Protein AF-0000000077126654 (afdb_homodimer)

Structure (mmCIF, N/CA/C/O backbone):
data_AF-0000000077126654-model_v1
#
loop_
_entity.id
_entity.type
_entity.pdbx_description
1 polymer 'GalE family epimerase/dehydratase'
#
loop_
_atom_site.group_PDB
_atom_site.id
_atom_site.type_symbol
_atom_site.label_atom_id
_atom_site.label_alt_id
_atom_site.label_comp_id
_atom_site.label_asym_id
_atom_site.label_entity_id
_atom_site.label_seq_id
_atom_site.pdbx_PDB_ins_code
_atom_site.Cartn_x
_atom_site.Cartn_y
_atom_site.Cartn_z
_atom_site.occupancy
_atom_site.B_iso_or_equiv
_atom_site.auth_seq_id
_atom_site.auth_comp_id
_atom_site.auth_asym_id
_atom_site.auth_atom_id
_atom_site.pdbx_PDB_model_num
ATOM 1 N N . MET A 1 1 ? 17.141 23.625 9.602 1 93.19 1 MET A N 1
ATOM 2 C CA . MET A 1 1 ? 17.703 23.406 8.266 1 93.19 1 MET A CA 1
ATOM 3 C C . MET A 1 1 ? 18.094 24.734 7.625 1 93.19 1 MET A C 1
ATOM 5 O O . MET A 1 1 ? 17.281 25.672 7.594 1 93.19 1 MET A O 1
ATOM 9 N N . HIS A 1 2 ? 19.344 24.734 7.129 1 96.19 2 HIS A N 1
ATOM 10 C CA . HIS A 1 2 ? 19.844 25.969 6.523 1 96.19 2 HIS A CA 1
ATOM 11 C C . HIS A 1 2 ? 20.547 25.688 5.203 1 96.19 2 HIS A C 1
ATOM 13 O O . HIS A 1 2 ? 21.281 24.703 5.082 1 96.19 2 HIS A O 1
ATOM 19 N N . GLU A 1 3 ? 20.203 26.531 4.188 1 97.5 3 GLU A N 1
ATOM 20 C CA . GLU A 1 3 ? 20.906 26.562 2.902 1 97.5 3 GLU A CA 1
ATOM 21 C C . GLU A 1 3 ? 20.719 25.234 2.158 1 97.5 3 GLU A C 1
ATOM 23 O O . GLU A 1 3 ? 21.672 24.734 1.555 1 97.5 3 GLU A O 1
ATOM 28 N N . ASN A 1 4 ? 19.609 24.594 2.375 1 98.44 4 ASN A N 1
ATOM 29 C CA . ASN A 1 4 ? 19.234 23.422 1.598 1 98.44 4 ASN A CA 1
ATOM 30 C C . ASN A 1 4 ? 18.312 23.797 0.435 1 98.44 4 ASN A C 1
ATOM 32 O O . ASN A 1 4 ? 17.703 24.859 0.44 1 98.44 4 ASN A O 1
ATOM 36 N N . ARG A 1 5 ? 18.406 23.062 -0.578 1 98.5 5 ARG A N 1
ATOM 37 C CA . ARG A 1 5 ? 17.375 23.078 -1.608 1 98.5 5 ARG A CA 1
ATOM 38 C C . ARG A 1 5 ? 16.312 22.016 -1.342 1 98.5 5 ARG A C 1
ATOM 40 O O . ARG A 1 5 ? 16.625 20.812 -1.335 1 98.5 5 ARG A O 1
ATOM 47 N N . VAL A 1 6 ? 15.055 22.406 -1.091 1 98.81 6 VAL A N 1
ATOM 48 C CA . VAL A 1 6 ? 14.07 21.422 -0.645 1 98.81 6 VAL A CA 1
ATOM 49 C C . VAL A 1 6 ? 12.859 21.453 -1.57 1 98.81 6 VAL A C 1
ATOM 51 O O . VAL A 1 6 ? 12.539 22.484 -2.16 1 98.81 6 VAL A O 1
ATOM 54 N N . LEU A 1 7 ? 12.266 20.312 -1.788 1 98.94 7 LEU A N 1
ATOM 55 C CA . LEU A 1 7 ? 11.023 20.125 -2.533 1 98.94 7 LEU A CA 1
ATOM 56 C C . LEU A 1 7 ? 9.867 19.797 -1.592 1 98.94 7 LEU A C 1
ATOM 58 O O . LEU A 1 7 ? 9.961 18.891 -0.773 1 98.94 7 LEU A O 1
ATOM 62 N N . VAL A 1 8 ? 8.805 20.562 -1.63 1 98.94 8 VAL A N 1
ATOM 63 C CA . VAL A 1 8 ? 7.582 20.328 -0.867 1 98.94 8 VAL A CA 1
ATOM 64 C C . VAL A 1 8 ? 6.434 20 -1.819 1 98.94 8 VAL A C 1
ATOM 66 O O . VAL A 1 8 ? 5.953 20.875 -2.543 1 98.94 8 VAL A O 1
ATOM 69 N N . THR A 1 9 ? 6.004 18.75 -1.871 1 98.94 9 THR A N 1
ATOM 70 C CA . THR A 1 9 ? 4.793 18.438 -2.623 1 98.94 9 THR A CA 1
ATOM 71 C C . THR A 1 9 ? 3.551 18.703 -1.774 1 98.94 9 THR A C 1
ATOM 73 O O . THR A 1 9 ? 3.596 18.578 -0.548 1 98.94 9 THR A O 1
ATOM 76 N N . GLY A 1 10 ? 2.426 18.969 -2.484 1 98.5 10 GLY A N 1
ATOM 77 C CA . GLY A 1 10 ? 1.317 19.516 -1.72 1 98.5 10 GLY A CA 1
ATOM 78 C C . GLY A 1 10 ? 1.623 20.875 -1.117 1 98.5 10 GLY A C 1
ATOM 79 O O . GLY A 1 10 ? 1.081 21.234 -0.069 1 98.5 10 GLY A O 1
ATOM 80 N N . GLY A 1 11 ? 2.508 21.578 -1.788 1 98.56 11 GLY A N 1
ATOM 81 C CA . GLY A 1 11 ? 3.117 22.75 -1.197 1 98.56 11 GLY A CA 1
ATOM 82 C C . GLY A 1 11 ? 2.186 23.953 -1.155 1 98.56 11 GLY A C 1
ATOM 83 O O . GLY A 1 11 ? 2.443 24.922 -0.441 1 98.56 11 GLY A O 1
ATOM 84 N N . ALA A 1 12 ? 1.127 23.906 -1.904 1 97.62 12 ALA A N 1
ATOM 85 C CA . ALA A 1 12 ? 0.178 25.016 -1.909 1 97.62 12 ALA A CA 1
ATOM 86 C C . ALA A 1 12 ? -1.035 24.719 -1.037 1 97.62 12 ALA A C 1
ATOM 88 O O . ALA A 1 12 ? -1.994 25.484 -0.996 1 97.62 12 ALA A O 1
ATOM 89 N N . GLY A 1 13 ? -0.996 23.547 -0.396 1 96.12 13 GLY A N 1
ATOM 90 C CA . GLY A 1 13 ? -2.049 23.188 0.537 1 96.12 13 GLY A CA 1
ATOM 91 C C . GLY A 1 13 ? -1.86 23.781 1.918 1 96.12 13 GLY A C 1
ATOM 92 O O . GLY A 1 13 ? -1.068 24.703 2.096 1 96.12 13 GLY A O 1
ATOM 93 N N . PHE A 1 14 ? -2.568 23.266 2.945 1 95.69 14 PHE A N 1
ATOM 94 C CA . PHE A 1 14 ? -2.584 23.797 4.305 1 95.69 14 PHE A CA 1
ATOM 95 C C . PHE A 1 14 ? -1.237 23.578 4.984 1 95.69 14 PHE A C 1
ATOM 97 O O . PHE A 1 14 ? -0.415 24.484 5.059 1 95.69 14 PHE A O 1
ATOM 104 N N . ILE A 1 15 ? -0.892 22.281 5.25 1 97.62 15 ILE A N 1
ATOM 105 C CA . ILE A 1 15 ? 0.354 22.016 5.957 1 97.62 15 ILE A CA 1
ATOM 106 C C . ILE A 1 15 ? 1.542 22.312 5.047 1 97.62 15 ILE A C 1
ATOM 108 O O . ILE A 1 15 ? 2.545 22.875 5.492 1 97.62 15 ILE A O 1
ATOM 112 N N . GLY A 1 16 ? 1.407 22.031 3.766 1 98.38 16 GLY A N 1
ATOM 113 C CA . GLY A 1 16 ? 2.479 22.203 2.801 1 98.38 16 GLY A CA 1
ATOM 114 C C . GLY A 1 16 ? 2.912 23.656 2.656 1 98.38 16 GLY A C 1
ATOM 115 O O . GLY A 1 16 ? 4.109 23.953 2.631 1 98.38 16 GLY A O 1
ATOM 116 N N . SER A 1 17 ? 1.934 24.562 2.555 1 98.06 17 SER A N 1
ATOM 117 C CA . SER A 1 17 ? 2.293 25.969 2.363 1 98.06 17 SER A CA 1
ATOM 118 C C . SER A 1 17 ? 2.896 26.562 3.633 1 98.06 17 SER A C 1
ATOM 120 O O . SER A 1 17 ? 3.826 27.375 3.566 1 98.06 17 SER A O 1
ATOM 122 N N . ASN A 1 18 ? 2.336 26.172 4.836 1 98.12 18 ASN A N 1
ATOM 123 C CA . ASN A 1 18 ? 2.934 26.625 6.086 1 98.12 18 ASN A CA 1
ATOM 124 C C . ASN A 1 18 ? 4.383 26.156 6.219 1 98.12 18 ASN A C 1
ATOM 126 O O . ASN A 1 18 ? 5.246 26.906 6.648 1 98.12 18 ASN A O 1
ATOM 130 N N . LEU A 1 19 ? 4.656 24.938 5.809 1 98.81 19 LEU A N 1
ATOM 131 C CA . LEU A 1 19 ? 6.012 24.391 5.844 1 98.81 19 LEU A CA 1
ATOM 132 C C . LEU A 1 19 ? 6.914 25.109 4.852 1 98.81 19 LEU A C 1
ATOM 134 O O . LEU A 1 19 ? 8.023 25.531 5.203 1 98.81 19 LEU A O 1
ATOM 138 N N . ALA A 1 20 ? 6.43 25.219 3.594 1 98.81 20 ALA A N 1
ATOM 139 C CA . ALA A 1 20 ? 7.211 25.844 2.537 1 98.81 20 ALA A CA 1
ATOM 140 C C . ALA A 1 20 ? 7.629 27.266 2.938 1 98.81 20 ALA A C 1
ATOM 142 O O . ALA A 1 20 ? 8.797 27.641 2.809 1 98.81 20 ALA A O 1
ATOM 143 N N . ASN A 1 21 ? 6.68 28.078 3.404 1 98.69 21 ASN A N 1
ATOM 144 C CA . ASN A 1 21 ? 6.949 29.453 3.812 1 98.69 21 ASN A CA 1
ATOM 145 C C . ASN A 1 21 ? 7.957 29.5 4.961 1 98.69 21 ASN A C 1
ATOM 147 O O . ASN A 1 21 ? 8.859 30.344 4.957 1 98.69 21 ASN A O 1
ATOM 151 N N . HIS A 1 22 ? 7.77 28.641 5.953 1 98.56 22 HIS A N 1
ATOM 152 C CA . HIS A 1 22 ? 8.688 28.578 7.086 1 98.56 22 HIS A CA 1
ATOM 153 C C . HIS A 1 22 ? 10.102 28.25 6.629 1 98.56 22 HIS A C 1
ATOM 155 O O . HIS A 1 22 ? 11.062 28.922 7.023 1 98.56 22 HIS A O 1
ATOM 161 N N . LEU A 1 23 ? 10.289 27.25 5.777 1 98.81 23 LEU A N 1
ATOM 162 C CA . LEU A 1 23 ? 11.602 26.781 5.336 1 98.81 23 LEU A CA 1
ATOM 163 C C . LEU A 1 23 ? 12.258 27.797 4.414 1 98.81 23 LEU A C 1
ATOM 165 O O . LEU A 1 23 ? 13.484 27.859 4.324 1 98.81 23 LEU A O 1
ATOM 169 N N . ALA A 1 24 ? 11.461 28.594 3.732 1 98.69 24 ALA A N 1
ATOM 170 C CA . ALA A 1 24 ? 11.969 29.547 2.754 1 98.69 24 ALA A CA 1
ATOM 171 C C . ALA A 1 24 ? 12.805 30.625 3.432 1 98.69 24 ALA A C 1
ATOM 173 O O . ALA A 1 24 ? 13.586 31.328 2.773 1 98.69 24 ALA A O 1
ATOM 174 N N . GLU A 1 25 ? 12.648 30.766 4.711 1 98.25 25 GLU A N 1
ATOM 175 C CA . GLU A 1 25 ? 13.414 31.766 5.461 1 98.25 25 GLU A CA 1
ATOM 176 C C . GLU A 1 25 ? 14.906 31.469 5.402 1 98.25 25 GLU A C 1
ATOM 178 O O . GLU A 1 25 ? 15.727 32.375 5.457 1 98.25 25 GLU A O 1
ATOM 183 N N . THR A 1 26 ? 15.258 30.219 5.297 1 98.38 26 THR A N 1
ATOM 184 C CA . THR A 1 26 ? 16.672 29.875 5.418 1 98.38 26 THR A CA 1
ATOM 185 C C . THR A 1 26 ? 17.078 28.875 4.344 1 98.38 26 THR A C 1
ATOM 187 O O . THR A 1 26 ? 18.219 28.406 4.328 1 98.38 26 THR A O 1
ATOM 190 N N . ASN A 1 27 ? 16.156 28.453 3.473 1 98.81 27 ASN A N 1
ATOM 191 C CA . ASN A 1 27 ? 16.406 27.438 2.451 1 98.81 27 ASN A CA 1
ATOM 192 C C . ASN A 1 27 ? 15.836 27.859 1.099 1 98.81 27 ASN A C 1
ATOM 194 O O . ASN A 1 27 ? 15.062 28.812 1.016 1 98.81 27 ASN A O 1
ATOM 198 N N . GLU A 1 28 ? 16.297 27.297 0.005 1 98.81 28 GLU A N 1
ATOM 199 C CA . GLU A 1 28 ? 15.633 27.375 -1.292 1 98.81 28 GLU A CA 1
ATOM 200 C C . GLU A 1 28 ? 14.492 26.359 -1.384 1 98.81 28 GLU A C 1
ATOM 202 O O . GLU A 1 28 ? 14.711 25.156 -1.25 1 98.81 28 GLU A O 1
ATOM 207 N N . VAL A 1 29 ? 13.297 26.875 -1.56 1 98.88 29 VAL A N 1
ATOM 208 C CA . VAL A 1 29 ? 12.133 26 -1.474 1 98.88 29 VAL A CA 1
ATOM 209 C C . VAL A 1 29 ? 11.406 25.969 -2.816 1 98.88 29 VAL A C 1
ATOM 211 O O . VAL A 1 29 ? 11.086 27.016 -3.375 1 98.88 29 VAL A O 1
ATOM 214 N N . ILE A 1 30 ? 11.164 24.781 -3.369 1 98.94 30 ILE A N 1
ATOM 215 C CA . ILE A 1 30 ? 10.273 24.547 -4.5 1 98.94 30 ILE A CA 1
ATOM 216 C C . ILE A 1 30 ? 9 23.844 -4.016 1 98.94 30 ILE A C 1
ATOM 218 O O . ILE A 1 30 ? 9.062 22.766 -3.422 1 98.94 30 ILE A O 1
ATOM 222 N N . ALA A 1 31 ? 7.859 24.469 -4.211 1 98.88 31 ALA A N 1
ATOM 223 C CA . ALA A 1 31 ? 6.562 23.891 -3.889 1 98.88 31 ALA A CA 1
ATOM 224 C C . ALA A 1 31 ? 5.883 23.344 -5.137 1 98.88 31 ALA A C 1
ATOM 226 O O . ALA A 1 31 ? 5.719 24.047 -6.129 1 98.88 31 ALA A O 1
ATOM 227 N N . VAL A 1 32 ? 5.535 22.078 -5.109 1 98.88 32 VAL A N 1
ATOM 228 C CA . VAL A 1 32 ? 4.789 21.422 -6.18 1 98.88 32 VAL A CA 1
ATOM 229 C C . VAL A 1 32 ? 3.359 21.141 -5.723 1 98.88 32 VAL A C 1
ATOM 231 O O . VAL A 1 32 ? 3.143 20.609 -4.633 1 98.88 32 VAL A O 1
ATOM 234 N N . ASP A 1 33 ? 2.436 21.5 -6.48 1 98.62 33 ASP A N 1
ATOM 235 C CA . ASP A 1 33 ? 1.021 21.281 -6.195 1 98.62 33 ASP A CA 1
ATOM 236 C C . ASP A 1 33 ? 0.197 21.266 -7.48 1 98.62 33 ASP A C 1
ATOM 238 O O . ASP A 1 33 ? 0.477 22.016 -8.414 1 98.62 33 ASP A O 1
ATOM 242 N N . ASP A 1 34 ? -0.798 20.422 -7.508 1 97.88 34 ASP A N 1
ATOM 243 C CA . ASP A 1 34 ? -1.633 20.391 -8.703 1 97.88 34 ASP A CA 1
ATOM 244 C C . ASP A 1 34 ? -2.873 21.266 -8.539 1 97.88 34 ASP A C 1
ATOM 246 O O . ASP A 1 34 ? -3.756 21.281 -9.398 1 97.88 34 ASP A O 1
ATOM 250 N N . LEU A 1 35 ? -3.049 21.875 -7.414 1 96.06 35 LEU A N 1
ATOM 251 C CA . LEU A 1 35 ? -4.062 22.875 -7.09 1 96.06 35 LEU A CA 1
ATOM 252 C C . LEU A 1 35 ? -5.441 22.234 -6.969 1 96.06 35 LEU A C 1
ATOM 254 O O . LEU A 1 35 ? -6.457 22.875 -7.223 1 96.06 35 LEU A O 1
ATOM 258 N N . HIS A 1 36 ? -5.453 20.906 -6.715 1 92.06 36 HIS A N 1
ATOM 259 C CA . HIS A 1 36 ? -6.719 20.234 -6.445 1 92.06 36 HIS A CA 1
ATOM 260 C C . HIS A 1 36 ? -7.469 20.906 -5.301 1 92.06 36 HIS A C 1
ATOM 262 O O . HIS A 1 36 ? -8.664 21.188 -5.418 1 92.06 36 HIS A O 1
ATOM 268 N N . LEU A 1 37 ? -6.766 21.203 -4.195 1 89.62 37 LEU A N 1
ATOM 269 C CA . LEU A 1 37 ? -7.359 21.922 -3.08 1 89.62 37 LEU A CA 1
ATOM 270 C C . LEU A 1 37 ? -6.461 23.078 -2.65 1 89.62 37 LEU A C 1
ATOM 272 O O . LEU A 1 37 ? -6.828 23.875 -1.774 1 89.62 37 LEU A O 1
ATOM 276 N N . GLY A 1 38 ? -5.289 23.109 -3.184 1 92.06 38 GLY A N 1
ATOM 277 C CA . GLY A 1 38 ? -4.344 24.156 -2.826 1 92.06 38 GLY A CA 1
ATOM 278 C C . GLY A 1 38 ? -4.465 25.391 -3.691 1 92.06 38 GLY A C 1
ATOM 279 O O . GLY A 1 38 ? -5.188 25.391 -4.691 1 92.06 38 GLY A O 1
ATOM 280 N N . THR A 1 39 ? -3.803 26.438 -3.221 1 94.62 39 THR A N 1
ATOM 281 C CA . THR A 1 39 ? -3.719 27.672 -3.994 1 94.62 39 THR A CA 1
ATOM 282 C C . THR A 1 39 ? -2.354 28.344 -3.816 1 94.62 39 THR A C 1
ATOM 284 O O . THR A 1 39 ? -1.817 28.375 -2.707 1 94.62 39 THR A O 1
ATOM 287 N N . PRO A 1 40 ? -1.814 28.828 -4.922 1 95.56 40 PRO A N 1
ATOM 288 C CA . PRO A 1 40 ? -0.512 29.484 -4.824 1 95.56 40 PRO A CA 1
ATOM 289 C C . PRO A 1 40 ? -0.548 30.719 -3.934 1 95.56 40 PRO A C 1
ATOM 291 O O . PRO A 1 40 ? 0.496 31.172 -3.453 1 95.56 40 PRO A O 1
ATOM 294 N N . SER A 1 41 ? -1.712 31.297 -3.682 1 95.81 41 SER A N 1
ATOM 295 C CA . SER A 1 41 ? -1.849 32.469 -2.846 1 95.81 41 SER A CA 1
ATOM 296 C C . SER A 1 41 ? -1.421 32.188 -1.41 1 95.81 41 SER A C 1
ATOM 298 O O . SER A 1 41 ? -1.175 33.125 -0.637 1 95.81 41 SER A O 1
ATOM 300 N N . ASN A 1 42 ? -1.271 30.922 -1.066 1 96 42 ASN A N 1
ATOM 301 C CA . ASN A 1 42 ? -0.822 30.531 0.267 1 96 42 ASN A CA 1
ATOM 302 C C . ASN A 1 42 ? 0.688 30.688 0.416 1 96 42 ASN A C 1
ATOM 304 O O . ASN A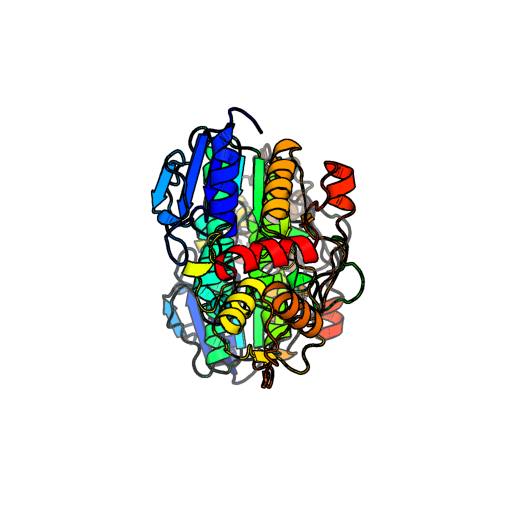 1 42 ? 1.213 30.656 1.53 1 96 42 ASN A O 1
ATOM 308 N N . LEU A 1 43 ? 1.357 30.891 -0.703 1 97.88 43 LEU A N 1
ATOM 309 C CA . LEU A 1 43 ? 2.814 30.812 -0.694 1 97.88 43 LEU A CA 1
ATOM 310 C C . LEU A 1 43 ? 3.438 32.188 -0.681 1 97.88 43 LEU A C 1
ATOM 312 O O . LEU A 1 43 ? 2.941 33.125 -1.345 1 97.88 43 LEU A O 1
ATOM 316 N N . ASP A 1 44 ? 4.496 32.281 0.091 1 97.56 44 ASP A N 1
ATOM 317 C CA . ASP A 1 44 ? 5.332 33.5 0.046 1 97.56 44 ASP A CA 1
ATOM 318 C C . ASP A 1 44 ? 5.961 33.656 -1.334 1 97.56 44 ASP A C 1
ATOM 320 O O . ASP A 1 44 ? 6.188 32.688 -2.051 1 97.56 44 ASP A O 1
ATOM 324 N N . GLU A 1 45 ? 6.32 34.906 -1.642 1 97.38 45 GLU A N 1
ATOM 325 C CA . GLU A 1 45 ? 6.879 35.25 -2.947 1 97.38 45 GLU A CA 1
ATOM 326 C C . GLU A 1 45 ? 8.234 34.594 -3.16 1 97.38 45 GLU A C 1
ATOM 328 O O . GLU A 1 45 ? 8.641 34.344 -4.297 1 97.38 45 GLU A O 1
ATOM 333 N N . THR A 1 46 ? 8.906 34.219 -2.1 1 98.06 46 THR A N 1
ATOM 334 C CA . THR A 1 46 ? 10.258 33.656 -2.203 1 98.06 46 THR A CA 1
ATOM 335 C C . THR A 1 46 ? 10.211 32.188 -2.504 1 98.06 46 THR A C 1
ATOM 337 O O . THR A 1 46 ? 11.227 31.578 -2.865 1 98.06 46 THR A O 1
ATOM 340 N N . VAL A 1 47 ? 9.047 31.547 -2.365 1 98.75 47 VAL A N 1
ATOM 341 C CA . VAL A 1 47 ? 8.891 30.125 -2.662 1 98.75 47 VAL A CA 1
ATOM 342 C C . VAL A 1 47 ? 8.648 29.922 -4.156 1 98.75 47 VAL A C 1
ATOM 344 O O . VAL A 1 47 ? 7.75 30.547 -4.734 1 98.75 47 VAL A O 1
ATOM 347 N N . GLU A 1 48 ? 9.484 29.156 -4.84 1 98.81 48 GLU A N 1
ATOM 348 C CA . GLU A 1 48 ? 9.227 28.797 -6.23 1 98.81 48 GLU A CA 1
ATOM 349 C C . GLU A 1 48 ? 8.047 27.828 -6.336 1 98.81 48 GLU A C 1
ATOM 351 O O . GLU A 1 48 ? 8.023 26.797 -5.672 1 98.81 48 GLU A O 1
ATOM 356 N N . PHE A 1 49 ? 7.074 28.203 -7.133 1 98.75 49 PHE A N 1
ATOM 357 C CA . PHE A 1 49 ? 5.887 27.375 -7.285 1 98.75 49 PHE A CA 1
ATOM 358 C C . PHE A 1 49 ? 5.895 26.656 -8.633 1 98.75 49 PHE A C 1
ATOM 360 O O . PHE A 1 49 ? 6.16 27.281 -9.664 1 98.75 49 PHE A O 1
ATOM 367 N N . VAL A 1 50 ? 5.641 25.375 -8.633 1 98.81 50 VAL A N 1
ATOM 368 C CA . VAL A 1 50 ? 5.492 24.562 -9.836 1 98.81 50 VAL A CA 1
ATOM 369 C C . VAL A 1 50 ? 4.121 23.891 -9.836 1 98.81 50 VAL A C 1
ATOM 371 O O . VAL A 1 50 ? 3.801 23.109 -8.938 1 98.81 50 VAL A O 1
ATOM 374 N N . ASN A 1 51 ? 3.287 24.266 -10.797 1 98.69 51 ASN A N 1
ATOM 375 C CA . ASN A 1 51 ? 1.987 23.625 -10.984 1 98.69 51 ASN A CA 1
ATOM 376 C C . ASN A 1 51 ? 2.123 22.266 -11.656 1 98.69 51 ASN A C 1
ATOM 378 O O . ASN A 1 51 ? 2.223 22.188 -12.883 1 98.69 51 ASN A O 1
ATOM 382 N N . ALA A 1 52 ? 2.115 21.203 -10.852 1 98.75 52 ALA A N 1
ATOM 383 C CA . ALA A 1 52 ? 2.283 19.844 -11.367 1 98.75 52 ALA A CA 1
ATOM 384 C C . ALA A 1 52 ? 1.705 18.812 -10.398 1 98.75 52 ALA A C 1
ATOM 386 O O . ALA A 1 52 ? 1.601 19.078 -9.195 1 98.75 52 ALA A O 1
ATOM 387 N N . SER A 1 53 ? 1.277 17.75 -10.969 1 98.75 53 SER A N 1
ATOM 388 C CA . SER A 1 53 ? 0.895 16.578 -10.18 1 98.75 53 SER A CA 1
ATOM 389 C C . SER A 1 53 ? 2.113 15.75 -9.789 1 98.75 53 SER A C 1
ATOM 391 O O . SER A 1 53 ? 3.092 15.688 -10.539 1 98.75 53 SER A O 1
ATOM 393 N N . VAL A 1 54 ? 2.023 15.094 -8.641 1 98.81 54 VAL A N 1
ATOM 394 C CA . VAL A 1 54 ? 3.09 14.203 -8.195 1 98.81 54 VAL A CA 1
ATOM 395 C C . VAL A 1 54 ? 3.162 12.984 -9.109 1 98.81 54 VAL A C 1
ATOM 397 O O . VAL A 1 54 ? 4.105 12.195 -9.031 1 98.81 54 VAL A O 1
ATOM 400 N N . LEU A 1 55 ? 2.236 12.805 -10.039 1 98.69 55 LEU A N 1
ATOM 401 C CA . LEU A 1 55 ? 2.189 11.68 -10.969 1 98.69 55 LEU A CA 1
ATOM 402 C C . LEU A 1 55 ? 3.033 11.961 -12.203 1 98.69 55 LEU A C 1
ATOM 404 O O . LEU A 1 55 ? 3.281 11.062 -13.008 1 98.69 55 LEU A O 1
ATOM 408 N N . GLU A 1 56 ? 3.486 13.219 -12.336 1 98.62 56 GLU A N 1
ATOM 409 C CA . GLU A 1 56 ? 4.227 13.609 -13.531 1 98.62 56 GLU A CA 1
ATOM 410 C C . GLU A 1 56 ? 5.637 13.023 -13.523 1 98.62 56 GLU A C 1
ATOM 412 O O . GLU A 1 56 ? 6.207 12.781 -12.453 1 98.62 56 GLU A O 1
ATOM 417 N N . ASP A 1 57 ? 6.242 12.82 -14.68 1 97.06 57 ASP A N 1
ATOM 418 C CA . ASP A 1 57 ? 7.527 12.156 -14.828 1 97.06 57 ASP A CA 1
ATOM 419 C C . ASP A 1 57 ? 8.68 13.148 -14.734 1 97.06 57 ASP A C 1
ATOM 421 O O . ASP A 1 57 ? 9.844 12.758 -14.633 1 97.06 57 ASP A O 1
ATOM 425 N N . ASP A 1 58 ? 8.406 14.398 -14.711 1 98.19 58 ASP A N 1
ATOM 426 C CA . ASP A 1 58 ? 9.461 15.414 -14.742 1 98.19 58 ASP A CA 1
ATOM 427 C C . ASP A 1 58 ? 9.344 16.359 -13.555 1 98.19 58 ASP A C 1
ATOM 429 O O . ASP A 1 58 ? 9.359 17.594 -13.734 1 98.19 58 ASP A O 1
ATOM 433 N N . LEU A 1 59 ? 9.156 15.812 -12.383 1 98.81 59 LEU A N 1
ATOM 434 C CA . LEU A 1 59 ? 9.141 16.641 -11.18 1 98.81 59 LEU A CA 1
ATOM 435 C C . LEU A 1 59 ? 10.469 17.359 -10.992 1 98.81 59 LEU A C 1
ATOM 437 O O . LEU A 1 59 ? 11.508 16.875 -11.445 1 98.81 59 LEU A O 1
ATOM 441 N N . PRO A 1 60 ? 10.453 18.547 -10.391 1 98.81 60 PRO A N 1
ATOM 442 C CA . PRO A 1 60 ? 11.68 19.312 -10.227 1 98.81 60 PRO A CA 1
ATOM 443 C C . PRO A 1 60 ? 12.555 18.812 -9.086 1 98.81 60 PRO A C 1
ATOM 445 O O . PRO A 1 60 ? 12.766 19.516 -8.094 1 98.81 60 PRO A O 1
ATOM 448 N N . THR A 1 61 ? 13.234 17.672 -9.266 1 98.81 61 THR A N 1
ATOM 449 C CA . THR A 1 61 ? 13.938 17 -8.188 1 98.81 61 THR A CA 1
ATOM 450 C C . THR A 1 61 ? 15.453 17.156 -8.344 1 98.81 61 THR A C 1
ATOM 452 O O . THR A 1 61 ? 16.219 16.594 -7.562 1 98.81 61 THR A O 1
ATOM 455 N N . ALA A 1 62 ? 15.922 17.922 -9.359 1 98.31 62 ALA A N 1
ATOM 456 C CA . ALA A 1 62 ? 17.359 18.125 -9.555 1 98.31 62 ALA A CA 1
ATOM 457 C C . ALA A 1 62 ? 17.969 18.844 -8.359 1 98.31 62 ALA A C 1
ATOM 459 O O . ALA A 1 62 ? 17.453 19.859 -7.898 1 98.31 62 ALA A O 1
ATOM 460 N N . ASP A 1 63 ? 19.031 18.266 -7.77 1 98.06 63 ASP A N 1
ATOM 461 C CA . ASP A 1 63 ? 19.844 18.859 -6.711 1 98.06 63 ASP A CA 1
ATOM 462 C C . ASP A 1 63 ? 19.016 19.078 -5.441 1 98.06 63 ASP A C 1
ATOM 464 O O . ASP A 1 63 ? 19.312 19.984 -4.66 1 98.06 63 ASP A O 1
ATOM 468 N N . ILE A 1 64 ? 17.969 18.375 -5.234 1 98.81 64 ILE A N 1
ATOM 469 C CA . ILE A 1 64 ? 17.141 18.469 -4.039 1 98.81 64 ILE A CA 1
ATOM 470 C C . ILE A 1 64 ? 17.812 17.734 -2.885 1 98.81 64 ILE A C 1
ATOM 472 O O . ILE A 1 64 ? 18.188 16.562 -3.023 1 98.81 64 ILE A O 1
ATOM 476 N N . ASP A 1 65 ? 17.922 18.438 -1.771 1 98.88 65 ASP A N 1
ATOM 477 C CA . ASP A 1 65 ? 18.516 17.844 -0.581 1 98.88 65 ASP A CA 1
ATOM 478 C C . ASP A 1 65 ? 17.484 17.062 0.222 1 98.88 65 ASP A C 1
ATOM 480 O O . ASP A 1 65 ? 17.797 16.016 0.8 1 98.88 65 ASP A O 1
ATOM 484 N N . VAL A 1 66 ? 16.281 17.578 0.323 1 98.94 66 VAL A N 1
ATOM 485 C CA . VAL A 1 66 ? 15.219 16.984 1.123 1 98.94 66 VAL A CA 1
ATOM 486 C C . VAL A 1 66 ? 13.891 17.109 0.379 1 98.94 66 VAL A C 1
ATOM 488 O O . VAL A 1 66 ? 13.586 18.141 -0.207 1 98.94 66 VAL A O 1
ATOM 491 N N . VAL A 1 67 ? 13.18 16.031 0.316 1 99 67 VAL A N 1
ATOM 492 C CA . VAL A 1 67 ? 11.805 16.047 -0.171 1 99 67 VAL A CA 1
ATOM 493 C C . VAL A 1 67 ? 10.836 15.977 1.009 1 99 67 VAL A C 1
ATOM 495 O O . VAL A 1 67 ? 10.938 15.086 1.853 1 99 67 VAL A O 1
ATOM 498 N N . PHE A 1 68 ? 9.977 16.906 1.133 1 99 68 PHE A N 1
ATOM 499 C CA . PHE A 1 68 ? 8.797 16.844 1.992 1 99 68 PHE A CA 1
ATOM 500 C C . PHE A 1 68 ? 7.559 16.484 1.185 1 99 68 PHE A C 1
ATOM 502 O O . PHE A 1 68 ? 7.023 17.328 0.455 1 99 68 PHE A O 1
ATOM 509 N N . HIS A 1 69 ? 7.141 15.266 1.303 1 99 69 HIS A N 1
ATOM 510 C CA . HIS A 1 69 ? 6.012 14.789 0.513 1 99 69 HIS A CA 1
ATOM 511 C C . HIS A 1 69 ? 4.711 14.867 1.303 1 99 69 HIS A C 1
ATOM 513 O O . HIS A 1 69 ? 4.359 13.93 2.023 1 99 69 HIS A O 1
ATOM 519 N N . LEU A 1 70 ? 3.949 15.898 1.023 1 98.88 70 LEU A N 1
ATOM 520 C CA . LEU A 1 70 ? 2.709 16.141 1.754 1 98.88 70 LEU A CA 1
ATOM 521 C C . LEU A 1 70 ? 1.506 16.062 0.82 1 98.88 70 LEU A C 1
ATOM 523 O O . LEU A 1 70 ? 0.36 16.109 1.273 1 98.88 70 LEU A O 1
ATOM 527 N N . ALA A 1 71 ? 1.724 15.891 -0.48 1 98.56 71 ALA A N 1
ATOM 528 C CA . ALA A 1 71 ? 0.64 15.773 -1.451 1 98.56 71 ALA A CA 1
ATOM 529 C C . ALA A 1 71 ? -0.179 14.508 -1.207 1 98.56 71 ALA A C 1
ATOM 531 O O . ALA A 1 71 ? 0.38 13.422 -1.044 1 98.56 71 ALA A O 1
ATOM 532 N N . ALA A 1 72 ? -1.471 14.695 -1.114 1 97.75 72 ALA A N 1
ATOM 533 C CA . ALA A 1 72 ? -2.373 13.562 -0.941 1 97.75 72 ALA A CA 1
ATOM 534 C C . ALA A 1 72 ? -3.83 13.992 -1.051 1 97.75 72 ALA A C 1
ATOM 536 O O . ALA A 1 72 ? -4.152 15.164 -0.84 1 97.75 72 ALA A O 1
ATOM 537 N N . TYR A 1 73 ? -4.711 12.992 -1.527 1 95.62 73 TYR A N 1
ATOM 538 C CA . TYR A 1 73 ? -6.078 13.055 -1.02 1 95.62 73 TYR A CA 1
ATOM 539 C C . TYR A 1 73 ? -6.109 12.82 0.486 1 95.62 73 TYR A C 1
ATOM 541 O O . TYR A 1 73 ? -5.797 11.727 0.955 1 95.62 73 TYR A O 1
ATOM 549 N N . SER A 1 74 ? -6.48 13.828 1.286 1 89.94 74 SER A N 1
ATOM 550 C CA . SER A 1 74 ? -6.129 13.812 2.701 1 89.94 74 SER A CA 1
ATOM 551 C C . SER A 1 74 ? -7.371 13.742 3.58 1 89.94 74 SER A C 1
ATOM 553 O O . SER A 1 74 ? -7.293 13.945 4.793 1 89.94 74 SER A O 1
ATOM 555 N N . SER A 1 75 ? -8.508 13.539 3.018 1 88.38 75 SER A N 1
ATOM 556 C CA . SER A 1 75 ? -9.742 13.43 3.799 1 88.38 75 SER A CA 1
ATOM 557 C C . SER A 1 75 ? -10.422 12.086 3.559 1 88.38 75 SER A C 1
ATOM 559 O O . SER A 1 75 ? -10.492 11.609 2.424 1 88.38 75 SER A O 1
ATOM 561 N N . TYR A 1 76 ? -10.938 11.539 4.668 1 89.62 76 TYR A N 1
ATOM 562 C CA . TYR A 1 76 ? -11.672 10.281 4.613 1 89.62 76 TYR A CA 1
ATOM 563 C C . TYR A 1 76 ? -12.75 10.32 3.535 1 89.62 76 TYR A C 1
ATOM 565 O O . TYR A 1 76 ? -12.797 9.461 2.656 1 89.62 76 TYR A O 1
ATOM 573 N N . THR A 1 77 ? -13.57 11.359 3.564 1 90.06 77 THR A N 1
ATOM 574 C CA . THR A 1 77 ? -14.711 11.453 2.662 1 90.06 77 THR A CA 1
ATOM 575 C C . THR A 1 77 ? -14.25 11.57 1.213 1 90.06 77 THR A C 1
ATOM 577 O O . THR A 1 77 ? -14.781 10.898 0.33 1 90.06 77 THR A O 1
ATOM 580 N N . MET A 1 78 ? -13.242 12.359 1.013 1 91.38 78 MET A N 1
ATOM 581 C CA . MET A 1 78 ? -12.727 12.562 -0.338 1 91.38 78 MET A CA 1
ATOM 582 C C . MET A 1 78 ? -12.156 11.258 -0.901 1 91.38 78 MET A C 1
ATOM 584 O O . MET A 1 78 ? -12.391 10.93 -2.064 1 91.38 78 MET A O 1
ATOM 588 N N . VAL A 1 79 ? -11.414 10.57 -0.109 1 95.69 79 VAL A N 1
ATOM 589 C CA . VAL A 1 79 ? -10.781 9.328 -0.546 1 95.69 79 VAL A CA 1
ATOM 590 C C . VAL A 1 79 ? -11.844 8.273 -0.818 1 95.69 79 VAL A C 1
ATOM 592 O O . VAL A 1 79 ? -11.789 7.574 -1.836 1 95.69 79 VAL A O 1
ATOM 595 N N . GLU A 1 80 ? -12.828 8.148 0.052 1 95.44 80 GLU A N 1
ATOM 596 C CA . GLU A 1 80 ? -13.867 7.137 -0.096 1 95.44 80 GLU A CA 1
ATOM 597 C C . GLU A 1 80 ? -14.695 7.383 -1.352 1 95.44 80 GLU A C 1
ATOM 599 O O . GLU A 1 80 ? -15.172 6.434 -1.984 1 95.44 80 GLU A O 1
ATOM 604 N N . GLU A 1 81 ? -14.828 8.648 -1.697 1 95 81 GLU A N 1
ATOM 605 C CA . GLU A 1 81 ? -15.633 8.992 -2.867 1 95 81 GLU A CA 1
ATOM 606 C C . GLU A 1 81 ? -14.82 8.867 -4.152 1 95 81 GLU A C 1
ATOM 608 O O . GLU A 1 81 ? -15.375 8.844 -5.25 1 95 81 GLU A O 1
ATOM 613 N N . ASN A 1 82 ? -13.539 8.789 -4.012 1 97.31 82 ASN A N 1
ATOM 614 C CA . ASN A 1 82 ? -12.625 8.727 -5.148 1 97.31 82 ASN A CA 1
ATOM 615 C C . ASN A 1 82 ? -11.523 7.688 -4.926 1 97.31 82 ASN A C 1
ATOM 617 O O . ASN A 1 82 ? -10.336 7.992 -5.07 1 97.31 82 ASN A O 1
ATOM 621 N N . LYS A 1 83 ? -11.922 6.441 -4.629 1 98.44 83 LYS A N 1
ATOM 622 C CA . LYS A 1 83 ? -10.984 5.43 -4.152 1 98.44 83 LYS A CA 1
ATOM 623 C C . LYS A 1 83 ? -9.859 5.203 -5.16 1 98.44 83 LYS A C 1
ATOM 625 O O . LYS A 1 83 ? -8.68 5.18 -4.793 1 98.44 83 LYS A O 1
ATOM 630 N N . GLN A 1 84 ? -10.219 5 -6.402 1 98.31 84 GLN A N 1
ATOM 631 C CA . GLN A 1 84 ? -9.211 4.715 -7.414 1 98.31 84 GLN A CA 1
ATOM 632 C C . GLN A 1 84 ? -8.227 5.871 -7.551 1 98.31 84 GLN A C 1
ATOM 634 O O . GLN A 1 84 ? -7.012 5.676 -7.43 1 98.31 84 GLN A O 1
ATOM 639 N N . THR A 1 85 ? -8.75 7.098 -7.785 1 98.06 85 THR A N 1
ATOM 640 C CA . THR A 1 85 ? -7.914 8.281 -7.992 1 98.06 85 THR A CA 1
ATOM 641 C C . THR A 1 85 ? -7.078 8.57 -6.746 1 98.06 85 THR A C 1
ATOM 643 O O . THR A 1 85 ? -5.902 8.93 -6.855 1 98.06 85 THR A O 1
ATOM 646 N N . ALA A 1 86 ? -7.691 8.484 -5.598 1 98.44 86 ALA A N 1
ATOM 647 C CA . ALA A 1 86 ? -6.98 8.75 -4.352 1 98.44 86 ALA A CA 1
ATOM 648 C C . ALA A 1 86 ? -5.832 7.758 -4.16 1 98.44 86 ALA A C 1
ATOM 650 O O . ALA A 1 86 ? -4.746 8.141 -3.717 1 98.44 86 ALA A O 1
ATOM 651 N N . THR A 1 87 ? -6.082 6.453 -4.492 1 98.81 87 THR A N 1
ATOM 652 C CA . THR A 1 87 ? -5.027 5.449 -4.414 1 98.81 87 THR A CA 1
ATOM 653 C C . THR A 1 87 ? -3.877 5.797 -5.355 1 98.81 87 THR A C 1
ATOM 655 O O . THR A 1 87 ? -2.707 5.703 -4.977 1 98.81 87 THR A O 1
ATOM 658 N N . ARG A 1 88 ? -4.242 6.164 -6.543 1 98.69 88 ARG A N 1
ATOM 659 C CA . ARG A 1 88 ? -3.238 6.555 -7.527 1 98.69 88 ARG A CA 1
ATOM 660 C C . ARG A 1 88 ? -2.367 7.691 -7.004 1 98.69 88 ARG A C 1
ATOM 662 O O . ARG A 1 88 ? -1.14 7.574 -6.973 1 98.69 88 ARG A O 1
ATOM 669 N N . VAL A 1 89 ? -2.965 8.758 -6.512 1 98.75 89 VAL A N 1
ATOM 670 C CA . VAL A 1 89 ? -2.232 9.945 -6.082 1 98.75 89 VAL A CA 1
ATOM 671 C C . VAL A 1 89 ? -1.453 9.641 -4.809 1 98.75 89 VAL A C 1
ATOM 673 O O . VAL A 1 89 ? -0.281 10.008 -4.684 1 98.75 89 VAL A O 1
ATOM 676 N N . ASN A 1 90 ? -2.061 9.008 -3.852 1 98.88 90 ASN A N 1
ATOM 677 C CA . ASN A 1 90 ? -1.455 8.812 -2.539 1 98.88 90 ASN A CA 1
ATOM 678 C C . ASN A 1 90 ? -0.33 7.785 -2.584 1 98.88 90 ASN A C 1
ATOM 680 O O . ASN A 1 90 ? 0.662 7.91 -1.862 1 98.88 90 ASN A O 1
ATOM 684 N N . VAL A 1 91 ? -0.492 6.711 -3.43 1 98.94 91 VAL A N 1
ATOM 685 C CA . VAL A 1 91 ? 0.479 5.625 -3.385 1 98.94 91 VAL A CA 1
ATOM 686 C C . VAL A 1 91 ? 1.437 5.738 -4.57 1 98.94 91 VAL A C 1
ATOM 688 O O . VAL A 1 91 ? 2.648 5.871 -4.387 1 98.94 91 VAL A O 1
ATOM 691 N N . GLU A 1 92 ? 0.872 5.73 -5.82 1 98.88 92 GLU A N 1
ATOM 692 C CA . GLU A 1 92 ? 1.73 5.887 -6.988 1 98.88 92 GLU A CA 1
ATOM 693 C C . GLU A 1 92 ? 2.484 7.215 -6.945 1 98.88 92 GLU A C 1
ATOM 695 O O . GLU A 1 92 ? 3.666 7.273 -7.289 1 98.88 92 GLU A O 1
ATOM 700 N N . GLY A 1 93 ? 1.772 8.273 -6.543 1 98.94 93 GLY A N 1
ATOM 701 C CA . GLY A 1 93 ? 2.404 9.586 -6.445 1 98.94 93 GLY A CA 1
ATOM 702 C C . GLY A 1 93 ? 3.59 9.602 -5.496 1 98.94 93 GLY A C 1
ATOM 703 O O . GLY A 1 93 ? 4.602 10.25 -5.773 1 98.94 93 GLY A O 1
ATOM 704 N N . PHE A 1 94 ? 3.506 8.914 -4.324 1 98.94 94 PHE A N 1
ATOM 705 C CA . PHE A 1 94 ? 4.613 8.797 -3.385 1 98.94 94 PHE A CA 1
ATOM 706 C C . PHE A 1 94 ? 5.805 8.102 -4.035 1 98.94 94 PHE A C 1
ATOM 708 O O . PHE A 1 94 ? 6.922 8.617 -4.004 1 98.94 94 PHE A O 1
ATOM 715 N N . VAL A 1 95 ? 5.555 6.934 -4.656 1 98.94 95 VAL A N 1
ATOM 716 C CA . VAL A 1 95 ? 6.613 6.137 -5.27 1 98.94 95 VAL A CA 1
ATOM 717 C C . VAL A 1 95 ? 7.285 6.941 -6.379 1 98.94 95 VAL A C 1
ATOM 719 O O . VAL A 1 95 ? 8.516 6.969 -6.48 1 98.94 95 VAL A O 1
ATOM 722 N N . ASN A 1 96 ? 6.461 7.566 -7.188 1 98.94 96 ASN A N 1
ATOM 723 C CA . ASN A 1 96 ? 6.957 8.359 -8.305 1 98.94 96 ASN A CA 1
ATOM 724 C C . ASN A 1 96 ? 7.863 9.5 -7.828 1 98.94 96 ASN A C 1
ATOM 726 O O . ASN A 1 96 ? 8.953 9.695 -8.367 1 98.94 96 ASN A O 1
ATOM 730 N N . THR A 1 97 ? 7.41 10.219 -6.805 1 98.94 97 THR A N 1
ATOM 731 C CA . THR A 1 97 ? 8.148 11.367 -6.273 1 98.94 97 THR A CA 1
ATOM 732 C C . THR A 1 97 ? 9.469 10.914 -5.66 1 98.94 97 THR A C 1
ATOM 734 O O . THR A 1 97 ? 10.523 11.484 -5.961 1 98.94 97 THR A O 1
ATOM 737 N N . VAL A 1 98 ? 9.422 9.938 -4.801 1 98.94 98 VAL A N 1
ATOM 738 C CA . VAL A 1 98 ? 10.609 9.477 -4.082 1 98.94 98 VAL A CA 1
ATOM 739 C C . VAL A 1 98 ? 11.617 8.898 -5.07 1 98.94 98 VAL A C 1
ATOM 741 O O . VAL A 1 98 ? 12.82 9.141 -4.957 1 98.94 98 VAL A O 1
ATOM 744 N N . GLU A 1 99 ? 11.141 8.125 -6.07 1 98.88 99 GLU A N 1
ATOM 745 C CA . GLU A 1 99 ? 12.039 7.516 -7.051 1 98.88 99 GLU A CA 1
ATOM 746 C C . GLU A 1 99 ? 12.766 8.578 -7.871 1 98.88 99 GLU A C 1
ATOM 748 O O . GLU A 1 99 ? 13.977 8.477 -8.094 1 98.88 99 GLU A O 1
ATOM 753 N N . GLN A 1 100 ? 12.008 9.57 -8.406 1 98.88 100 GLN A N 1
ATOM 754 C CA . GLN A 1 100 ? 12.641 10.633 -9.18 1 98.88 100 GLN A CA 1
ATOM 755 C C . GLN A 1 100 ? 13.688 11.367 -8.344 1 98.88 100 GLN A C 1
ATOM 757 O O . GLN A 1 100 ? 14.789 11.641 -8.82 1 98.88 100 GLN A O 1
ATOM 762 N N . ALA A 1 101 ? 13.328 11.719 -7.078 1 98.88 101 ALA A N 1
ATOM 763 C CA . ALA A 1 101 ? 14.258 12.406 -6.191 1 98.88 101 ALA A CA 1
ATOM 764 C C . ALA A 1 101 ? 15.508 11.555 -5.941 1 98.88 101 ALA A C 1
ATOM 766 O O . ALA A 1 101 ? 16.625 12.062 -5.98 1 98.88 101 ALA A O 1
ATOM 767 N N . ARG A 1 102 ? 15.305 10.273 -5.645 1 98.81 102 ARG A N 1
ATOM 768 C CA . ARG A 1 102 ? 16.406 9.352 -5.398 1 98.81 102 ARG A CA 1
ATOM 769 C C . ARG A 1 102 ? 17.359 9.289 -6.598 1 98.81 102 ARG A C 1
ATOM 771 O O . ARG A 1 102 ? 18.578 9.352 -6.441 1 98.81 102 ARG A O 1
ATOM 778 N N . GLU A 1 103 ? 16.766 9.156 -7.785 1 98.38 103 GLU A N 1
ATOM 779 C CA . GLU A 1 103 ? 17.547 9.07 -9.016 1 98.38 103 GLU A CA 1
ATOM 780 C C . GLU A 1 103 ? 18.391 10.32 -9.219 1 98.38 103 GLU A C 1
ATOM 782 O O . GLU A 1 103 ? 19.484 10.25 -9.797 1 98.38 103 GLU A O 1
ATOM 787 N N . ASP A 1 104 ? 17.906 11.43 -8.688 1 98.69 104 ASP A N 1
ATOM 788 C CA . ASP A 1 104 ? 18.609 12.695 -8.828 1 98.69 104 ASP A CA 1
ATOM 789 C C . ASP A 1 104 ? 19.547 12.938 -7.641 1 98.69 104 ASP A C 1
ATOM 791 O O . ASP A 1 104 ? 20.141 14.016 -7.52 1 98.69 104 ASP A O 1
ATOM 795 N N . GLY A 1 105 ? 19.609 11.984 -6.715 1 98.5 105 GLY A N 1
ATOM 796 C CA . GLY A 1 105 ? 20.641 12.031 -5.703 1 98.5 105 GLY A CA 1
ATOM 797 C C . GLY A 1 105 ? 20.125 12.367 -4.32 1 98.5 105 GLY A C 1
ATOM 798 O O . GLY A 1 105 ? 20.875 12.391 -3.348 1 98.5 105 GLY A O 1
ATOM 799 N N . CYS A 1 106 ? 18.844 12.602 -4.137 1 98.75 106 CYS A N 1
ATOM 800 C CA . CYS A 1 106 ? 18.266 12.906 -2.836 1 98.75 106 CYS A CA 1
ATOM 801 C C . CYS A 1 106 ? 18.234 11.664 -1.952 1 98.75 106 CYS A C 1
ATOM 803 O O . CYS A 1 106 ? 17.891 10.578 -2.416 1 98.75 106 CYS A O 1
ATOM 805 N N . GLN A 1 107 ? 18.531 11.844 -0.653 1 98.5 107 GLN A N 1
ATOM 806 C CA . GLN A 1 107 ? 18.594 10.703 0.245 1 98.5 107 GLN A CA 1
ATOM 807 C C . GLN A 1 107 ? 17.656 10.867 1.437 1 98.5 107 GLN A C 1
ATOM 809 O O . GLN A 1 107 ? 17.516 9.953 2.25 1 98.5 107 GLN A O 1
ATOM 814 N N . THR A 1 108 ? 17.016 12.047 1.607 1 98.88 108 THR A N 1
ATOM 815 C CA . THR A 1 108 ? 16.188 12.352 2.777 1 98.88 108 THR A CA 1
ATOM 816 C C . THR A 1 108 ? 14.773 12.719 2.363 1 98.88 108 THR A C 1
ATOM 818 O O . THR A 1 108 ? 14.57 13.656 1.59 1 98.88 108 THR A O 1
ATOM 821 N N . VAL A 1 109 ? 13.82 11.953 2.814 1 98.94 109 VAL A N 1
ATOM 822 C CA . VAL A 1 109 ? 12.414 12.195 2.541 1 98.94 109 VAL A CA 1
ATOM 823 C C . VAL A 1 109 ? 11.625 12.219 3.85 1 98.94 109 VAL A C 1
ATOM 825 O O . VAL A 1 109 ? 11.828 11.367 4.719 1 98.94 109 VAL A O 1
ATOM 828 N N . VAL A 1 110 ? 10.836 13.203 4.105 1 99 110 VAL A N 1
ATOM 829 C CA . VAL A 1 110 ? 9.828 13.266 5.16 1 99 110 VAL A CA 1
ATOM 830 C C . VAL A 1 110 ? 8.43 13.297 4.539 1 99 110 VAL A C 1
ATOM 832 O O . VAL A 1 110 ? 8.18 14.062 3.604 1 99 110 VAL A O 1
ATOM 835 N N . TYR A 1 111 ? 7.562 12.453 4.984 1 98.94 111 TYR A N 1
ATOM 836 C CA . TYR A 1 111 ? 6.262 12.367 4.328 1 98.94 111 TYR A CA 1
ATOM 837 C C . TYR A 1 111 ? 5.141 12.289 5.355 1 98.94 111 TYR A C 1
ATOM 839 O O . TYR A 1 111 ? 5.371 11.93 6.512 1 98.94 111 TYR A O 1
ATOM 847 N N . ALA A 1 112 ? 3.977 12.656 4.91 1 98.81 112 ALA A N 1
ATOM 848 C CA . ALA A 1 112 ? 2.801 12.664 5.777 1 98.81 112 ALA A CA 1
ATOM 849 C C . ALA A 1 112 ? 2.168 11.273 5.848 1 98.81 112 ALA A C 1
ATOM 851 O O . ALA A 1 112 ? 1.928 10.641 4.816 1 98.81 112 ALA A O 1
ATOM 852 N N . SER A 1 113 ? 1.986 10.789 6.973 1 98.5 113 SER A N 1
ATOM 853 C CA . SER A 1 113 ? 1.079 9.695 7.293 1 98.5 113 SER A CA 1
ATOM 854 C C . SER A 1 113 ? -0.102 10.18 8.125 1 98.5 113 SER A C 1
ATOM 856 O O . SER A 1 113 ? -0.576 11.305 7.945 1 98.5 113 SER A O 1
ATOM 858 N N . THR A 1 114 ? -0.692 9.305 8.945 1 97.94 114 THR A N 1
ATOM 859 C CA . THR A 1 114 ? -1.908 9.742 9.617 1 97.94 114 THR A CA 1
ATOM 860 C C . THR A 1 114 ? -2.086 9.008 10.945 1 97.94 114 THR A C 1
ATOM 862 O O . THR A 1 114 ? -1.743 7.824 11.055 1 97.94 114 THR A O 1
ATOM 865 N N . SER A 1 115 ? -2.674 9.695 11.914 1 97.62 115 SER A N 1
ATOM 866 C CA . SER A 1 115 ? -3.02 9.086 13.195 1 97.62 115 SER A CA 1
ATOM 867 C C . SER A 1 115 ? -4.328 8.312 13.102 1 97.62 115 SER A C 1
ATOM 869 O O . SER A 1 115 ? -4.66 7.535 14 1 97.62 115 SER A O 1
ATOM 871 N N . SER A 1 116 ? -5.098 8.469 12.023 1 96.5 116 SER A N 1
ATOM 872 C CA . SER A 1 116 ? -6.379 7.793 11.883 1 96.5 116 SER A CA 1
ATOM 873 C C . SER A 1 116 ? -6.211 6.277 11.914 1 96.5 116 SER A C 1
ATOM 875 O O . SER A 1 116 ? -7.152 5.551 12.242 1 96.5 116 SER A O 1
ATOM 877 N N . ILE A 1 117 ? -5.055 5.777 11.609 1 97.44 117 ILE A N 1
ATOM 878 C CA . ILE A 1 117 ? -4.812 4.344 11.484 1 97.44 117 ILE A CA 1
ATOM 879 C C . ILE A 1 117 ? -4.867 3.689 12.859 1 97.44 117 ILE A C 1
ATOM 881 O O . ILE A 1 117 ? -4.984 2.467 12.969 1 97.44 117 ILE A O 1
ATOM 885 N N . TYR A 1 118 ? -4.734 4.484 13.969 1 97.75 118 TYR A N 1
ATOM 886 C CA . TYR A 1 118 ? -4.781 3.947 15.32 1 97.75 118 TYR A CA 1
ATOM 887 C C . TYR A 1 118 ? -6.211 3.619 15.727 1 97.75 118 TYR A C 1
ATOM 889 O O . TYR A 1 118 ? -6.438 2.891 16.703 1 97.75 118 TYR A O 1
ATOM 897 N N . GLY A 1 119 ? -7.203 4.117 15.016 1 96.56 119 GLY A N 1
ATOM 898 C CA . GLY A 1 119 ? -8.578 4.02 15.469 1 96.56 119 GLY A CA 1
ATOM 899 C C . GLY A 1 119 ? -8.875 4.895 16.672 1 96.56 119 GLY A C 1
ATOM 900 O O . GLY A 1 119 ? -8.117 5.816 16.984 1 96.56 119 GLY A O 1
ATOM 901 N N . SER A 1 120 ? -10.039 4.68 17.203 1 97 120 SER A N 1
ATOM 902 C CA . SER A 1 120 ? -10.461 5.457 18.359 1 97 120 SER A CA 1
ATOM 903 C C . SER A 1 120 ? -9.742 4.996 19.625 1 97 120 SER A C 1
ATOM 905 O O . SER A 1 120 ? -9.859 3.836 20.016 1 97 120 SER A O 1
ATOM 907 N N . ARG A 1 121 ? -9.008 5.98 20.156 1 96.31 121 ARG A N 1
ATOM 908 C CA . ARG A 1 121 ? -8.234 5.672 21.359 1 96.31 121 ARG A CA 1
ATOM 909 C C . ARG A 1 121 ? -8.32 6.812 22.359 1 96.31 121 ARG A C 1
ATOM 911 O O . ARG A 1 121 ? -8.109 7.973 22.016 1 96.31 121 ARG A O 1
ATOM 918 N N . THR A 1 122 ? -8.562 6.434 23.609 1 97 122 THR A N 1
ATOM 919 C CA . THR A 1 122 ? -8.555 7.449 24.656 1 97 122 THR A CA 1
ATOM 920 C C . THR A 1 122 ? -7.207 7.477 25.375 1 97 122 THR A C 1
ATOM 922 O O . THR A 1 122 ? -6.863 8.469 26.016 1 97 122 THR A O 1
ATOM 925 N N . ASN A 1 123 ? -6.488 6.406 25.344 1 97.69 123 ASN A N 1
ATOM 926 C CA . ASN A 1 123 ? -5.121 6.371 25.844 1 97.69 123 ASN A CA 1
ATOM 927 C C . ASN A 1 123 ? -4.121 6.82 24.781 1 97.69 123 ASN A C 1
ATOM 929 O O . ASN A 1 123 ? -4.371 6.672 23.594 1 97.69 123 ASN A O 1
ATOM 933 N N . PRO A 1 124 ? -3.012 7.395 25.266 1 98.44 124 PRO A N 1
ATOM 934 C CA . PRO A 1 124 ? -1.997 7.797 24.281 1 98.44 124 PRO A CA 1
ATOM 935 C C . PRO A 1 124 ? -1.6 6.66 23.344 1 98.44 124 PRO A C 1
ATOM 937 O O . PRO A 1 124 ? -1.463 5.516 23.781 1 98.44 124 PRO A O 1
ATOM 940 N N . SER A 1 125 ? -1.473 6.953 22.078 1 98.5 125 SER A N 1
ATOM 941 C CA . SER A 1 125 ? -1.185 5.961 21.047 1 98.5 125 SER A CA 1
ATOM 942 C C . SER A 1 125 ? 0.277 6.016 20.625 1 98.5 125 SER A C 1
ATOM 944 O O . SER A 1 125 ? 0.659 6.867 19.812 1 98.5 125 SER A O 1
ATOM 946 N N . PRO A 1 126 ? 1.112 5.098 21.141 1 98.56 126 PRO A N 1
ATOM 947 C CA . PRO A 1 126 ? 2.484 5.031 20.625 1 98.56 126 PRO A CA 1
ATOM 948 C C . PRO A 1 126 ? 2.57 4.391 19.25 1 98.56 126 PRO A C 1
ATOM 950 O O . PRO A 1 126 ? 1.617 3.746 18.797 1 98.56 126 PRO A O 1
ATOM 953 N N . GLU A 1 127 ? 3.701 4.539 18.578 1 98.62 127 GLU A N 1
ATOM 954 C CA . GLU A 1 127 ? 3.838 4.141 17.188 1 98.62 127 GLU A CA 1
ATOM 955 C C . GLU A 1 127 ? 3.852 2.619 17.047 1 98.62 127 GLU A C 1
ATOM 957 O O . GLU A 1 127 ? 3.609 2.09 15.953 1 98.62 127 GLU A O 1
ATOM 962 N N . ASP A 1 128 ? 4.09 1.901 18.094 1 96.81 128 ASP A N 1
ATOM 963 C CA . ASP A 1 128 ? 4.227 0.452 17.984 1 96.81 128 ASP A CA 1
ATOM 964 C C . ASP A 1 128 ? 2.893 -0.246 18.234 1 96.81 128 ASP A C 1
ATOM 966 O O . ASP A 1 128 ? 2.826 -1.478 18.25 1 96.81 128 ASP A O 1
ATOM 970 N N . LEU A 1 129 ? 1.836 0.528 18.453 1 97.12 129 LEU A N 1
ATOM 971 C CA . LEU A 1 129 ? 0.513 -0.081 18.531 1 97.12 129 LEU A CA 1
ATOM 972 C C . LEU A 1 129 ? 0.166 -0.8 17.234 1 97.12 129 LEU A C 1
ATOM 974 O O . LEU A 1 129 ? 0.487 -0.314 16.141 1 97.12 129 LEU A O 1
ATOM 978 N N . PRO A 1 130 ? -0.473 -2.006 17.391 1 94.44 130 PRO A N 1
ATOM 979 C CA . PRO A 1 130 ? -0.974 -2.637 16.172 1 94.44 130 PRO A CA 1
ATOM 980 C C . PRO A 1 130 ? -1.951 -1.747 15.406 1 94.44 130 PRO A C 1
ATOM 982 O O . PRO A 1 130 ? -2.777 -1.064 16.016 1 94.44 130 PRO A O 1
ATOM 985 N N . VAL A 1 131 ? -1.788 -1.755 14.125 1 96.31 131 VAL A N 1
ATOM 986 C CA . VAL A 1 131 ? -2.635 -0.917 13.281 1 96.31 131 VAL A CA 1
ATOM 987 C C . VAL A 1 131 ? -3.357 -1.783 12.25 1 96.31 131 VAL A C 1
ATOM 989 O O . VAL A 1 131 ? -2.906 -2.885 11.93 1 96.31 131 VAL A O 1
ATOM 992 N N . GLU A 1 132 ? -4.48 -1.313 11.773 1 95.44 132 GLU A N 1
ATOM 993 C CA . GLU A 1 132 ? -5.254 -1.936 10.703 1 95.44 132 GLU A CA 1
ATOM 994 C C . GLU A 1 132 ? -5.902 -0.883 9.812 1 95.44 132 GLU A C 1
ATOM 996 O O . GLU A 1 132 ? -6.133 0.249 10.242 1 95.44 132 GLU A O 1
ATOM 1001 N N . ALA A 1 133 ? -6.113 -1.207 8.57 1 97.88 133 ALA A N 1
ATOM 1002 C CA . ALA A 1 133 ? -6.797 -0.308 7.645 1 97.88 133 ALA A CA 1
ATOM 1003 C C . ALA A 1 133 ? -8.312 -0.486 7.727 1 97.88 133 ALA A C 1
ATOM 1005 O O . ALA A 1 133 ? -8.828 -1.577 7.477 1 97.88 133 ALA A O 1
ATOM 1006 N N . ARG A 1 134 ? -9.039 0.543 8.062 1 97.62 134 ARG A N 1
ATOM 1007 C CA . ARG A 1 134 ? -10.5 0.505 8.133 1 97.62 134 ARG A CA 1
ATOM 1008 C C . ARG A 1 134 ? -11.125 1.358 7.035 1 97.62 134 ARG A C 1
ATOM 1010 O O . ARG A 1 134 ? -12.312 1.218 6.73 1 97.62 134 ARG A O 1
ATOM 1017 N N . THR A 1 135 ? -10.352 2.295 6.504 1 98 135 THR A N 1
ATOM 1018 C CA . THR A 1 135 ? -10.789 3.166 5.418 1 98 135 THR A CA 1
ATOM 1019 C C . THR A 1 135 ? -9.773 3.146 4.273 1 98 135 THR A C 1
ATOM 1021 O O . THR A 1 135 ? -8.625 2.76 4.465 1 98 135 THR A O 1
ATOM 1024 N N . CYS A 1 136 ? -10.297 3.574 3.088 1 98.5 136 CYS A N 1
ATOM 1025 C CA . CYS A 1 136 ? -9.391 3.676 1.949 1 98.5 136 CYS A CA 1
ATOM 1026 C C . CYS A 1 136 ? -8.273 4.672 2.227 1 98.5 136 CYS A C 1
ATOM 1028 O O . CYS A 1 136 ? -7.145 4.484 1.78 1 98.5 136 CYS A O 1
ATOM 1030 N N . TYR A 1 137 ? -8.594 5.746 2.969 1 97.88 137 TYR A N 1
ATOM 1031 C CA . TYR A 1 137 ? -7.617 6.75 3.373 1 97.88 137 TYR A CA 1
ATOM 1032 C C . TYR A 1 137 ? -6.5 6.125 4.203 1 97.88 137 TYR A C 1
ATOM 1034 O O . TYR A 1 137 ? -5.32 6.297 3.893 1 97.88 137 TYR A O 1
ATOM 1042 N N . GLU A 1 138 ? -6.848 5.391 5.23 1 98.31 138 GLU A N 1
ATOM 1043 C CA . GLU A 1 138 ? -5.875 4.734 6.102 1 98.31 138 GLU A CA 1
ATOM 1044 C C . GLU A 1 138 ? -5.02 3.74 5.324 1 98.31 138 GLU A C 1
ATOM 1046 O O . GLU A 1 138 ? -3.803 3.676 5.516 1 98.31 138 GLU A O 1
ATOM 1051 N N . ALA A 1 139 ? -5.668 2.971 4.43 1 98.81 139 ALA A N 1
ATOM 1052 C CA . ALA A 1 139 ? -4.941 2.002 3.613 1 98.81 139 ALA A CA 1
ATOM 1053 C C . ALA A 1 139 ? -3.887 2.691 2.756 1 98.81 139 ALA A C 1
ATOM 1055 O O . ALA A 1 139 ? -2.771 2.184 2.605 1 98.81 139 ALA A O 1
ATOM 1056 N N . SER A 1 140 ? -4.242 3.83 2.168 1 98.81 140 SER A N 1
ATOM 1057 C CA . SER A 1 140 ? -3.312 4.559 1.31 1 98.81 140 SER A CA 1
ATOM 1058 C C . SER A 1 140 ? -2.102 5.051 2.096 1 98.81 140 SER A C 1
ATOM 1060 O O . SER A 1 140 ? -0.974 5.008 1.6 1 98.81 140 SER A O 1
ATOM 1062 N N . LYS A 1 141 ? -2.311 5.516 3.293 1 98.81 141 LYS A N 1
ATOM 1063 C CA . LYS A 1 141 ? -1.212 6.02 4.109 1 98.81 141 LYS A CA 1
ATOM 1064 C C . LYS A 1 141 ? -0.34 4.883 4.629 1 98.81 141 LYS A C 1
ATOM 1066 O O . LYS A 1 141 ? 0.883 5.016 4.707 1 98.81 141 LYS A O 1
ATOM 1071 N N . LEU A 1 142 ? -0.986 3.781 4.973 1 98.75 142 LEU A N 1
ATOM 1072 C CA . LEU A 1 142 ? -0.214 2.611 5.375 1 98.75 142 LEU A CA 1
ATOM 1073 C C . LEU A 1 142 ? 0.613 2.08 4.207 1 98.75 142 LEU A C 1
ATOM 1075 O O . LEU A 1 142 ? 1.735 1.607 4.402 1 98.75 142 LEU A O 1
ATOM 1079 N N . ALA A 1 143 ? 0.052 2.07 3.051 1 98.81 143 ALA A N 1
ATOM 1080 C CA . ALA A 1 143 ? 0.807 1.674 1.865 1 98.81 143 ALA A CA 1
ATOM 1081 C C . ALA A 1 143 ? 2.031 2.562 1.672 1 98.81 143 ALA A C 1
ATOM 1083 O O . ALA A 1 143 ? 3.109 2.078 1.317 1 98.81 143 ALA A O 1
ATOM 1084 N N . ARG A 1 144 ? 1.893 3.869 1.921 1 98.62 144 ARG A N 1
ATOM 1085 C CA . ARG A 1 144 ? 3.027 4.785 1.859 1 98.62 144 ARG A CA 1
ATOM 1086 C C . ARG A 1 144 ? 4.113 4.379 2.848 1 98.62 144 ARG A C 1
ATOM 1088 O O . ARG A 1 144 ? 5.301 4.406 2.516 1 98.62 144 ARG A O 1
ATOM 1095 N N . GLU A 1 145 ? 3.695 4.082 4.043 1 98.81 145 GLU A N 1
ATOM 1096 C CA . GLU A 1 145 ? 4.66 3.645 5.043 1 98.81 145 GLU A CA 1
ATOM 1097 C C . GLU A 1 145 ? 5.414 2.4 4.582 1 98.81 145 GLU A C 1
ATOM 1099 O O . GLU A 1 145 ? 6.621 2.283 4.797 1 98.81 145 GLU A O 1
ATOM 1104 N N . THR A 1 146 ? 4.715 1.481 3.945 1 98.81 146 THR A N 1
ATOM 1105 C CA . THR A 1 146 ? 5.309 0.248 3.438 1 98.81 146 THR A CA 1
ATOM 1106 C C . THR A 1 146 ? 6.32 0.547 2.336 1 98.81 146 THR A C 1
ATOM 1108 O O . THR A 1 146 ? 7.422 -0.002 2.334 1 98.81 146 THR A O 1
ATOM 1111 N N . TYR A 1 147 ? 5.977 1.402 1.412 1 98.9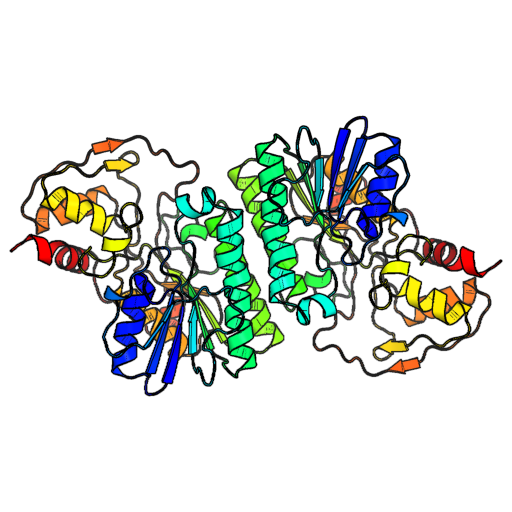4 147 TYR A N 1
ATOM 1112 C CA . TYR A 1 147 ? 6.887 1.76 0.332 1 98.94 147 TYR A CA 1
ATOM 1113 C C . TYR A 1 147 ? 8.102 2.514 0.868 1 98.94 147 TYR A C 1
ATOM 1115 O O . TYR A 1 147 ? 9.203 2.383 0.34 1 98.94 147 TYR A O 1
ATOM 1123 N N . ALA A 1 148 ? 7.848 3.34 1.91 1 98.94 148 ALA A N 1
ATOM 1124 C CA . ALA A 1 148 ? 8.984 4.008 2.541 1 98.94 148 ALA A CA 1
ATOM 1125 C C . ALA A 1 148 ? 9.969 2.992 3.107 1 98.94 148 ALA A C 1
ATOM 1127 O O . ALA A 1 148 ? 11.188 3.17 2.992 1 98.94 148 ALA A O 1
ATOM 1128 N N . GLU A 1 149 ? 9.469 1.979 3.777 1 98.69 149 GLU A N 1
ATOM 1129 C CA . GLU A 1 149 ? 10.305 0.893 4.277 1 98.69 149 GLU A CA 1
ATOM 1130 C C . GLU A 1 149 ? 11.125 0.268 3.15 1 98.69 149 GLU A C 1
ATOM 1132 O O . GLU A 1 149 ? 12.312 -0.006 3.322 1 98.69 149 GLU A O 1
ATOM 1137 N N . TYR A 1 150 ? 10.531 0.06 2.006 1 98.69 150 TYR A N 1
ATOM 1138 C CA . TYR A 1 150 ? 11.219 -0.472 0.835 1 98.69 150 TYR A CA 1
ATOM 1139 C C . TYR A 1 150 ? 12.375 0.429 0.428 1 98.69 150 TYR A C 1
ATOM 1141 O O . TYR A 1 150 ? 13.5 -0.043 0.238 1 98.69 150 TYR A O 1
ATOM 1149 N N . PHE A 1 151 ? 12.117 1.744 0.272 1 98.88 151 PHE A N 1
ATOM 1150 C CA . PHE A 1 151 ? 13.156 2.656 -0.181 1 98.88 151 PHE A CA 1
ATOM 1151 C C . PHE A 1 151 ? 14.312 2.697 0.814 1 98.88 151 PHE A C 1
ATOM 1153 O O . PHE A 1 151 ? 15.469 2.852 0.424 1 98.88 151 PHE A O 1
ATOM 1160 N N . ASN A 1 152 ? 13.961 2.604 2.086 1 98.88 152 ASN A N 1
ATOM 1161 C CA . ASN A 1 152 ? 15.016 2.537 3.094 1 98.88 152 ASN A CA 1
ATOM 1162 C C . ASN A 1 152 ? 15.82 1.244 2.979 1 98.88 152 ASN A C 1
ATOM 1164 O O . ASN A 1 152 ? 17.047 1.278 2.879 1 98.88 152 ASN A O 1
ATOM 1168 N N . ASN A 1 153 ? 15.125 0.096 2.969 1 97.88 153 ASN A N 1
ATOM 1169 C CA . ASN A 1 153 ? 15.766 -1.215 2.982 1 97.88 153 ASN A CA 1
ATOM 1170 C C . ASN A 1 153 ? 16.578 -1.454 1.711 1 97.88 153 ASN A C 1
ATOM 1172 O O . ASN A 1 153 ? 17.625 -2.109 1.75 1 97.88 153 ASN A O 1
ATOM 1176 N N . HIS A 1 154 ? 16.094 -0.938 0.591 1 97.75 154 HIS A N 1
ATOM 1177 C CA . HIS A 1 154 ? 16.688 -1.256 -0.706 1 97.75 154 HIS A CA 1
ATOM 1178 C C . HIS A 1 154 ? 17.766 -0.257 -1.078 1 97.75 154 HIS A C 1
ATOM 1180 O O . HIS A 1 154 ? 18.766 -0.621 -1.715 1 97.75 154 HIS A O 1
ATOM 1186 N N . TYR A 1 155 ? 17.594 1.035 -0.681 1 97.75 155 TYR A N 1
ATOM 1187 C CA . TYR A 1 155 ? 18.469 2.078 -1.199 1 97.75 155 TYR A CA 1
ATOM 1188 C C . TYR A 1 155 ? 19.156 2.834 -0.064 1 97.75 155 TYR A C 1
ATOM 1190 O O . TYR A 1 155 ? 19.875 3.799 -0.301 1 97.75 155 TYR A O 1
ATOM 1198 N N . ASP A 1 156 ? 18.875 2.502 1.204 1 97.75 156 ASP A N 1
ATOM 1199 C CA . ASP A 1 156 ? 19.469 3.09 2.396 1 97.75 156 ASP A CA 1
ATOM 1200 C C . ASP A 1 156 ? 19.094 4.562 2.533 1 97.75 156 ASP A C 1
ATOM 1202 O O . ASP A 1 156 ? 19.891 5.371 3.021 1 97.75 156 ASP A O 1
ATOM 1206 N N . MET A 1 157 ? 17.938 4.984 1.973 1 98.69 157 MET A N 1
ATOM 1207 C CA . MET A 1 157 ? 17.406 6.332 2.17 1 98.69 157 MET A CA 1
ATOM 1208 C C . MET A 1 157 ? 16.859 6.504 3.584 1 98.69 157 MET A C 1
ATOM 1210 O O . MET A 1 157 ? 16.547 5.516 4.254 1 98.69 157 MET A O 1
ATOM 1214 N N . THR A 1 158 ? 16.859 7.742 4.082 1 98.69 158 THR A N 1
ATOM 1215 C CA . THR A 1 158 ? 16.125 8.062 5.293 1 98.69 158 THR A CA 1
ATOM 1216 C C . THR A 1 158 ? 14.727 8.586 4.949 1 98.69 158 THR A C 1
ATOM 1218 O O . THR A 1 158 ? 14.586 9.57 4.227 1 98.69 158 THR A O 1
ATOM 1221 N N . LEU A 1 159 ? 13.742 7.922 5.391 1 98.94 159 LEU A N 1
ATOM 1222 C CA . LEU A 1 159 ? 12.352 8.281 5.16 1 98.94 159 LEU A CA 1
ATOM 1223 C C . LEU A 1 159 ? 11.57 8.297 6.473 1 98.94 159 LEU A C 1
ATOM 1225 O O . LEU A 1 159 ? 11.359 7.246 7.086 1 98.94 159 LEU A O 1
ATOM 1229 N N . ALA A 1 160 ? 11.133 9.469 6.914 1 98.94 160 ALA A N 1
ATOM 1230 C CA . ALA A 1 160 ? 10.344 9.602 8.133 1 98.94 160 ALA A CA 1
ATOM 1231 C C . ALA A 1 160 ? 8.875 9.844 7.816 1 98.94 160 ALA A C 1
ATOM 1233 O O . ALA A 1 160 ? 8.531 10.836 7.156 1 98.94 160 ALA A O 1
ATOM 1234 N N . GLY A 1 161 ? 8.07 8.875 8.148 1 98.94 161 GLY A N 1
ATOM 1235 C CA . GLY A 1 161 ? 6.629 9.078 8.102 1 98.94 161 GLY A CA 1
ATOM 1236 C C . GLY A 1 161 ? 6.066 9.695 9.367 1 98.94 161 GLY A C 1
ATOM 1237 O O . GLY A 1 161 ? 6.273 9.164 10.461 1 98.94 161 GLY A O 1
ATOM 1238 N N . LEU A 1 162 ? 5.375 10.766 9.203 1 98.94 162 LEU A N 1
ATOM 1239 C CA . LEU A 1 162 ? 4.848 11.484 10.359 1 98.94 162 LEU A CA 1
ATOM 1240 C C . LEU A 1 162 ? 3.338 11.305 10.461 1 98.94 162 LEU A C 1
ATOM 1242 O O . LEU A 1 162 ? 2.596 11.695 9.555 1 98.94 162 LEU A O 1
ATOM 1246 N N . ARG A 1 163 ? 2.889 10.703 11.492 1 98.88 163 ARG A N 1
ATOM 1247 C CA . ARG A 1 163 ? 1.465 10.57 11.781 1 98.88 163 ARG A CA 1
ATOM 1248 C C . ARG A 1 163 ? 0.944 11.797 12.531 1 98.88 163 ARG A C 1
ATOM 1250 O O . ARG A 1 163 ? 1.195 11.953 13.727 1 98.88 163 ARG A O 1
ATOM 1257 N N . PHE A 1 164 ? 0.239 12.609 11.789 1 98.69 164 PHE A N 1
ATOM 1258 C CA . PHE A 1 164 ? -0.266 13.875 12.305 1 98.69 164 PHE A CA 1
ATOM 1259 C C . PHE A 1 164 ? -1.532 13.656 13.125 1 98.69 164 PHE A C 1
ATOM 1261 O O . PHE A 1 164 ? -2.416 12.898 12.727 1 98.69 164 PHE A O 1
ATOM 1268 N N . PHE A 1 165 ? -1.594 14.336 14.273 1 98.31 165 PHE A N 1
ATOM 1269 C CA . PHE A 1 165 ? -2.801 14.328 15.094 1 98.31 165 PHE A CA 1
ATOM 1270 C C . PHE A 1 165 ? -3.553 15.648 14.961 1 98.31 165 PHE A C 1
ATOM 1272 O O . PHE A 1 165 ? -3.09 16.688 15.438 1 98.31 165 PHE A O 1
ATOM 1279 N N . SER A 1 166 ? -4.676 15.695 14.383 1 96.75 166 SER A N 1
ATOM 1280 C CA . SER A 1 166 ? -5.684 16.75 14.234 1 96.75 166 SER A CA 1
ATOM 1281 C C . SER A 1 166 ? -5.035 18.125 14.109 1 96.75 166 SER A C 1
ATOM 1283 O O . SER A 1 166 ? -5.234 18.984 14.961 1 96.75 166 SER A O 1
ATOM 1285 N N . VAL A 1 167 ? -4.375 18.344 13.008 1 97.75 167 VAL A N 1
ATOM 1286 C CA . VAL A 1 167 ? -3.678 19.594 12.742 1 97.75 167 VAL A CA 1
ATOM 1287 C C . VAL A 1 167 ? -4.691 20.703 12.508 1 97.75 167 VAL A C 1
ATOM 1289 O O . VAL A 1 167 ? -5.695 20.516 11.82 1 97.75 167 VAL A O 1
ATOM 1292 N N . TYR A 1 168 ? -4.438 21.844 13.141 1 96.19 168 TYR A N 1
ATOM 1293 C CA . TYR A 1 168 ? -5.402 22.922 12.953 1 96.19 168 TYR A CA 1
ATOM 1294 C C . TYR A 1 168 ? -4.699 24.281 12.844 1 96.19 168 TYR A C 1
ATOM 1296 O O . TYR A 1 168 ? -3.559 24.422 13.289 1 96.19 168 TYR A O 1
ATOM 1304 N N . GLN A 1 169 ? -5.348 25.078 12.164 1 92.88 169 GLN A N 1
ATOM 1305 C CA . GLN A 1 169 ? -5.094 26.5 12.086 1 92.88 169 GLN A CA 1
ATOM 1306 C C . GLN A 1 169 ? -6.367 27.266 11.75 1 92.88 169 GLN A C 1
ATOM 1308 O O . GLN A 1 169 ? -7.434 26.672 11.586 1 92.88 169 GLN A O 1
ATOM 1313 N N . GLY A 1 170 ? -6.32 28.578 11.766 1 85.38 170 GLY A N 1
ATOM 1314 C CA . GLY A 1 170 ? -7.465 29.375 11.367 1 85.38 170 GLY A CA 1
ATOM 1315 C C . GLY A 1 170 ? -7.559 29.594 9.867 1 85.38 170 GLY A C 1
ATOM 1316 O O . GLY A 1 170 ? -6.625 29.25 9.133 1 85.38 170 GLY A O 1
ATOM 1317 N N . TYR A 1 171 ? -8.695 30 9.352 1 78.38 171 TYR A N 1
ATOM 1318 C CA . TYR A 1 171 ? -8.898 30.266 7.934 1 78.38 171 TYR A CA 1
ATOM 1319 C C . TYR A 1 171 ? -7.855 31.25 7.406 1 78.38 171 TYR A C 1
ATOM 1321 O O . TYR A 1 171 ? -7.469 31.172 6.234 1 78.38 171 TYR A O 1
ATOM 1329 N N . GLY A 1 172 ? -7.379 32.031 8.242 1 74.62 172 GLY A N 1
ATOM 1330 C CA . GLY A 1 172 ? -6.328 32.938 7.848 1 74.62 172 GLY A CA 1
ATOM 1331 C C . GLY A 1 172 ? -4.973 32.281 7.699 1 74.62 172 GLY A C 1
ATOM 1332 O O . GLY A 1 172 ? -4.047 32.844 7.133 1 74.62 172 GLY A O 1
ATOM 1333 N N . GLY A 1 173 ? -4.906 31.078 7.984 1 76.88 173 GLY A N 1
ATOM 1334 C CA . GLY A 1 173 ? -3.656 30.328 7.949 1 76.88 173 GLY A CA 1
ATOM 1335 C C . GLY A 1 173 ? -3.652 29.219 6.914 1 76.88 173 GLY A C 1
ATOM 1336 O O . GLY A 1 173 ? -3.145 28.125 7.168 1 76.88 173 GLY A O 1
ATOM 1337 N N . ALA A 1 174 ? -4.367 29.438 5.762 1 80.06 174 ALA A N 1
ATOM 1338 C CA . ALA A 1 174 ? -4.312 28.609 4.562 1 80.06 174 ALA A CA 1
ATOM 1339 C C . ALA A 1 174 ? -5.355 27.5 4.621 1 80.06 174 ALA A C 1
ATOM 1341 O O . ALA A 1 174 ? -5.172 26.438 4.02 1 80.06 174 ALA A O 1
ATOM 1342 N N . GLU A 1 175 ? -6.355 27.656 5.379 1 81.38 175 GLU A N 1
ATOM 1343 C CA . GLU A 1 175 ? -7.375 26.625 5.469 1 81.38 175 GLU A CA 1
ATOM 1344 C C . GLU A 1 175 ? -8.633 27.016 4.699 1 81.38 175 GLU A C 1
ATOM 1346 O O . GLU A 1 175 ? -9.492 26.172 4.43 1 81.38 175 GLU A O 1
ATOM 1351 N N . GLU A 1 176 ? -8.742 28.219 4.363 1 79.5 176 GLU A N 1
ATOM 1352 C CA . GLU A 1 176 ? -9.969 28.734 3.766 1 79.5 176 GLU A CA 1
ATOM 1353 C C . GLU A 1 176 ? -10.281 28.016 2.453 1 79.5 176 GLU A C 1
ATOM 1355 O O . GLU A 1 176 ? -11.438 27.703 2.176 1 79.5 176 GLU A O 1
ATOM 1360 N N . HIS A 1 177 ? -9.336 27.688 1.704 1 76.94 177 HIS A N 1
ATOM 1361 C CA . HIS A 1 177 ? -9.484 27.141 0.364 1 76.94 177 HIS A CA 1
ATOM 1362 C C . HIS A 1 177 ? -10.047 25.719 0.416 1 76.94 177 HIS A C 1
ATOM 1364 O O . HIS A 1 177 ? -10.508 25.188 -0.598 1 76.94 177 HIS A O 1
ATOM 1370 N N . LYS A 1 178 ? -10.078 25.125 1.569 1 81.75 178 LYS A N 1
ATOM 1371 C CA . LYS A 1 178 ? -10.508 23.734 1.689 1 81.75 178 LYS A CA 1
ATOM 1372 C C . LYS A 1 178 ? -12.016 23.625 1.875 1 81.75 178 LYS A C 1
ATOM 1374 O O . LYS A 1 178 ? -12.594 22.547 1.731 1 81.75 178 LYS A O 1
ATOM 1379 N N . GLY A 1 179 ? -12.617 24.703 2.166 1 75.38 179 GLY A N 1
ATOM 1380 C CA . GLY A 1 179 ? -14.055 24.688 2.363 1 75.38 179 GLY A CA 1
ATOM 1381 C C . GLY A 1 179 ? -14.5 23.688 3.418 1 75.38 179 GLY A C 1
ATOM 1382 O O . GLY A 1 179 ? -14.039 23.75 4.562 1 75.38 179 GLY A O 1
ATOM 1383 N N . GLU A 1 180 ? -15.359 22.75 3.025 1 75.06 180 GLU A N 1
ATOM 1384 C CA . GLU A 1 180 ? -15.945 21.766 3.939 1 75.06 180 GLU A CA 1
ATOM 1385 C C . GLU A 1 180 ? -14.898 20.766 4.43 1 75.06 180 GLU A C 1
ATOM 1387 O O . GLU A 1 180 ? -15.141 20.047 5.398 1 75.06 180 GLU A O 1
ATOM 1392 N N . TYR A 1 181 ? -13.68 20.875 3.91 1 75.88 181 TYR A N 1
ATOM 1393 C CA . TYR A 1 181 ? -12.641 19.906 4.273 1 75.88 181 TYR A CA 1
ATOM 1394 C C . TYR A 1 181 ? -11.633 20.531 5.227 1 75.88 181 TYR A C 1
ATOM 1396 O O . TYR A 1 181 ? -10.672 19.875 5.645 1 75.88 181 TYR A O 1
ATOM 1404 N N . ALA A 1 182 ? -11.852 21.766 5.609 1 81.31 182 ALA A N 1
ATOM 1405 C CA . ALA A 1 182 ? -10.992 22.422 6.598 1 81.31 182 ALA A CA 1
ATOM 1406 C C . ALA A 1 182 ? -11.133 21.75 7.961 1 81.31 182 ALA A C 1
ATOM 1408 O O . ALA A 1 182 ? -12.078 21 8.195 1 81.31 182 ALA A O 1
ATOM 1409 N N . ASN A 1 183 ? -10.172 21.969 8.836 1 89.44 183 ASN A N 1
ATOM 1410 C CA . ASN A 1 183 ? -10.219 21.406 10.188 1 89.44 183 ASN A CA 1
ATOM 1411 C C . ASN A 1 183 ? -11.398 21.969 10.977 1 89.44 183 ASN A C 1
ATOM 1413 O O . ASN A 1 183 ? -11.859 23.078 10.719 1 89.44 183 ASN A O 1
ATOM 1417 N N . THR A 1 184 ? -11.805 21.312 11.945 1 91.38 184 THR A N 1
ATOM 1418 C CA . THR A 1 184 ? -13.023 21.609 12.688 1 91.38 184 THR A CA 1
ATOM 1419 C C . THR A 1 184 ? -12.867 22.891 13.5 1 91.38 184 THR A C 1
ATOM 1421 O O . THR A 1 184 ? -13.828 23.641 13.68 1 91.38 184 THR A O 1
ATOM 1424 N N . VAL A 1 185 ? -11.688 23.125 14.008 1 95.12 185 VAL A N 1
ATOM 1425 C CA . VAL A 1 185 ? -11.461 24.312 14.82 1 95.12 185 VAL A CA 1
ATOM 1426 C C . VAL A 1 185 ? -11.711 25.562 13.984 1 95.12 185 VAL A C 1
ATOM 1428 O O . VAL A 1 185 ? -12.375 26.5 14.438 1 95.12 185 VAL A O 1
ATOM 1431 N N . ALA A 1 186 ? -11.156 25.562 12.773 1 92.44 186 ALA A N 1
ATOM 1432 C CA . ALA A 1 186 ? -11.352 26.672 11.859 1 92.44 186 ALA A CA 1
ATOM 1433 C C . ALA A 1 186 ? -12.82 26.844 11.492 1 92.44 186 ALA A C 1
ATOM 1435 O O . ALA A 1 186 ? -13.352 27.953 11.484 1 92.44 186 ALA A O 1
ATOM 1436 N N . GLN A 1 187 ? -13.477 25.734 11.188 1 93.25 187 GLN A N 1
ATOM 1437 C CA . GLN A 1 187 ? -14.883 25.75 10.789 1 93.25 187 GLN A CA 1
ATOM 1438 C C . GLN A 1 187 ? -15.758 26.281 11.922 1 93.25 187 GLN A C 1
ATOM 1440 O O . GLN A 1 187 ? -16.625 27.125 11.688 1 93.25 187 GLN A O 1
ATOM 1445 N N . PHE A 1 188 ? -15.562 25.844 13.086 1 95.69 188 PHE A N 1
ATOM 1446 C CA . PHE A 1 188 ? -16.406 26.219 14.227 1 95.69 188 PHE A CA 1
ATOM 1447 C C . PHE A 1 188 ? -16.141 27.672 14.633 1 95.69 188 PHE A C 1
ATOM 1449 O O . PHE A 1 188 ? -17.078 28.391 14.969 1 95.69 188 PHE A O 1
ATOM 1456 N N . ALA A 1 189 ? -14.883 28.078 14.664 1 95.94 189 ALA A N 1
ATOM 1457 C CA . ALA A 1 189 ? -14.57 29.469 14.977 1 95.94 189 ALA A CA 1
ATOM 1458 C C . ALA A 1 189 ? -15.266 30.422 14.008 1 95.94 189 ALA A C 1
ATOM 1460 O O . ALA A 1 189 ? -15.828 31.438 14.43 1 95.94 189 ALA A O 1
ATOM 1461 N N . GLU A 1 190 ? -15.227 30.094 12.711 1 94.62 190 GLU A N 1
ATOM 1462 C CA . GLU A 1 190 ? -15.875 30.906 11.695 1 94.62 190 GLU A CA 1
ATOM 1463 C C . GLU A 1 190 ? -17.391 30.969 11.914 1 94.62 190 GLU A C 1
ATOM 1465 O O . GLU A 1 190 ? -18 32.031 11.82 1 94.62 190 GLU A O 1
ATOM 1470 N N . LYS A 1 191 ? -17.984 29.844 12.141 1 95.56 191 LYS A N 1
ATOM 1471 C CA . LYS A 1 191 ? -19.438 29.781 12.344 1 95.56 191 LYS A CA 1
ATOM 1472 C C . LYS A 1 191 ? -19.859 30.578 13.578 1 95.56 191 LYS A C 1
ATOM 1474 O O . LYS A 1 191 ? -20.75 31.406 13.508 1 95.56 191 LYS A O 1
ATOM 1479 N N . ILE A 1 192 ? -19.219 30.359 14.648 1 97.25 192 ILE A N 1
ATOM 1480 C CA . ILE A 1 192 ? -19.562 31 15.906 1 97.25 192 ILE A CA 1
ATOM 1481 C C . ILE A 1 192 ? -19.344 32.5 15.797 1 97.25 192 ILE A C 1
ATOM 1483 O O . ILE A 1 192 ? -20.172 33.312 16.25 1 97.25 192 ILE A O 1
ATOM 1487 N N . ALA A 1 193 ? -18.25 32.906 15.195 1 96.19 193 ALA A N 1
ATOM 1488 C CA . ALA A 1 193 ? -17.953 34.312 14.984 1 96.19 193 ALA A CA 1
ATOM 1489 C C . ALA A 1 193 ? -19.062 35 14.188 1 96.19 193 ALA A C 1
ATOM 1491 O O . ALA A 1 193 ? -19.328 36.188 14.367 1 96.19 193 ALA A O 1
ATOM 1492 N N . ASN A 1 194 ? -19.719 34.25 13.32 1 96.25 194 ASN A N 1
ATOM 1493 C CA . ASN A 1 194 ? -20.781 34.812 12.477 1 96.25 194 ASN A CA 1
ATOM 1494 C C . ASN A 1 194 ? -22.156 34.562 13.086 1 96.25 194 ASN A C 1
ATOM 1496 O O . ASN A 1 194 ? -23.172 34.75 12.414 1 96.25 194 ASN A O 1
ATOM 1500 N N . GLY A 1 195 ? -22.156 34.062 14.219 1 96.94 195 GLY A N 1
ATOM 1501 C CA . GLY A 1 195 ? -23.422 33.875 14.93 1 96.94 195 GLY A CA 1
ATOM 1502 C C . GLY A 1 195 ? -24.141 32.594 14.523 1 96.94 195 GLY A C 1
ATOM 1503 O O . GLY A 1 195 ? -25.344 32.438 14.766 1 96.94 195 GLY A O 1
ATOM 1504 N N . GLU A 1 196 ? -23.453 31.75 13.914 1 97.56 196 GLU A N 1
ATOM 1505 C CA . GLU A 1 196 ? -24.031 30.484 13.469 1 97.56 196 GLU A CA 1
ATOM 1506 C C . GLU A 1 196 ? -23.703 29.359 14.445 1 97.56 196 GLU A C 1
ATOM 1508 O O . GLU A 1 196 ? -22.641 29.375 15.078 1 97.56 196 GLU A O 1
ATOM 1513 N N . ARG A 1 197 ? -24.594 28.391 14.57 1 97.75 197 ARG A N 1
ATOM 1514 C CA . ARG A 1 197 ? -24.406 27.234 15.438 1 97.75 197 ARG A CA 1
ATOM 1515 C C . ARG A 1 197 ? -23.578 26.156 14.734 1 97.75 197 ARG A C 1
ATOM 1517 O O . ARG A 1 197 ? -23.984 25.641 13.688 1 97.75 197 ARG A O 1
ATOM 1524 N N . PRO A 1 198 ? -22.438 25.797 15.258 1 96.94 198 PRO A N 1
ATOM 1525 C CA . PRO A 1 198 ? -21.719 24.672 14.656 1 96.94 198 PRO A CA 1
ATOM 1526 C C . PRO A 1 198 ? -22.422 23.328 14.867 1 96.94 198 PRO A C 1
ATOM 1528 O O . PRO A 1 198 ? -23.094 23.141 15.883 1 96.94 198 PRO A O 1
ATOM 1531 N N . ALA A 1 199 ? -22.312 22.406 13.945 1 96.06 199 ALA A N 1
ATOM 1532 C CA . ALA A 1 199 ? -22.922 21.078 14.039 1 96.06 199 ALA A CA 1
ATOM 1533 C C . ALA A 1 199 ? -21.922 20.062 14.578 1 96.06 199 ALA A C 1
ATOM 1535 O O . ALA A 1 199 ? -20.844 19.891 14.023 1 96.06 199 ALA A O 1
ATOM 1536 N N . LEU A 1 200 ? -22.219 19.438 15.625 1 97.06 200 LEU A N 1
ATOM 1537 C CA . LEU A 1 200 ? -21.391 18.391 16.203 1 97.06 200 LEU A CA 1
ATOM 1538 C C . LEU A 1 200 ? -22 17.016 15.938 1 97.06 200 LEU A C 1
ATOM 1540 O O . LEU A 1 200 ? -23.219 16.828 16.078 1 97.06 200 LEU A O 1
ATOM 1544 N N . PHE A 1 201 ? -21.234 16.125 15.539 1 94.94 201 PHE A N 1
ATOM 1545 C CA . PHE A 1 201 ? -21.688 14.758 15.375 1 94.94 201 PHE A CA 1
ATOM 1546 C C . PHE A 1 201 ? -21.922 14.102 16.734 1 94.94 201 PHE A C 1
ATOM 1548 O O . PHE A 1 201 ? -21.031 14.094 17.594 1 94.94 201 PHE A O 1
ATOM 1555 N N . GLY A 1 202 ? -23.109 13.547 16.875 1 96.06 202 GLY A N 1
ATOM 1556 C CA . GLY A 1 202 ? -23.391 12.867 18.141 1 96.06 202 GLY A CA 1
ATOM 1557 C C . GLY A 1 202 ? -23.641 13.828 19.281 1 96.06 202 GLY A C 1
ATOM 1558 O O . GLY A 1 202 ? -24.469 14.734 19.172 1 96.06 202 GLY A O 1
ATOM 1559 N N . ASP A 1 203 ? -22.844 13.586 20.406 1 97.12 203 ASP A N 1
ATOM 1560 C CA . ASP A 1 203 ? -23.109 14.375 21.609 1 97.12 203 ASP A CA 1
ATOM 1561 C C . ASP A 1 203 ? -21.938 15.297 21.938 1 97.12 203 ASP A C 1
ATOM 1563 O O . ASP A 1 203 ? -21.891 15.898 23.016 1 97.12 203 ASP A O 1
ATOM 1567 N N . GLY A 1 204 ? -21 15.297 21.047 1 97.12 204 GLY A N 1
ATOM 1568 C CA . GLY A 1 204 ? -19.906 16.25 21.172 1 97.12 204 GLY A CA 1
ATOM 1569 C C . GLY A 1 204 ? -18.844 15.773 22.141 1 97.12 204 GLY A C 1
ATOM 1570 O O . GLY A 1 204 ? -17.891 16.5 22.422 1 97.12 204 GLY A O 1
ATOM 1571 N N . THR A 1 205 ? -18.906 14.508 22.562 1 97.81 205 THR A N 1
ATOM 1572 C CA . THR A 1 205 ? -17.969 14.016 23.562 1 97.81 205 THR A CA 1
ATOM 1573 C C . THR A 1 205 ? -16.719 13.438 22.906 1 97.81 205 THR A C 1
ATOM 1575 O O . THR A 1 205 ? -15.758 13.086 23.578 1 97.81 205 THR A O 1
ATOM 1578 N N . GLN A 1 206 ? -16.734 13.305 21.5 1 97.75 206 GLN A N 1
ATOM 1579 C CA . GLN A 1 206 ? -15.539 12.844 20.797 1 97.75 206 GLN A CA 1
ATOM 1580 C C . GLN A 1 206 ? -14.359 13.781 21.047 1 97.75 206 GLN A C 1
ATOM 1582 O O . GLN A 1 206 ? -14.539 15 21.172 1 97.75 206 GLN A O 1
ATOM 1587 N N . THR A 1 207 ? -13.195 13.195 21.203 1 98.31 207 THR A N 1
ATOM 1588 C CA . THR A 1 207 ? -12.023 13.984 21.547 1 98.31 207 THR A CA 1
ATOM 1589 C C . THR A 1 207 ? -11.008 13.977 20.406 1 98.31 207 THR A C 1
ATOM 1591 O O . THR A 1 207 ? -11.008 13.055 19.578 1 98.31 207 THR A O 1
ATOM 1594 N N . ARG A 1 208 ? -10.227 15 20.328 1 98.19 208 ARG A N 1
ATOM 1595 C CA . ARG A 1 208 ? -9.102 15.109 19.406 1 98.19 208 ARG A CA 1
ATOM 1596 C C . ARG A 1 208 ? -7.863 15.641 20.125 1 98.19 208 ARG A C 1
ATOM 1598 O O . ARG A 1 208 ? -7.969 16.516 21 1 98.19 208 ARG A O 1
ATOM 1605 N N . ASP A 1 209 ? -6.754 15.062 19.828 1 98.56 209 ASP A N 1
ATOM 1606 C CA . ASP A 1 209 ? -5.465 15.695 20.109 1 98.56 209 ASP A CA 1
ATOM 1607 C C . ASP A 1 209 ? -5.137 16.766 19.078 1 98.56 209 ASP A C 1
ATOM 1609 O O . ASP A 1 209 ? -4.48 16.484 18.078 1 98.56 209 ASP A O 1
ATOM 1613 N N . PHE A 1 210 ? -5.605 18.016 19.328 1 98.06 210 PHE A N 1
ATOM 1614 C CA . PHE A 1 210 ? -5.422 19.125 18.406 1 98.06 210 PHE A CA 1
ATOM 1615 C C . PHE A 1 210 ? -3.986 19.641 18.453 1 98.06 210 PHE A C 1
ATOM 1617 O O . PHE A 1 210 ? -3.512 20.078 19.5 1 98.06 210 PHE A O 1
ATOM 1624 N N . THR A 1 211 ? -3.33 19.641 17.328 1 98.5 211 THR A N 1
ATOM 1625 C CA . THR A 1 211 ? -1.954 20.109 17.219 1 98.5 211 THR A CA 1
ATOM 1626 C C . THR A 1 211 ? -1.859 21.297 16.281 1 98.5 211 THR A C 1
ATOM 1628 O O . THR A 1 211 ? -2.199 21.188 15.102 1 98.5 211 THR A O 1
ATOM 1631 N N . HIS A 1 212 ? -1.429 22.438 16.812 1 98.25 212 HIS A N 1
ATOM 1632 C CA . HIS A 1 212 ? -1.322 23.625 15.984 1 98.25 212 HIS A CA 1
ATOM 1633 C C . HIS A 1 212 ? -0.335 23.406 14.844 1 98.25 212 HIS A C 1
ATOM 1635 O O . HIS A 1 212 ? 0.705 22.781 15.023 1 98.25 212 HIS A O 1
ATOM 1641 N N . VAL A 1 213 ? -0.556 24.016 13.688 1 98.19 213 VAL A N 1
ATOM 1642 C CA . VAL A 1 213 ? 0.215 23.781 12.469 1 98.19 213 VAL A CA 1
ATOM 1643 C C . VAL A 1 213 ? 1.666 24.203 12.688 1 98.19 213 VAL A C 1
ATOM 1645 O O . VAL A 1 213 ? 2.586 23.594 12.148 1 98.19 213 VAL A O 1
ATOM 1648 N N . ASP A 1 214 ? 1.923 25.234 13.492 1 98.12 214 ASP A N 1
ATOM 1649 C CA . ASP A 1 214 ? 3.285 25.688 13.75 1 98.12 214 ASP A CA 1
ATOM 1650 C C . ASP A 1 214 ? 4.117 24.578 14.398 1 98.12 214 ASP A C 1
ATOM 1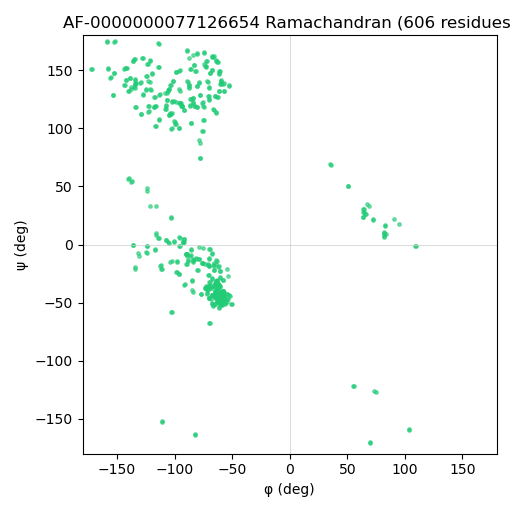652 O O . ASP A 1 214 ? 5.309 24.438 14.109 1 98.12 214 ASP A O 1
ATOM 1656 N N . ASP A 1 215 ? 3.488 23.875 15.32 1 98.75 215 ASP A N 1
ATOM 1657 C CA . ASP A 1 215 ? 4.184 22.766 15.961 1 98.75 215 ASP A CA 1
ATOM 1658 C C . ASP A 1 215 ? 4.418 21.625 14.977 1 98.75 215 ASP A C 1
ATOM 1660 O O . ASP A 1 215 ? 5.449 20.953 15.031 1 98.75 215 ASP A O 1
ATOM 1664 N N . ILE A 1 216 ? 3.461 21.375 14.086 1 98.81 216 ILE A N 1
ATOM 1665 C CA . ILE A 1 216 ? 3.592 20.375 13.047 1 98.81 216 ILE A CA 1
ATOM 1666 C C . ILE A 1 216 ? 4.77 20.719 12.133 1 98.81 216 ILE A C 1
ATOM 1668 O O . ILE A 1 216 ? 5.609 19.859 11.844 1 98.81 216 ILE A O 1
ATOM 1672 N N . VAL A 1 217 ? 4.84 21.953 11.695 1 98.75 217 VAL A N 1
ATOM 1673 C CA . VAL A 1 217 ? 5.879 22.438 10.797 1 98.75 217 VAL A CA 1
ATOM 1674 C C . VAL A 1 217 ? 7.25 22.234 11.43 1 98.75 217 VAL A C 1
ATOM 1676 O O . VAL A 1 217 ? 8.172 21.719 10.789 1 98.75 217 VAL A O 1
ATOM 1679 N N . ARG A 1 218 ? 7.398 22.562 12.695 1 98.75 218 ARG A N 1
ATOM 1680 C CA . ARG A 1 218 ? 8.672 22.375 13.383 1 98.75 218 ARG A CA 1
ATOM 1681 C C . ARG A 1 218 ? 9.047 20.891 13.461 1 98.75 218 ARG A C 1
ATOM 1683 O O . ARG A 1 218 ? 10.211 20.531 13.32 1 98.75 218 ARG A O 1
ATOM 1690 N N . GLY A 1 219 ? 8.031 20.078 13.727 1 98.88 219 GLY A N 1
ATOM 1691 C CA . GLY A 1 219 ? 8.273 18.641 13.781 1 98.88 219 GLY A CA 1
ATOM 1692 C C . GLY A 1 219 ? 8.727 18.062 12.453 1 98.88 219 GLY A C 1
ATOM 1693 O O . GLY A 1 219 ? 9.625 17.219 12.406 1 98.88 219 GLY A O 1
ATOM 1694 N N . ILE A 1 220 ? 8.109 18.516 11.359 1 98.94 220 ILE A N 1
ATOM 1695 C CA . ILE A 1 220 ? 8.484 18.078 10.016 1 98.94 220 ILE A CA 1
ATOM 1696 C C . ILE A 1 220 ? 9.93 18.469 9.734 1 98.94 220 ILE A C 1
ATOM 1698 O O . ILE A 1 220 ? 10.719 17.656 9.25 1 98.94 220 ILE A O 1
ATOM 1702 N N . GLU A 1 221 ? 10.258 19.719 10 1 98.88 221 GLU A N 1
ATOM 1703 C CA . GLU A 1 221 ? 11.617 20.219 9.773 1 98.88 221 GLU A CA 1
ATOM 1704 C C . GLU A 1 221 ? 12.633 19.406 10.578 1 98.88 221 GLU A C 1
ATOM 1706 O O . GLU A 1 221 ? 13.688 19.031 10.055 1 98.88 221 GLU A O 1
ATOM 1711 N N . ASP A 1 222 ? 12.305 19.141 11.891 1 98.81 222 ASP A N 1
ATOM 1712 C CA . ASP A 1 222 ? 13.203 18.375 12.75 1 98.81 222 ASP A CA 1
ATOM 1713 C C . ASP A 1 222 ? 13.453 16.984 12.18 1 98.81 222 ASP A C 1
ATOM 1715 O O . ASP A 1 222 ? 14.578 16.484 12.242 1 98.81 222 ASP A O 1
ATOM 1719 N N . ALA A 1 223 ? 12.414 16.375 11.688 1 98.88 223 ALA A N 1
ATOM 1720 C CA . ALA A 1 223 ? 12.555 15.023 11.141 1 98.88 223 ALA A CA 1
ATOM 1721 C C . ALA A 1 223 ? 13.594 14.992 10.023 1 98.88 223 ALA A C 1
ATOM 1723 O O . ALA A 1 223 ? 14.367 14.039 9.914 1 98.88 223 ALA A O 1
ATOM 1724 N N . ALA A 1 224 ? 13.578 16 9.156 1 98.88 224 ALA A N 1
ATOM 1725 C CA . ALA A 1 224 ? 14.562 16.109 8.078 1 98.88 224 ALA A CA 1
ATOM 1726 C C . ALA A 1 224 ? 15.953 16.406 8.625 1 98.88 224 ALA A C 1
ATOM 1728 O O . ALA A 1 224 ? 16.938 15.789 8.227 1 98.88 224 ALA A O 1
ATOM 1729 N N . GLU A 1 225 ? 15.984 17.375 9.539 1 98.56 225 GLU A N 1
ATOM 1730 C CA . GLU A 1 225 ? 17.25 17.844 10.086 1 98.56 225 GLU A CA 1
ATOM 1731 C C . GLU A 1 225 ? 18.016 16.703 10.766 1 98.56 225 GLU A C 1
ATOM 1733 O O . GLU A 1 225 ? 19.234 16.594 10.633 1 98.56 225 GLU A O 1
ATOM 1738 N N . TYR A 1 226 ? 17.281 15.898 11.484 1 98.62 226 TYR A N 1
ATOM 1739 C CA . TYR A 1 226 ? 17.906 14.82 12.242 1 98.62 226 TYR A CA 1
ATOM 1740 C C . TYR A 1 226 ? 17.953 13.539 11.422 1 98.62 226 TYR A C 1
ATOM 1742 O O . TYR A 1 226 ? 18.328 12.477 11.938 1 98.62 226 TYR A O 1
ATOM 1750 N N . GLU A 1 227 ? 17.531 13.594 10.148 1 98.56 227 GLU A N 1
ATOM 1751 C CA . GLU A 1 227 ? 17.562 12.453 9.234 1 98.56 227 GLU A CA 1
ATOM 1752 C C . GLU A 1 227 ? 16.906 11.227 9.867 1 98.56 227 GLU A C 1
ATOM 1754 O O . GLU A 1 227 ? 17.484 10.148 9.906 1 98.56 227 GLU A O 1
ATOM 1759 N N . LEU A 1 228 ? 15.68 11.469 10.398 1 98.88 228 LEU A N 1
ATOM 1760 C CA . LEU A 1 228 ? 14.961 10.383 11.062 1 98.88 228 LEU A CA 1
ATOM 1761 C C . LEU A 1 228 ? 14.547 9.312 10.062 1 98.88 228 LEU A C 1
ATOM 1763 O O . LEU A 1 228 ? 14.352 9.594 8.883 1 98.88 228 LEU A O 1
ATOM 1767 N N . GLN A 1 229 ? 14.453 8.062 10.516 1 98.88 229 GLN A N 1
ATOM 1768 C CA . GLN A 1 229 ? 13.969 6.906 9.766 1 98.88 229 GLN A CA 1
ATOM 1769 C C . GLN A 1 229 ? 12.82 6.219 10.5 1 98.88 229 GLN A C 1
ATOM 1771 O O . GLN A 1 229 ? 12.906 5.977 11.711 1 98.88 229 GLN A O 1
ATOM 1776 N N . GLY A 1 230 ? 11.812 5.926 9.805 1 98.56 230 GLY A N 1
ATOM 1777 C CA . GLY A 1 230 ? 10.695 5.211 10.406 1 98.56 230 GLY A CA 1
ATOM 1778 C C . GLY A 1 230 ? 9.508 6.102 10.695 1 98.56 230 GLY A C 1
ATOM 1779 O O . GLY A 1 230 ? 9.305 7.113 10.023 1 98.56 230 GLY A O 1
ATOM 1780 N N . ILE A 1 231 ? 8.625 5.688 11.594 1 98.81 231 ILE A N 1
ATOM 1781 C CA . ILE A 1 231 ? 7.344 6.332 11.859 1 98.81 231 ILE A CA 1
ATOM 1782 C C . ILE A 1 231 ? 7.43 7.145 13.148 1 98.81 231 ILE A C 1
ATOM 1784 O O . ILE A 1 231 ? 7.98 6.676 14.148 1 98.81 231 ILE A O 1
ATOM 1788 N N . TYR A 1 232 ? 6.863 8.344 13.125 1 98.94 232 TYR A N 1
ATOM 1789 C CA . TYR A 1 232 ? 6.82 9.203 14.305 1 98.94 232 TYR A CA 1
ATOM 1790 C C . TYR A 1 232 ? 5.465 9.891 14.43 1 98.94 232 TYR A C 1
ATOM 1792 O O . TYR A 1 232 ? 4.867 10.289 13.43 1 98.94 232 TYR A O 1
ATOM 1800 N N . ASN A 1 233 ? 5.02 10.031 15.641 1 98.88 233 ASN A N 1
ATOM 1801 C CA . ASN A 1 233 ? 3.809 10.789 15.938 1 98.88 233 ASN A CA 1
ATOM 1802 C C . ASN A 1 233 ? 4.109 12.266 16.141 1 98.88 233 ASN A C 1
ATOM 1804 O O . ASN A 1 233 ? 5.113 12.617 16.766 1 98.88 233 ASN A O 1
ATOM 1808 N N . LEU A 1 234 ? 3.303 13.094 15.602 1 98.88 234 LEU A N 1
ATOM 1809 C CA . LEU A 1 234 ? 3.281 14.5 15.969 1 98.88 234 LEU A CA 1
ATOM 1810 C C . LEU A 1 234 ? 1.944 14.883 16.594 1 98.88 234 LEU A C 1
ATOM 1812 O O . LEU A 1 234 ? 0.963 15.117 15.883 1 98.88 234 LEU A O 1
ATOM 1816 N N . GLY A 1 235 ? 1.906 14.984 17.812 1 98.81 235 GLY A N 1
ATOM 1817 C CA . GLY A 1 235 ? 0.743 15.328 18.609 1 98.81 235 GLY A CA 1
ATOM 1818 C C . GLY A 1 235 ? 1.102 15.859 19.984 1 98.81 235 GLY A C 1
ATOM 1819 O O . GLY A 1 235 ? 2.271 15.844 20.375 1 98.81 235 GLY A O 1
ATOM 1820 N N . THR A 1 236 ? 0.147 16.312 20.766 1 98.56 236 THR A N 1
ATOM 1821 C CA . THR A 1 236 ? 0.408 17.016 22.016 1 98.56 236 THR A CA 1
ATOM 1822 C C . THR A 1 236 ? 0.338 16.062 23.188 1 98.56 236 THR A C 1
ATOM 1824 O O . THR A 1 236 ? 0.921 16.328 24.25 1 98.56 236 THR A O 1
ATOM 1827 N N . GLY A 1 237 ? -0.414 15.008 22.984 1 98.31 237 GLY A N 1
ATOM 1828 C CA . GLY A 1 237 ? -0.673 14.117 24.109 1 98.31 237 GLY A CA 1
ATOM 1829 C C . GLY A 1 237 ? -1.787 14.602 25.016 1 98.31 237 GLY A C 1
ATOM 1830 O O . GLY A 1 237 ? -2.01 14.047 26.094 1 98.31 237 GLY A O 1
ATOM 1831 N N . GLU A 1 238 ? -2.424 15.641 24.594 1 97.69 238 GLU A N 1
ATOM 1832 C CA . GLU A 1 238 ? -3.605 16.188 25.25 1 97.69 238 GLU A CA 1
ATOM 1833 C C . GLU A 1 238 ? -4.812 16.188 24.312 1 97.69 238 GLU A C 1
ATOM 1835 O O . GLU A 1 238 ? -4.699 16.578 23.156 1 97.69 238 GLU A O 1
ATOM 1840 N N . SER A 1 239 ? -5.938 15.719 24.844 1 97.88 239 SER A N 1
ATOM 1841 C CA . SER A 1 239 ? -7.133 15.656 24.016 1 97.88 239 SER A CA 1
ATOM 1842 C C . SER A 1 239 ? -8.258 16.5 24.594 1 97.88 239 SER A C 1
ATOM 1844 O O . SER A 1 239 ? -8.383 16.625 25.812 1 97.88 239 SER A O 1
ATOM 1846 N N . TYR A 1 240 ? -9.023 17.047 23.719 1 98.12 240 TYR A N 1
ATOM 1847 C CA . TYR A 1 240 ? -10.18 17.859 24.078 1 98.12 240 TYR A CA 1
ATOM 1848 C C . TYR A 1 240 ? -11.43 17.406 23.328 1 98.12 240 TYR A C 1
ATOM 1850 O O . TYR A 1 240 ? -11.359 17.047 22.141 1 98.12 240 TYR A O 1
ATOM 1858 N N . ASP A 1 241 ? -12.484 17.406 24.047 1 98.19 241 ASP A N 1
ATOM 1859 C CA . ASP A 1 241 ? -13.727 17.078 23.359 1 98.19 241 ASP A CA 1
ATOM 1860 C C . ASP A 1 241 ? -14.281 18.281 22.609 1 98.19 241 ASP A C 1
ATOM 1862 O O . ASP A 1 241 ? -13.836 19.406 22.828 1 98.19 241 ASP A O 1
ATOM 1866 N N . PHE A 1 242 ? -15.172 18.031 21.734 1 98.19 242 PHE A N 1
ATOM 1867 C CA . PHE A 1 242 ? -15.68 19.078 20.859 1 98.19 242 PHE A CA 1
ATOM 1868 C C . PHE A 1 242 ? -16.516 20.094 21.641 1 98.19 242 PHE A C 1
ATOM 1870 O O . PHE A 1 242 ? -16.531 21.281 21.312 1 98.19 242 PHE A O 1
ATOM 1877 N N . ASN A 1 243 ? -17.219 19.656 22.688 1 98.38 243 ASN A N 1
ATOM 1878 C CA . ASN A 1 243 ? -17.953 20.594 23.547 1 98.38 243 ASN A CA 1
ATOM 1879 C C . ASN A 1 243 ? -17.016 21.609 24.188 1 98.38 243 ASN A C 1
ATOM 1881 O O . ASN A 1 243 ? -17.312 22.797 24.219 1 98.38 243 ASN A O 1
ATOM 1885 N N . THR A 1 244 ? -15.93 21.078 24.703 1 98.38 244 THR A N 1
ATOM 1886 C CA . THR A 1 244 ? -14.93 21.938 25.312 1 98.38 244 THR A CA 1
ATOM 1887 C C . THR A 1 244 ? -14.367 22.922 24.281 1 98.38 244 THR A C 1
ATOM 1889 O O . THR A 1 244 ? -14.164 24.094 24.578 1 98.38 244 THR A O 1
ATOM 1892 N N . MET A 1 245 ? -14.086 22.453 23.094 1 98.12 245 MET A N 1
ATOM 1893 C CA . MET A 1 245 ? -13.609 23.297 22.016 1 98.12 245 MET A CA 1
ATOM 1894 C C . MET A 1 245 ? -14.594 24.438 21.734 1 98.12 245 MET A C 1
ATOM 1896 O O . MET A 1 245 ? -14.188 25.594 21.625 1 98.12 245 MET A O 1
ATOM 1900 N N . VAL A 1 246 ? -15.867 24.125 21.656 1 98.25 246 VAL A N 1
ATOM 1901 C CA . VAL A 1 246 ? -16.906 25.125 21.391 1 98.25 246 VAL A CA 1
ATOM 1902 C C . VAL A 1 246 ? -16.938 26.141 22.531 1 98.25 246 VAL A C 1
ATOM 1904 O O . VAL A 1 246 ? -17.031 27.359 22.281 1 98.25 246 VAL A O 1
ATOM 1907 N N . GLU A 1 247 ? -16.828 25.641 23.703 1 98.44 247 GLU A N 1
ATOM 1908 C CA . GLU A 1 247 ? -16.797 26.516 24.859 1 98.44 247 GLU A CA 1
ATOM 1909 C C . GLU A 1 247 ? -15.602 27.469 24.797 1 98.44 247 GLU A C 1
ATOM 1911 O O . GLU A 1 247 ? -15.742 28.672 25.062 1 98.44 247 GLU A O 1
ATOM 1916 N N . MET A 1 248 ? -14.469 27 24.5 1 98.31 248 MET A N 1
ATOM 1917 C CA . MET A 1 248 ? -13.258 27.797 24.406 1 98.31 248 MET A CA 1
ATOM 1918 C C . MET A 1 248 ? -13.398 28.875 23.344 1 98.31 248 MET A C 1
ATOM 1920 O O . MET A 1 248 ? -12.977 30.016 23.531 1 98.31 248 MET A O 1
ATOM 1924 N N . ILE A 1 249 ? -13.953 28.516 22.203 1 98.25 249 ILE A N 1
ATOM 1925 C CA . ILE A 1 249 ? -14.156 29.469 21.109 1 98.25 249 ILE A CA 1
ATOM 1926 C C . ILE A 1 249 ? -15.133 30.547 21.531 1 98.25 249 ILE A C 1
ATOM 1928 O O . ILE A 1 249 ? -14.883 31.734 21.312 1 98.25 249 ILE A O 1
ATOM 1932 N N . ASN A 1 250 ? -16.234 30.125 22.203 1 98.5 250 ASN A N 1
ATOM 1933 C CA . ASN A 1 250 ? -17.188 31.094 22.719 1 98.5 250 ASN A CA 1
ATOM 1934 C C . ASN A 1 250 ? -16.547 32.062 23.688 1 98.5 250 ASN A C 1
ATOM 1936 O O . ASN A 1 250 ? -16.766 33.281 23.609 1 98.5 250 ASN A O 1
ATOM 1940 N N . ASP A 1 251 ? -15.805 31.516 24.547 1 98.19 251 ASP A N 1
ATOM 1941 C CA . ASP A 1 251 ? -15.125 32.344 25.547 1 98.19 251 ASP A CA 1
ATOM 1942 C C . ASP A 1 251 ? -14.219 33.375 24.891 1 98.19 251 ASP A C 1
ATOM 1944 O O . ASP A 1 251 ? -14.195 34.531 25.281 1 98.19 251 ASP A O 1
ATOM 1948 N N . GLU A 1 252 ? -13.422 32.969 23.953 1 97.44 252 GLU A N 1
ATOM 1949 C CA . GLU A 1 252 ? -12.484 33.844 23.266 1 97.44 252 GLU A CA 1
ATOM 1950 C C . GLU A 1 252 ? -13.211 34.938 22.484 1 97.44 252 GLU A C 1
ATOM 1952 O O . GLU A 1 252 ? -12.711 36.062 22.375 1 97.44 252 GLU A O 1
ATOM 1957 N N . LEU A 1 253 ? -14.344 34.594 21.875 1 97.44 253 LEU A N 1
ATOM 1958 C CA . LEU A 1 253 ? -15.047 35.5 20.984 1 97.44 253 LEU A CA 1
ATOM 1959 C C . LEU A 1 253 ? -16.062 36.344 21.766 1 97.44 253 LEU A C 1
ATOM 1961 O O . LEU A 1 253 ? -16.641 37.281 21.219 1 97.44 253 LEU A O 1
ATOM 1965 N N . GLY A 1 254 ? -16.234 36 23.016 1 97.5 254 GLY A N 1
ATOM 1966 C CA . GLY A 1 254 ? -17.25 36.688 23.812 1 97.5 254 GLY A CA 1
ATOM 1967 C C . GLY A 1 254 ? -18.672 36.406 23.344 1 97.5 254 GLY A C 1
ATOM 1968 O O . GLY A 1 254 ? -19.516 37.281 23.344 1 97.5 254 GLY A O 1
ATOM 1969 N N . THR A 1 255 ? -18.844 35.188 22.891 1 97.62 255 THR A N 1
ATOM 1970 C CA . THR A 1 255 ? -20.156 34.75 22.406 1 97.62 255 THR A CA 1
ATOM 1971 C C . THR A 1 255 ? -20.719 33.656 23.297 1 97.62 255 THR A C 1
ATOM 1973 O O . THR A 1 255 ? -20.062 33.219 24.234 1 97.62 255 THR A O 1
ATOM 1976 N N . ASP A 1 256 ? -21.984 33.25 23.062 1 97.75 256 ASP A N 1
ATOM 1977 C CA . ASP A 1 256 ? -22.688 32.156 23.734 1 97.75 256 ASP A CA 1
ATOM 1978 C C . ASP A 1 256 ? -23.531 31.359 22.75 1 97.75 256 ASP A C 1
ATOM 1980 O O . ASP A 1 256 ? -24.75 31.281 22.891 1 97.75 256 ASP A O 1
ATOM 1984 N N . ILE A 1 257 ? -22.922 30.875 21.766 1 98 257 ILE A N 1
ATOM 1985 C CA . ILE A 1 257 ? -23.594 30.125 20.703 1 98 257 ILE A CA 1
ATOM 1986 C C . ILE A 1 257 ? -23.547 28.641 21.016 1 98 257 ILE A C 1
ATOM 1988 O O . ILE A 1 257 ? -22.469 28.047 21.156 1 98 257 ILE A O 1
ATOM 1992 N N . ASP A 1 258 ? -24.703 27.984 21.172 1 97.06 258 ASP A N 1
ATOM 1993 C CA . ASP A 1 258 ? -24.781 26.547 21.406 1 97.06 258 ASP A CA 1
ATOM 1994 C C . ASP A 1 258 ? -24.594 25.766 20.109 1 97.06 258 ASP A C 1
ATOM 1996 O O . ASP A 1 258 ? -25.125 26.156 19.062 1 97.06 258 ASP A O 1
ATOM 2000 N N . PRO A 1 259 ? -23.859 24.688 20.25 1 97.88 259 PRO A N 1
ATOM 2001 C CA . PRO A 1 259 ? -23.797 23.828 19.047 1 97.88 259 PRO A CA 1
ATOM 2002 C C . PRO A 1 259 ? -25.109 23.078 18.797 1 97.88 259 PRO A C 1
ATOM 2004 O O . PRO A 1 259 ? -25.969 23.031 19.672 1 97.88 259 PRO A O 1
ATOM 2007 N N . LYS A 1 260 ? -25.328 22.656 17.578 1 97.62 260 LYS A N 1
ATOM 2008 C CA . LYS A 1 260 ? -26.359 21.672 17.25 1 97.62 260 LYS A CA 1
ATOM 2009 C C . LYS A 1 260 ? -25.781 20.266 17.172 1 97.62 260 LYS A C 1
ATOM 2011 O O . LYS A 1 260 ? -24.703 20.062 16.625 1 97.62 260 LYS A O 1
ATOM 2016 N N . TYR A 1 261 ? -26.469 19.312 17.797 1 97.75 261 TYR A N 1
ATOM 2017 C CA . TYR A 1 261 ? -26.047 17.922 17.766 1 97.75 261 TYR A CA 1
ATOM 2018 C C . TYR A 1 261 ? -26.781 17.156 16.672 1 97.75 261 TYR A C 1
ATOM 2020 O O . TYR A 1 261 ? -28.016 17.141 16.656 1 97.75 261 TYR A O 1
ATOM 2028 N N . ILE A 1 262 ? -26 16.609 15.789 1 97.19 262 ILE A N 1
ATOM 2029 C CA . ILE A 1 262 ? -26.625 15.883 14.68 1 97.19 262 ILE A CA 1
ATOM 2030 C C . ILE A 1 262 ? -26.141 14.438 14.664 1 97.19 262 ILE A C 1
ATOM 2032 O O . ILE A 1 262 ? -25.109 14.117 15.258 1 97.19 262 ILE A O 1
ATOM 2036 N N . GLU A 1 263 ? -26.953 13.586 14.008 1 96.5 263 GLU A N 1
ATOM 2037 C CA . GLU A 1 263 ? -26.531 12.203 13.828 1 96.5 263 GLU A CA 1
ATOM 2038 C C . GLU A 1 263 ? -25.25 12.109 13.008 1 96.5 263 GLU A C 1
ATOM 2040 O O . GLU A 1 263 ? -25.094 12.828 12.016 1 96.5 263 GLU A O 1
ATOM 2045 N N . ASN A 1 264 ? -24.281 11.352 13.461 1 94.06 264 ASN A N 1
ATOM 2046 C CA . ASN A 1 264 ? -23.047 11.117 12.703 1 94.06 264 ASN A CA 1
ATOM 2047 C C . ASN A 1 264 ? -23.328 10.32 11.43 1 94.06 264 ASN A C 1
ATOM 2049 O O . ASN A 1 264 ? -23.734 9.156 11.484 1 94.06 264 ASN A O 1
ATOM 2053 N N . PRO A 1 265 ? -23.094 10.906 10.305 1 91.06 265 PRO A N 1
ATOM 2054 C CA . PRO A 1 265 ? -23.406 10.219 9.047 1 91.06 265 PRO A CA 1
ATOM 2055 C C . PRO A 1 265 ? -22.281 9.305 8.57 1 91.06 265 PRO A C 1
ATOM 2057 O O . PRO A 1 265 ? -22.438 8.617 7.559 1 91.06 265 PRO A O 1
ATOM 2060 N N . LEU A 1 266 ? -21.172 9.273 9.211 1 89.56 266 LEU A N 1
ATOM 2061 C CA . LEU A 1 266 ? -20 8.555 8.734 1 89.56 266 LEU A CA 1
ATOM 2062 C C . LEU A 1 266 ? -20.031 7.098 9.195 1 89.56 266 LEU A C 1
ATOM 2064 O O . LEU A 1 266 ? -20.312 6.816 10.359 1 89.56 266 LEU A O 1
ATOM 2068 N N . GLU A 1 267 ? -19.703 6.195 8.219 1 84.56 267 GLU A N 1
ATOM 2069 C CA . GLU A 1 267 ? -19.672 4.766 8.516 1 84.56 267 GLU A CA 1
ATOM 2070 C C . GLU A 1 267 ? -18.531 4.43 9.469 1 84.56 267 GLU A C 1
ATOM 2072 O O . GLU A 1 267 ? -18.672 3.592 10.359 1 84.56 267 GLU A O 1
ATOM 2077 N N . VAL A 1 268 ? -17.422 4.996 9.227 1 89.44 268 VAL A N 1
ATOM 2078 C CA . VAL A 1 268 ? -16.234 4.852 10.078 1 89.44 268 VAL A CA 1
ATOM 2079 C C . VAL A 1 268 ? -15.852 6.211 10.656 1 89.44 268 VAL A C 1
ATOM 2081 O O . VAL A 1 268 ? -15.648 7.176 9.914 1 89.44 268 VAL A O 1
ATOM 2084 N N . TYR A 1 269 ? -15.883 6.27 11.953 1 91.25 269 TYR A N 1
ATOM 2085 C CA . TYR A 1 269 ? -15.617 7.52 12.648 1 91.25 269 TYR A CA 1
ATOM 2086 C C . TYR A 1 269 ? -14.641 7.305 13.797 1 91.25 269 TYR A C 1
ATOM 2088 O O . TYR A 1 269 ? -14.891 6.484 14.688 1 91.25 269 TYR A O 1
ATOM 2096 N N . VAL A 1 270 ? -13.492 7.973 13.703 1 94.25 270 VAL A N 1
ATOM 2097 C CA . VAL A 1 270 ? -12.562 7.965 14.82 1 94.25 270 VAL A CA 1
ATOM 2098 C C . VAL A 1 270 ? -13.078 8.883 15.93 1 94.25 270 VAL A C 1
ATOM 2100 O O . VAL A 1 270 ? -13.008 10.109 15.812 1 94.25 270 VAL A O 1
ATOM 2103 N N . HIS A 1 271 ? -13.531 8.234 16.969 1 96.75 271 HIS A N 1
ATOM 2104 C CA . HIS A 1 271 ? -14.195 8.992 18.016 1 96.75 271 HIS A CA 1
ATOM 2105 C C . HIS A 1 271 ? -13.188 9.734 18.891 1 96.75 271 HIS A C 1
ATOM 2107 O O . HIS A 1 271 ? -13.406 10.898 19.25 1 96.75 271 HIS A O 1
ATOM 2113 N N . ASP A 1 272 ? -12.086 9.125 19.281 1 98.25 272 ASP A N 1
ATOM 2114 C 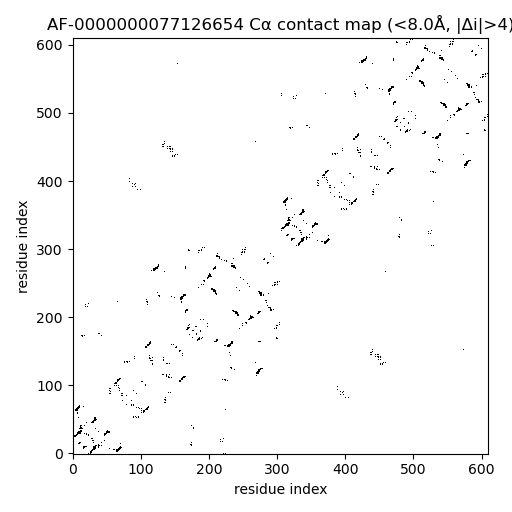CA . ASP A 1 272 ? -11.109 9.719 20.188 1 98.25 272 ASP A CA 1
ATOM 2115 C C . ASP A 1 272 ? -9.688 9.531 19.672 1 98.25 272 ASP A C 1
ATOM 2117 O O . ASP A 1 272 ? -9.344 8.469 19.141 1 98.25 272 ASP A O 1
ATOM 2121 N N . THR A 1 273 ? -8.859 10.562 19.797 1 98.12 273 THR A N 1
ATOM 2122 C CA . THR A 1 273 ? -7.445 10.469 19.453 1 98.12 273 THR A CA 1
ATOM 2123 C C . THR A 1 273 ? -6.578 11.094 20.531 1 98.12 273 THR A C 1
ATOM 2125 O O . THR A 1 273 ? -6.961 12.102 21.141 1 98.12 273 THR A O 1
ATOM 2128 N N . MET A 1 274 ? -5.457 10.492 20.797 1 98.75 274 MET A N 1
ATOM 2129 C CA . MET A 1 274 ? -4.449 11.023 21.703 1 98.75 274 MET A CA 1
ATOM 2130 C C . MET A 1 274 ? -3.061 10.5 21.344 1 98.75 274 MET A C 1
ATOM 2132 O O . MET A 1 274 ? -2.855 9.289 21.25 1 98.75 274 MET A O 1
ATOM 2136 N N . ALA A 1 275 ? -2.139 11.406 21.203 1 98.75 275 ALA A N 1
ATOM 2137 C CA . ALA A 1 275 ? -0.814 11.047 20.703 1 98.75 275 ALA A CA 1
ATOM 2138 C C . ALA A 1 275 ? 0.113 10.648 21.859 1 98.75 275 ALA A C 1
ATOM 2140 O O . ALA A 1 275 ? 0.016 11.195 22.953 1 98.75 275 ALA A O 1
ATOM 2141 N N . ASP A 1 276 ? 0.896 9.664 21.656 1 98.81 276 ASP A N 1
ATOM 2142 C CA . ASP A 1 276 ? 2.166 9.5 22.359 1 98.81 276 ASP A CA 1
ATOM 2143 C C . ASP A 1 276 ? 3.336 9.945 21.484 1 98.81 276 ASP A C 1
ATOM 2145 O O . ASP A 1 276 ? 3.697 9.258 20.531 1 98.81 276 ASP A O 1
ATOM 2149 N N . SER A 1 277 ? 3.926 11.117 21.797 1 98.69 277 SER A N 1
ATOM 2150 C CA . SER A 1 277 ? 4.988 11.68 20.969 1 98.69 277 SER A CA 1
ATOM 2151 C C . SER A 1 277 ? 6.355 11.469 21.609 1 98.69 277 SER A C 1
ATOM 2153 O O . SER A 1 277 ? 7.289 12.242 21.359 1 98.69 277 SER A O 1
ATOM 2155 N N . THR A 1 278 ? 6.477 10.5 22.469 1 98.75 278 THR A N 1
ATOM 2156 C CA . THR A 1 278 ? 7.727 10.211 23.156 1 98.75 278 THR A CA 1
ATOM 2157 C C . THR A 1 278 ? 8.844 9.93 22.156 1 98.75 278 THR A C 1
ATOM 2159 O O . THR A 1 278 ? 9.977 10.398 22.328 1 98.75 278 THR A O 1
ATOM 2162 N N . LYS A 1 279 ? 8.602 9.18 21.156 1 98.75 279 LYS A N 1
ATOM 2163 C CA . LYS A 1 279 ? 9.609 8.727 20.188 1 98.75 279 LYS A CA 1
ATOM 2164 C C . LYS A 1 279 ? 10.305 9.914 19.531 1 98.75 279 LYS A C 1
ATOM 2166 O O . LYS A 1 279 ? 11.539 9.945 19.453 1 98.75 279 LYS A O 1
ATOM 2171 N N . ILE A 1 280 ? 9.547 10.922 19.031 1 98.88 280 ILE A N 1
ATOM 2172 C CA . ILE A 1 280 ? 10.172 12.047 18.344 1 98.88 280 ILE A CA 1
ATOM 2173 C C . ILE A 1 280 ? 10.859 12.953 19.359 1 98.88 280 ILE A C 1
ATOM 2175 O O . ILE A 1 280 ? 11.906 13.539 19.062 1 98.88 280 ILE A O 1
ATOM 2179 N N . ARG A 1 281 ? 10.242 13.094 20.5 1 98.69 281 ARG A N 1
ATOM 2180 C CA . ARG A 1 281 ? 10.867 13.898 21.547 1 98.69 281 ARG A CA 1
ATOM 2181 C C . ARG A 1 281 ? 12.258 13.359 21.891 1 98.69 281 ARG A C 1
ATOM 2183 O O . ARG A 1 281 ? 13.203 14.133 22.031 1 98.69 281 ARG A O 1
ATOM 2190 N N . GLU A 1 282 ? 12.359 12.086 22.031 1 98.69 282 GLU A N 1
ATOM 2191 C CA . GLU A 1 282 ? 13.633 11.461 22.375 1 98.69 282 GLU A CA 1
ATOM 2192 C C . GLU A 1 282 ? 14.641 11.594 21.234 1 98.69 282 GLU A C 1
ATOM 2194 O O . GLU A 1 282 ? 15.836 11.734 21.469 1 98.69 282 GLU A O 1
ATOM 2199 N N . ALA A 1 283 ? 14.148 11.648 19.984 1 98.69 283 ALA A N 1
ATOM 2200 C CA . ALA A 1 283 ? 15.023 11.656 18.828 1 98.69 283 ALA A CA 1
ATOM 2201 C C . ALA A 1 283 ? 15.5 13.07 18.5 1 98.69 283 ALA A C 1
ATOM 2203 O O . ALA A 1 283 ? 16.594 13.258 17.969 1 98.69 283 ALA A O 1
ATOM 2204 N N . THR A 1 284 ? 14.742 14.195 18.75 1 98.56 284 THR A N 1
ATOM 2205 C CA . THR A 1 284 ? 15.047 15.523 18.234 1 98.56 284 THR A CA 1
ATOM 2206 C C . THR A 1 284 ? 14.906 16.578 19.328 1 98.56 284 THR A C 1
ATOM 2208 O O . THR A 1 284 ? 15.289 17.734 19.141 1 98.56 284 THR A O 1
ATOM 2211 N N . GLU A 1 285 ? 14.141 16.281 20.422 1 97.94 285 GLU A N 1
ATOM 2212 C CA . GLU A 1 285 ? 13.734 17.188 21.484 1 97.94 285 GLU A CA 1
ATOM 2213 C C . GLU A 1 285 ? 12.492 17.984 21.094 1 97.94 285 GLU A C 1
ATOM 2215 O O . GLU A 1 285 ? 12.156 18.984 21.734 1 97.94 285 GLU A O 1
ATOM 2220 N N . TRP A 1 286 ? 11.867 17.656 20.016 1 98.56 286 TRP A N 1
ATOM 2221 C CA . TRP A 1 286 ? 10.617 18.281 19.609 1 98.56 286 TRP A CA 1
ATOM 2222 C C . TRP A 1 286 ? 9.555 18.141 20.703 1 98.56 286 TRP A C 1
ATOM 2224 O O . TRP A 1 286 ? 9.359 17.062 21.25 1 98.56 286 TRP A O 1
ATOM 2234 N N . THR A 1 287 ? 8.906 19.188 21.031 1 98.25 287 THR A N 1
ATOM 2235 C CA . THR A 1 287 ? 7.719 19.234 21.891 1 98.25 287 THR A CA 1
ATOM 2236 C C . THR A 1 287 ? 6.734 20.281 21.375 1 98.25 287 THR A C 1
ATOM 2238 O O . THR A 1 287 ? 7.145 21.312 20.828 1 98.25 287 THR A O 1
ATOM 2241 N N . PRO A 1 288 ? 5.473 19.938 21.469 1 98.25 288 PRO A N 1
ATOM 2242 C CA . PRO A 1 288 ? 4.531 21 21.109 1 98.25 288 PRO A CA 1
ATOM 2243 C C . PRO A 1 288 ? 4.668 22.219 22 1 98.25 288 PRO A C 1
ATOM 2245 O O . PRO A 1 288 ? 4.836 22.094 23.219 1 98.25 288 PRO A O 1
ATOM 2248 N N . LYS A 1 289 ? 4.609 23.391 21.391 1 98.25 289 LYS A N 1
ATOM 2249 C CA . LYS A 1 289 ? 4.84 24.625 22.141 1 98.25 289 LYS A CA 1
ATOM 2250 C C . LYS A 1 289 ? 3.561 25.453 22.25 1 98.25 289 LYS A C 1
ATOM 2252 O O . LYS A 1 289 ? 3.461 26.328 23.094 1 98.25 289 LYS A O 1
ATOM 2257 N N . ILE A 1 290 ? 2.604 25.203 21.438 1 98.12 290 ILE A N 1
ATOM 2258 C CA . ILE A 1 290 ? 1.363 25.969 21.422 1 98.12 290 ILE A CA 1
ATOM 2259 C C . ILE A 1 290 ? 0.259 25.172 22.109 1 98.12 290 ILE A C 1
ATOM 2261 O O . ILE A 1 290 ? -0.165 24.125 21.625 1 98.12 290 ILE A O 1
ATOM 2265 N N . THR A 1 291 ? -0.193 25.672 23.281 1 97.88 291 THR A N 1
ATOM 2266 C CA . THR A 1 291 ? -1.308 25.016 23.953 1 97.88 291 THR A CA 1
ATOM 2267 C C . THR A 1 291 ? -2.594 25.172 23.141 1 97.88 291 THR A C 1
ATOM 2269 O O . THR A 1 291 ? -2.688 26.031 22.281 1 97.88 291 THR A O 1
ATOM 2272 N N . PHE A 1 292 ? -3.562 24.297 23.469 1 98 292 PHE A N 1
ATOM 2273 C CA . PHE A 1 292 ? -4.82 24.406 22.734 1 98 292 PHE A CA 1
ATOM 2274 C C . PHE A 1 292 ? -5.492 25.75 23 1 98 292 PHE A C 1
ATOM 2276 O O . PHE A 1 292 ? -6.07 26.359 22.094 1 98 292 PHE A O 1
ATOM 2283 N N . GLU A 1 293 ? -5.395 26.188 24.188 1 97.38 293 GLU A N 1
ATOM 2284 C CA . GLU A 1 293 ? -5.957 27.484 24.547 1 97.38 293 GLU A CA 1
ATOM 2285 C C . GLU A 1 293 ? -5.34 28.609 23.734 1 97.38 293 GLU A C 1
ATOM 2287 O O . GLU A 1 293 ? -6.059 29.438 23.156 1 97.38 293 GLU A O 1
ATOM 2292 N N . GLU A 1 294 ? -4.023 28.641 23.688 1 97.56 294 GLU A N 1
ATOM 2293 C CA . GLU A 1 294 ? -3.332 29.641 22.891 1 97.56 294 GLU A CA 1
ATOM 2294 C C . GLU A 1 294 ? -3.703 29.516 21.406 1 97.56 294 GLU A C 1
ATOM 2296 O O . GLU A 1 294 ? -3.889 30.531 20.719 1 97.56 294 GLU A O 1
ATOM 2301 N N . GLY A 1 295 ? -3.773 28.281 20.922 1 97.38 295 GLY A N 1
ATOM 2302 C CA . GLY A 1 295 ? -4.137 28.047 19.531 1 97.38 295 GLY A CA 1
ATOM 2303 C C . GLY A 1 295 ? -5.523 28.547 19.188 1 97.38 295 GLY A C 1
ATOM 2304 O O . GLY A 1 295 ? -5.719 29.172 18.141 1 97.38 295 GLY A O 1
ATOM 2305 N N . VAL A 1 296 ? -6.473 28.297 20.078 1 97.31 296 VAL A N 1
ATOM 2306 C CA . VAL A 1 296 ? -7.836 28.766 19.859 1 97.31 296 VAL A CA 1
ATOM 2307 C C . VAL A 1 296 ? -7.855 30.297 19.828 1 97.31 296 VAL A C 1
ATOM 2309 O O . VAL A 1 296 ? -8.539 30.891 18.984 1 97.31 296 VAL A O 1
ATOM 2312 N N . SER A 1 297 ? -7.082 30.875 20.719 1 97.06 297 SER A N 1
ATOM 2313 C CA . SER A 1 297 ? -6.98 32.312 20.734 1 97.06 297 SER A CA 1
ATOM 2314 C C . SER A 1 297 ? -6.465 32.844 19.406 1 97.06 297 SER A C 1
ATOM 2316 O O . SER A 1 297 ? -7.012 33.812 18.844 1 97.06 297 SER A O 1
ATOM 2318 N N . ARG A 1 298 ? -5.465 32.25 18.875 1 95.75 298 ARG A N 1
ATOM 2319 C CA . ARG A 1 298 ? -4.879 32.656 17.609 1 95.75 298 ARG A CA 1
ATOM 2320 C C . ARG A 1 298 ? -5.875 32.469 16.469 1 95.75 298 ARG A C 1
ATOM 2322 O O . ARG A 1 298 ? -5.953 33.344 15.578 1 95.75 298 ARG A O 1
ATOM 2329 N N . VAL A 1 299 ? -6.613 31.406 16.469 1 95.81 299 VAL A N 1
ATOM 2330 C CA . VAL A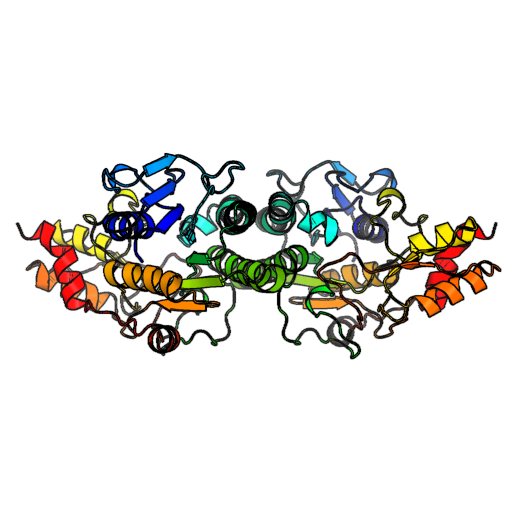 1 299 ? -7.594 31.109 15.43 1 95.81 299 VAL A CA 1
ATOM 2331 C C . VAL A 1 299 ? -8.695 32.156 15.445 1 95.81 299 VAL A C 1
ATOM 2333 O O . VAL A 1 299 ? -9.203 32.562 14.391 1 95.81 299 VAL A O 1
ATOM 2336 N N . CYS A 1 300 ? -9.055 32.719 16.625 1 96.31 300 CYS A N 1
ATOM 2337 C CA . CYS A 1 300 ? -10.195 33.594 16.812 1 96.31 300 CYS A CA 1
ATOM 2338 C C . CYS A 1 300 ? -9.781 35.062 16.594 1 96.31 300 CYS A C 1
ATOM 2340 O O . CYS A 1 300 ? -10.641 35.906 16.391 1 96.31 300 CYS A O 1
ATOM 2342 N N . GLU A 1 301 ? -8.5 35.344 16.625 1 95.12 301 GLU A N 1
ATOM 2343 C CA . GLU A 1 301 ? -7.965 36.688 16.609 1 95.12 301 GLU A CA 1
ATOM 2344 C C . GLU A 1 301 ? -8.531 37.5 15.43 1 95.12 301 GLU A C 1
ATOM 2346 O O . GLU A 1 301 ? -8.961 38.625 15.602 1 95.12 301 GLU A O 1
ATOM 2351 N N . PRO A 1 302 ? -8.625 36.938 14.242 1 92.62 302 PRO A N 1
ATOM 2352 C CA . PRO A 1 302 ? -9.117 37.719 13.094 1 92.62 302 PRO A CA 1
ATOM 2353 C C . PRO A 1 302 ? -10.586 38.125 13.242 1 92.62 302 PRO A C 1
ATOM 2355 O O . PRO A 1 302 ? -11.055 39 12.539 1 92.62 302 PRO A O 1
ATOM 2358 N N . TYR A 1 303 ? -11.266 37.5 14.141 1 93 303 TYR A N 1
ATOM 2359 C CA . TYR A 1 303 ? -12.695 37.75 14.281 1 93 303 TYR A CA 1
ATOM 2360 C C . TYR A 1 303 ? -12.977 38.75 15.406 1 93 303 TYR A C 1
ATOM 2362 O O . TYR A 1 303 ? -14.117 39.188 15.602 1 93 303 TYR A O 1
ATOM 2370 N N . MET A 1 304 ? -12.062 39.062 16.281 1 90.38 304 MET A N 1
ATOM 2371 C CA . MET A 1 304 ? -12.227 39.938 17.438 1 90.38 304 MET A CA 1
ATOM 2372 C C . MET A 1 304 ? -12.148 41.406 17.016 1 90.38 304 MET A C 1
ATOM 2374 O O . MET A 1 304 ? -12.602 42.281 17.75 1 90.38 304 MET A O 1
ATOM 2378 N N . ASN A 1 305 ? -11.555 41.875 15.875 1 71.88 305 ASN A N 1
ATOM 2379 C CA . ASN A 1 305 ? -11.539 43.281 15.469 1 71.88 305 ASN A CA 1
ATOM 2380 C C . ASN A 1 305 ? -12.625 43.562 14.43 1 71.88 305 ASN A C 1
ATOM 2382 O O . ASN A 1 305 ? -12.898 42.75 13.562 1 71.88 305 ASN A O 1
ATOM 2386 N N . MET B 1 1 ? -16.172 -25.188 -6.855 1 93.56 1 MET B N 1
ATOM 2387 C CA . MET B 1 1 ? -17.094 -24.141 -7.27 1 93.56 1 MET B CA 1
ATOM 2388 C C . MET B 1 1 ? -17.875 -24.562 -8.508 1 93.56 1 MET B C 1
ATOM 2390 O O . MET B 1 1 ? -17.297 -25.016 -9.492 1 93.56 1 MET B O 1
ATOM 2394 N N . HIS B 1 2 ? -19.203 -24.375 -8.375 1 96.44 2 HIS B N 1
ATOM 2395 C CA . HIS B 1 2 ? -20.062 -24.781 -9.477 1 96.44 2 HIS B CA 1
ATOM 2396 C C . HIS B 1 2 ? -21.109 -23.719 -9.781 1 96.44 2 HIS B C 1
ATOM 2398 O O . HIS B 1 2 ? -21.672 -23.109 -8.867 1 96.44 2 HIS B O 1
ATOM 2404 N N . GLU B 1 3 ? -21.266 -23.453 -11.117 1 97.56 3 GLU B N 1
ATOM 2405 C CA . GLU B 1 3 ? -22.328 -22.609 -11.633 1 97.56 3 GLU B CA 1
ATOM 2406 C C . GLU B 1 3 ? -22.203 -21.172 -11.125 1 97.56 3 GLU B C 1
ATOM 2408 O O . GLU B 1 3 ? -23.203 -20.547 -10.766 1 97.56 3 GLU B O 1
ATOM 2413 N N . ASN B 1 4 ? -21 -20.75 -10.891 1 98.5 4 ASN B N 1
ATOM 2414 C CA . ASN B 1 4 ? -20.719 -19.359 -10.57 1 98.5 4 ASN B CA 1
ATOM 2415 C C . ASN B 1 4 ? -20.297 -18.578 -11.812 1 98.5 4 ASN B C 1
ATOM 2417 O O . ASN B 1 4 ? -19.875 -19.172 -12.812 1 98.5 4 ASN B O 1
ATOM 2421 N N . ARG B 1 5 ? -20.594 -17.359 -11.828 1 98.56 5 ARG B N 1
ATOM 2422 C CA . ARG B 1 5 ? -19.969 -16.422 -12.766 1 98.56 5 ARG B CA 1
ATOM 2423 C C . ARG B 1 5 ? -18.734 -15.773 -12.156 1 98.56 5 ARG B C 1
ATOM 2425 O O . ARG B 1 5 ? -18.828 -15.062 -11.156 1 98.56 5 ARG B O 1
ATOM 2432 N N . VAL B 1 6 ? -17.531 -16.031 -12.727 1 98.81 6 VAL B N 1
ATOM 2433 C CA . VAL B 1 6 ? -16.312 -15.586 -12.055 1 98.81 6 VAL B CA 1
ATOM 2434 C C . VAL B 1 6 ? -15.492 -14.711 -12.992 1 98.81 6 VAL B C 1
ATOM 2436 O O . VAL B 1 6 ? -15.555 -14.875 -14.219 1 98.81 6 VAL B O 1
ATOM 2439 N N . LEU B 1 7 ? -14.828 -13.727 -12.461 1 98.94 7 LEU B N 1
ATOM 2440 C CA . LEU B 1 7 ? -13.891 -12.852 -13.156 1 98.94 7 LEU B CA 1
ATOM 2441 C C . LEU B 1 7 ? -12.453 -13.172 -12.758 1 98.94 7 LEU B C 1
ATOM 2443 O O . LEU B 1 7 ? -12.133 -13.211 -11.562 1 98.94 7 LEU B O 1
ATOM 2447 N N . VAL B 1 8 ? -11.594 -13.469 -13.703 1 98.94 8 VAL B N 1
ATOM 2448 C CA . VAL B 1 8 ? -10.172 -13.695 -13.477 1 98.94 8 VAL B CA 1
ATOM 2449 C C . VAL B 1 8 ? -9.359 -12.594 -14.156 1 98.94 8 VAL B C 1
ATOM 2451 O O . VAL B 1 8 ? -9.289 -12.539 -15.391 1 98.94 8 VAL B O 1
ATOM 2454 N N . THR B 1 9 ? -8.781 -11.688 -13.383 1 98.94 9 THR B N 1
ATOM 2455 C CA . THR B 1 9 ? -7.848 -10.734 -13.977 1 98.94 9 THR B CA 1
ATOM 2456 C C . THR B 1 9 ? -6.453 -11.344 -14.094 1 98.94 9 THR B C 1
ATOM 2458 O O . THR B 1 9 ? -6.074 -12.195 -13.289 1 98.94 9 THR B O 1
ATOM 2461 N N . GLY B 1 10 ? -5.684 -10.82 -15.07 1 98.5 10 GLY B N 1
ATOM 2462 C CA . GLY B 1 10 ? -4.488 -11.578 -15.414 1 98.5 10 GLY B CA 1
ATOM 2463 C C . GLY B 1 10 ? -4.793 -12.945 -15.992 1 98.5 10 GLY B C 1
ATOM 2464 O O . GLY B 1 10 ? -4.004 -13.875 -15.836 1 98.5 10 GLY B O 1
ATOM 2465 N N . GLY B 1 11 ? -5.949 -13.023 -16.609 1 98.5 11 GLY B N 1
ATOM 2466 C CA . GLY B 1 11 ? -6.512 -14.312 -16.969 1 98.5 11 GLY B CA 1
ATOM 2467 C C . GLY B 1 11 ? -5.82 -14.969 -18.141 1 98.5 11 GLY B C 1
ATOM 2468 O O . GLY B 1 11 ? -5.98 -16.156 -18.391 1 98.5 11 GLY B O 1
ATOM 2469 N N . ALA B 1 12 ? -5.066 -14.219 -18.891 1 97.62 12 ALA B N 1
ATOM 2470 C CA . ALA B 1 12 ? -4.359 -14.781 -20.047 1 97.62 12 ALA B CA 1
ATOM 2471 C C . ALA B 1 12 ? -2.896 -15.047 -19.719 1 97.62 12 ALA B C 1
ATOM 2473 O O . ALA B 1 12 ? -2.111 -15.422 -20.594 1 97.62 12 ALA B O 1
ATOM 2474 N N . GLY B 1 13 ? -2.539 -14.781 -18.453 1 96.12 13 GLY B N 1
ATOM 2475 C CA . GLY B 1 13 ? -1.194 -15.086 -18 1 96.12 13 GLY B CA 1
ATOM 2476 C C . GLY B 1 13 ? -1.009 -16.531 -17.594 1 96.12 13 GLY B C 1
ATOM 2477 O O . GLY B 1 13 ? -1.826 -17.391 -17.938 1 96.12 13 GLY B O 1
ATOM 2478 N N . PHE B 1 14 ? 0.062 -16.859 -16.844 1 95.69 14 PHE B N 1
ATOM 2479 C CA . PHE B 1 14 ? 0.442 -18.219 -16.469 1 95.69 14 PHE B CA 1
ATOM 2480 C C . PHE B 1 14 ? -0.555 -18.797 -15.469 1 95.69 14 PHE B C 1
ATOM 2482 O O . PHE B 1 14 ? -1.44 -19.578 -15.852 1 95.69 14 PHE B O 1
ATOM 2489 N N . ILE B 1 15 ? -0.578 -18.234 -14.234 1 97.62 15 ILE B N 1
ATOM 2490 C CA . ILE B 1 15 ? -1.463 -18.781 -13.219 1 97.62 15 ILE B CA 1
ATOM 2491 C C . ILE B 1 15 ? -2.916 -18.484 -13.57 1 97.62 15 ILE B C 1
ATOM 2493 O O . ILE B 1 15 ? -3.793 -19.344 -13.414 1 97.62 15 ILE B O 1
ATOM 2497 N N . GLY B 1 16 ? -3.17 -17.312 -14.133 1 98.31 16 GLY B N 1
ATOM 2498 C CA . GLY B 1 16 ? -4.516 -16.875 -14.469 1 98.31 16 GLY B CA 1
ATOM 2499 C C . GLY B 1 16 ? -5.191 -17.75 -15.5 1 98.31 16 GLY B C 1
ATOM 2500 O O . GLY B 1 16 ? -6.363 -18.109 -15.344 1 98.31 16 GLY B O 1
ATOM 2501 N N . SER B 1 17 ? -4.453 -18.109 -16.562 1 98.06 17 SER B N 1
ATOM 2502 C CA . SER B 1 17 ? -5.07 -18.922 -17.609 1 98.06 17 SER B CA 1
ATOM 2503 C C . SER B 1 17 ? -5.312 -20.344 -17.141 1 98.06 17 SER B C 1
ATOM 2505 O O . SER B 1 17 ? -6.328 -20.953 -17.484 1 98.06 17 SER B O 1
ATOM 2507 N N . ASN B 1 18 ? -4.332 -20.922 -16.344 1 98.12 18 ASN B N 1
ATOM 2508 C CA . ASN B 1 18 ? -4.551 -22.234 -15.766 1 98.12 18 ASN B CA 1
ATOM 2509 C C . ASN B 1 18 ? -5.789 -22.266 -14.867 1 98.12 18 ASN B C 1
ATOM 2511 O O . ASN B 1 18 ? -6.574 -23.203 -14.914 1 98.12 18 ASN B O 1
ATOM 2515 N N . LEU B 1 19 ? -5.988 -21.219 -14.086 1 98.81 19 LEU B N 1
ATOM 2516 C CA . LEU B 1 19 ? -7.152 -21.109 -13.211 1 98.81 19 LEU B CA 1
ATOM 2517 C C . LEU B 1 19 ? -8.43 -20.969 -14.031 1 98.81 19 LEU B C 1
ATOM 2519 O O . LEU B 1 19 ? -9.414 -21.672 -13.781 1 98.81 19 LEU B O 1
ATOM 2523 N N . ALA B 1 20 ? -8.414 -20 -14.984 1 98.81 20 ALA B N 1
ATOM 2524 C CA . ALA B 1 20 ? -9.586 -19.734 -15.812 1 98.81 20 ALA B CA 1
ATOM 2525 C C . ALA B 1 20 ? -10.062 -21.016 -16.516 1 98.81 20 ALA B C 1
ATOM 2527 O O . ALA B 1 20 ? -11.25 -21.328 -16.469 1 98.81 20 ALA B O 1
ATOM 2528 N N . ASN B 1 21 ? -9.148 -21.734 -17.156 1 98.69 21 ASN B N 1
ATOM 2529 C CA . ASN B 1 21 ? -9.484 -22.969 -17.875 1 98.69 21 ASN B CA 1
ATOM 2530 C C . ASN B 1 21 ? -10.055 -24.031 -16.922 1 98.69 21 ASN B C 1
ATOM 2532 O O . ASN B 1 21 ? -11.031 -24.703 -17.266 1 98.69 21 ASN B O 1
ATOM 2536 N N . HIS B 1 22 ? -9.422 -24.188 -15.781 1 98.56 22 HIS B N 1
ATOM 2537 C CA . HIS B 1 22 ? -9.891 -25.125 -14.773 1 98.56 22 HIS B CA 1
ATOM 2538 C C . HIS B 1 22 ? -11.312 -24.797 -14.328 1 98.56 22 HIS B C 1
ATOM 2540 O O . HIS B 1 22 ? -12.18 -25.672 -14.289 1 98.56 22 HIS B O 1
ATOM 2546 N N . LEU B 1 23 ? -11.609 -23.547 -14 1 98.81 23 LEU B N 1
ATOM 2547 C CA . LEU B 1 23 ? -12.898 -23.109 -13.469 1 98.81 23 LEU B CA 1
ATOM 2548 C C . LEU B 1 23 ? -13.977 -23.172 -14.555 1 98.81 23 LEU B C 1
ATOM 2550 O O . LEU B 1 23 ? -15.164 -23.344 -14.242 1 98.81 23 LEU B O 1
ATOM 2554 N N . ALA B 1 24 ? -13.578 -23.062 -15.789 1 98.69 24 ALA B N 1
ATOM 2555 C CA . ALA B 1 24 ? -14.523 -23.016 -16.906 1 98.69 24 ALA B CA 1
ATOM 2556 C C . ALA B 1 24 ? -15.25 -24.344 -17.062 1 98.69 24 ALA B C 1
ATOM 2558 O O . ALA B 1 24 ? -16.297 -24.406 -17.703 1 98.69 24 ALA B O 1
ATOM 2559 N N . GLU B 1 25 ? -14.711 -25.359 -16.484 1 98.25 25 GLU B N 1
ATOM 2560 C CA . GLU B 1 25 ? -15.336 -26.688 -16.547 1 98.25 25 GLU B CA 1
ATOM 2561 C C . GLU B 1 25 ? -16.703 -26.672 -15.867 1 98.25 25 GLU B C 1
ATOM 2563 O O . GLU B 1 25 ? -17.594 -27.438 -16.266 1 98.25 25 GLU B O 1
ATOM 2568 N N . THR B 1 26 ? -16.875 -25.859 -14.875 1 98.38 26 THR B N 1
ATOM 2569 C CA . THR B 1 26 ? -18.094 -25.953 -14.086 1 98.38 26 THR B CA 1
ATOM 2570 C C . THR B 1 26 ? -18.672 -24.562 -13.812 1 98.38 26 THR B C 1
ATOM 2572 O O . THR B 1 26 ? -19.672 -24.422 -13.102 1 98.38 26 THR B O 1
ATOM 2575 N N . ASN B 1 27 ? -18.031 -23.5 -14.289 1 98.81 27 ASN B N 1
ATOM 2576 C CA . ASN B 1 27 ? -18.438 -22.125 -14.031 1 98.81 27 ASN B CA 1
ATOM 2577 C C . ASN B 1 27 ? -18.406 -21.281 -15.312 1 98.81 27 ASN B C 1
ATOM 2579 O O . ASN B 1 27 ? -17.859 -21.719 -16.328 1 98.81 27 ASN B O 1
ATOM 2583 N N . GLU B 1 28 ? -19.109 -20.172 -15.359 1 98.81 28 GLU B N 1
ATOM 2584 C CA . GLU B 1 28 ? -18.922 -19.141 -16.375 1 98.81 28 GLU B CA 1
ATOM 2585 C C . GLU B 1 28 ? -17.734 -18.234 -16.047 1 98.81 28 GLU B C 1
ATOM 2587 O O . GLU B 1 28 ? -17.703 -17.609 -14.992 1 98.81 28 GLU B O 1
ATOM 2592 N N . VAL B 1 29 ? -16.766 -18.25 -16.922 1 98.88 29 VAL B N 1
ATOM 2593 C CA . VAL B 1 29 ? -15.516 -17.578 -16.594 1 98.88 29 VAL B CA 1
ATOM 2594 C C . VAL B 1 29 ? -15.266 -16.438 -17.578 1 98.88 29 VAL B C 1
ATOM 2596 O O . VAL B 1 29 ? -15.32 -16.641 -18.797 1 98.88 29 VAL B O 1
ATOM 2599 N N . ILE B 1 30 ? -15.031 -15.219 -17.078 1 98.94 30 ILE B N 1
ATOM 2600 C CA . ILE B 1 30 ? -14.531 -14.078 -17.844 1 98.94 30 ILE B CA 1
ATOM 2601 C C . ILE B 1 30 ? -13.078 -13.805 -17.469 1 98.94 30 ILE B C 1
ATOM 2603 O O . ILE B 1 30 ? -12.766 -13.57 -16.297 1 98.94 30 ILE B O 1
ATOM 2607 N N . ALA B 1 31 ? -12.172 -13.891 -18.422 1 98.88 31 ALA B N 1
ATOM 2608 C CA . ALA B 1 31 ? -10.766 -13.555 -18.234 1 98.88 31 ALA B CA 1
ATOM 2609 C C . ALA B 1 31 ? -10.453 -12.156 -18.75 1 98.88 31 ALA B C 1
ATOM 2611 O O . ALA B 1 31 ? -10.734 -11.844 -19.906 1 98.88 31 ALA B O 1
ATOM 2612 N N . VAL B 1 32 ? -9.93 -11.305 -17.891 1 98.88 32 VAL B N 1
ATOM 2613 C CA . VAL B 1 32 ? -9.477 -9.969 -18.25 1 98.88 32 VAL B CA 1
ATOM 2614 C C . VAL B 1 32 ? -7.953 -9.914 -18.25 1 98.88 32 VAL B C 1
ATOM 2616 O O . VAL B 1 32 ? -7.312 -10.359 -17.297 1 98.88 32 VAL B O 1
ATOM 2619 N N . ASP B 1 33 ? -7.391 -9.43 -19.25 1 98.62 33 ASP B N 1
ATOM 2620 C CA . ASP B 1 33 ? -5.945 -9.281 -19.391 1 98.62 33 ASP B CA 1
ATOM 2621 C C . ASP B 1 33 ? -5.598 -8.172 -20.375 1 98.62 33 ASP B C 1
ATOM 2623 O O . ASP B 1 33 ? -6.289 -7.996 -21.391 1 98.62 33 ASP B O 1
ATOM 2627 N N . ASP B 1 34 ? -4.539 -7.465 -20.094 1 97.88 34 ASP B N 1
ATOM 2628 C CA . ASP B 1 34 ? -4.148 -6.41 -21.016 1 97.88 34 ASP B CA 1
ATOM 2629 C C . ASP B 1 34 ? -3.074 -6.902 -21.984 1 97.88 34 ASP B C 1
ATOM 2631 O O . ASP B 1 34 ? -2.533 -6.121 -22.766 1 97.88 34 ASP B O 1
ATOM 2635 N N . LEU B 1 35 ? -2.643 -8.109 -21.859 1 96.12 35 LEU B N 1
ATOM 2636 C CA . LEU B 1 35 ? -1.748 -8.828 -22.75 1 96.12 35 LEU B CA 1
ATOM 2637 C C . LEU B 1 35 ? -0.324 -8.297 -22.641 1 96.12 35 LEU B C 1
ATOM 2639 O O . LEU B 1 35 ? 0.437 -8.352 -23.609 1 96.12 35 LEU B O 1
ATOM 2643 N N . HIS B 1 36 ? -0.021 -7.629 -21.516 1 92.19 36 HIS B N 1
ATOM 2644 C CA . HIS B 1 36 ? 1.354 -7.211 -21.266 1 92.19 36 HIS B CA 1
ATOM 2645 C C . HIS B 1 36 ? 2.316 -8.391 -21.359 1 92.19 36 HIS B C 1
ATOM 2647 O O . HIS B 1 36 ? 3.346 -8.305 -22.031 1 92.19 36 HIS B O 1
ATOM 2653 N N . LEU B 1 37 ? 1.965 -9.523 -20.719 1 89.69 37 LEU B N 1
ATOM 2654 C CA . LEU B 1 37 ? 2.764 -10.734 -20.828 1 89.69 37 LEU B CA 1
ATOM 2655 C C . LEU B 1 37 ? 1.881 -11.938 -21.141 1 89.69 37 LEU B C 1
ATOM 2657 O O . LEU B 1 37 ? 2.381 -13.055 -21.312 1 89.69 37 LEU B O 1
ATOM 2661 N N . GLY B 1 38 ? 0.623 -11.727 -21.109 1 92.06 38 GLY B N 1
ATOM 2662 C CA . GLY B 1 38 ? -0.312 -12.805 -21.375 1 92.06 38 GLY B CA 1
ATOM 2663 C C . GLY B 1 38 ? -0.669 -12.938 -22.844 1 92.06 38 GLY B C 1
ATOM 2664 O O . GLY B 1 38 ? -0.329 -12.062 -23.656 1 92.06 38 GLY B O 1
ATOM 2665 N N . THR B 1 39 ? -1.287 -14.07 -23.156 1 94.56 39 THR B N 1
ATOM 2666 C CA . THR B 1 39 ? -1.808 -14.297 -24.5 1 94.56 39 THR B CA 1
ATOM 2667 C C . THR B 1 39 ? -3.125 -15.062 -24.453 1 94.56 39 THR B C 1
ATOM 2669 O O . THR B 1 39 ? -3.27 -16 -23.672 1 94.56 39 THR B O 1
ATOM 2672 N N . PRO B 1 40 ? -4.07 -14.625 -25.266 1 95.44 40 PRO B N 1
ATOM 2673 C CA . PRO B 1 40 ? -5.355 -15.328 -25.281 1 95.44 40 PRO B CA 1
ATOM 2674 C C . PRO B 1 40 ? -5.227 -16.781 -25.719 1 95.44 40 PRO B C 1
ATOM 2676 O O . PRO B 1 40 ? -6.117 -17.594 -25.438 1 95.44 40 PRO B O 1
ATOM 2679 N N . SER B 1 41 ? -4.148 -17.156 -26.375 1 95.75 41 SER B N 1
ATOM 2680 C CA . SER B 1 41 ? -3.936 -18.516 -26.844 1 95.75 41 SER B CA 1
ATOM 2681 C C . SER B 1 41 ? -3.826 -19.484 -25.672 1 95.75 41 SER B C 1
ATOM 2683 O O . SER B 1 41 ? -3.949 -20.703 -25.844 1 95.75 41 SER B O 1
ATOM 2685 N N . ASN B 1 42 ? -3.658 -18.953 -24.469 1 95.88 42 ASN B N 1
ATOM 2686 C CA . ASN B 1 42 ? -3.584 -19.781 -23.266 1 95.88 42 ASN B CA 1
ATOM 2687 C C . ASN B 1 42 ? -4.969 -20.219 -22.812 1 95.88 42 ASN B C 1
ATOM 2689 O O . ASN B 1 42 ? -5.09 -21.125 -21.969 1 95.88 42 ASN B O 1
ATOM 2693 N N . LEU B 1 43 ? -5.984 -19.609 -23.375 1 97.81 43 LEU B N 1
ATOM 2694 C CA . LEU B 1 43 ? -7.324 -19.797 -22.828 1 97.81 43 LEU B CA 1
ATOM 2695 C C . LEU B 1 43 ? -8.125 -20.797 -23.656 1 97.81 43 LEU B C 1
ATOM 2697 O O . LEU B 1 43 ? -8.023 -20.797 -24.891 1 97.81 43 LEU B O 1
ATOM 2701 N N . ASP B 1 44 ? -8.867 -21.594 -22.938 1 97.5 44 ASP B N 1
ATOM 2702 C CA . ASP B 1 44 ? -9.852 -22.453 -23.594 1 97.5 44 ASP B CA 1
ATOM 2703 C C . ASP B 1 44 ? -10.914 -21.641 -24.312 1 97.5 44 ASP B C 1
ATOM 2705 O O . ASP B 1 44 ? -11.203 -20.5 -23.906 1 97.5 44 ASP B O 1
ATOM 2709 N N . GLU B 1 45 ? -11.555 -22.266 -25.312 1 97.31 45 GLU B N 1
ATOM 2710 C CA . GLU B 1 45 ? -12.555 -21.578 -26.125 1 97.31 45 GLU B CA 1
ATOM 2711 C C . GLU B 1 45 ? -13.773 -21.203 -25.297 1 97.31 45 GLU B C 1
ATOM 2713 O O . GLU B 1 45 ? -14.492 -20.25 -25.641 1 97.31 45 GLU B O 1
ATOM 2718 N N . THR B 1 46 ? -14 -21.875 -24.188 1 98 46 THR B N 1
ATOM 2719 C CA . THR B 1 46 ? -15.203 -21.641 -23.406 1 98 46 THR B CA 1
ATOM 2720 C C . THR B 1 46 ? -15.023 -20.453 -22.469 1 98 46 THR B C 1
ATOM 2722 O O . THR B 1 46 ? -15.992 -19.969 -21.891 1 98 46 THR B O 1
ATOM 2725 N N . VAL B 1 47 ? -13.797 -19.969 -22.297 1 98.75 47 VAL B N 1
ATOM 2726 C CA . VAL B 1 47 ? -13.523 -18.812 -21.438 1 98.75 47 VAL B CA 1
ATOM 2727 C C . VAL B 1 47 ? -13.758 -17.531 -22.234 1 98.75 47 VAL B C 1
ATOM 2729 O O . VAL B 1 47 ? -13.203 -17.344 -23.312 1 98.75 47 VAL B O 1
ATOM 2732 N N . GLU B 1 48 ? -14.641 -16.656 -21.75 1 98.81 48 GLU B N 1
ATOM 2733 C CA . GLU B 1 48 ? -14.797 -15.328 -22.359 1 98.81 48 GLU B CA 1
ATOM 2734 C C . GLU B 1 48 ? -13.578 -14.453 -22.078 1 98.81 48 GLU B C 1
ATOM 2736 O O . GLU B 1 48 ? -13.172 -14.289 -20.938 1 98.81 48 GLU B O 1
ATOM 2741 N N . PHE B 1 49 ? -12.984 -13.945 -23.156 1 98.75 49 PHE B N 1
ATOM 2742 C CA . PHE B 1 49 ? -11.797 -13.109 -23 1 98.75 49 PHE B CA 1
ATOM 2743 C C . PHE B 1 49 ? -12.133 -11.641 -23.234 1 98.75 49 PHE B C 1
ATOM 2745 O O . PHE B 1 49 ? -12.812 -11.305 -24.203 1 98.75 49 PHE B O 1
ATOM 2752 N N . VAL B 1 50 ? -11.688 -10.773 -22.359 1 98.81 50 VAL B N 1
ATOM 2753 C CA . VAL B 1 50 ? -11.812 -9.328 -22.484 1 98.81 50 VAL B CA 1
ATOM 2754 C C . VAL B 1 50 ? -10.43 -8.68 -22.422 1 98.81 50 VAL B C 1
ATOM 2756 O O . VAL B 1 50 ? -9.719 -8.812 -21.422 1 98.81 50 VAL B O 1
ATOM 2759 N N . ASN B 1 51 ? -10.023 -8.086 -23.531 1 98.69 51 ASN B N 1
ATOM 2760 C CA . ASN B 1 51 ? -8.781 -7.332 -23.578 1 98.69 51 ASN B CA 1
ATOM 2761 C C . ASN B 1 51 ? -8.914 -5.973 -22.891 1 98.69 51 ASN B C 1
ATOM 2763 O O . ASN B 1 51 ? -9.398 -5.016 -23.5 1 98.69 51 ASN B O 1
ATOM 2767 N N . ALA B 1 52 ? -8.469 -5.898 -21.625 1 98.75 52 ALA B N 1
ATOM 2768 C CA . ALA B 1 52 ? -8.586 -4.668 -20.859 1 98.75 52 ALA B CA 1
ATOM 2769 C C . ALA B 1 52 ? -7.57 -4.645 -19.719 1 98.75 52 ALA B C 1
ATOM 2771 O O . ALA B 1 52 ? -7.121 -5.695 -19.25 1 98.75 52 ALA B O 1
ATOM 2772 N N . SER B 1 53 ? -7.195 -3.457 -19.375 1 98.69 53 SER B N 1
ATOM 2773 C CA . SER B 1 53 ? -6.402 -3.244 -18.172 1 98.69 53 SER B CA 1
ATOM 2774 C C . SER B 1 53 ? -7.285 -3.199 -16.938 1 98.69 53 SER B C 1
ATOM 2776 O O . SER B 1 53 ? -8.43 -2.748 -17 1 98.69 53 SER B O 1
ATOM 2778 N N . VAL B 1 54 ? -6.719 -3.635 -15.805 1 98.81 54 VAL B N 1
ATOM 2779 C CA . VAL B 1 54 ? -7.43 -3.568 -14.531 1 98.81 54 VAL B CA 1
ATOM 2780 C C . VAL B 1 54 ? -7.609 -2.109 -14.117 1 98.81 54 VAL B C 1
ATOM 2782 O O . VAL B 1 54 ? -8.344 -1.812 -13.172 1 98.81 54 VAL B O 1
ATOM 2785 N N . LEU B 1 55 ? -7.012 -1.15 -14.805 1 98.69 55 LEU B N 1
ATOM 2786 C CA . LEU B 1 55 ? -7.098 0.274 -14.508 1 98.69 55 LEU B CA 1
ATOM 2787 C C . LEU B 1 55 ? -8.328 0.896 -15.156 1 98.69 55 LEU B C 1
ATOM 2789 O O . LEU B 1 55 ? -8.672 2.045 -14.867 1 98.69 55 LEU B O 1
ATOM 2793 N N . GLU B 1 56 ? -9 0.122 -16.016 1 98.62 56 GLU B N 1
ATOM 2794 C CA . GLU B 1 56 ? -10.141 0.662 -16.75 1 98.62 56 GLU B CA 1
ATOM 2795 C C . GLU B 1 56 ? -11.352 0.813 -15.844 1 98.62 56 GLU B C 1
ATOM 2797 O O . GLU B 1 56 ? -11.5 0.083 -14.859 1 98.62 56 GLU B O 1
ATOM 2802 N N . ASP B 1 57 ? -12.266 1.714 -16.172 1 97.06 57 ASP B N 1
ATOM 2803 C CA . ASP B 1 57 ? -13.406 2.055 -15.336 1 97.06 57 ASP B CA 1
ATOM 2804 C C . ASP B 1 57 ? -14.602 1.155 -15.648 1 97.06 57 ASP B C 1
ATOM 2806 O O . ASP B 1 57 ? -15.586 1.142 -14.906 1 97.06 57 ASP B O 1
ATOM 2810 N N . ASP B 1 58 ? -14.539 0.386 -16.672 1 98.19 58 ASP B N 1
ATOM 2811 C CA . ASP B 1 58 ? -15.688 -0.405 -17.094 1 98.19 58 ASP B CA 1
ATOM 2812 C C . ASP B 1 58 ? -15.328 -1.889 -17.172 1 98.19 58 ASP B C 1
ATOM 2814 O O . ASP B 1 58 ? -15.594 -2.543 -18.188 1 98.19 58 ASP B O 1
ATOM 2818 N N . LEU B 1 59 ? -14.703 -2.389 -16.141 1 98.81 59 LEU B N 1
ATOM 2819 C CA . LEU B 1 59 ? -14.422 -3.818 -16.078 1 98.81 59 LEU B CA 1
ATOM 2820 C C . LEU B 1 59 ? -15.719 -4.629 -16.078 1 98.81 59 LEU B C 1
ATOM 2822 O O . LEU B 1 59 ? -16.766 -4.141 -15.633 1 98.81 59 LEU B O 1
ATOM 2826 N N . PRO B 1 60 ? -15.672 -5.84 -16.641 1 98.81 60 PRO B N 1
ATOM 2827 C CA . PRO B 1 60 ? -16.891 -6.652 -16.734 1 98.81 60 PRO B CA 1
ATOM 2828 C C . PRO B 1 60 ? -17.25 -7.324 -15.406 1 98.81 60 PRO B C 1
ATOM 2830 O O . PRO B 1 60 ? -17.234 -8.555 -15.312 1 98.81 60 PRO B O 1
ATOM 2833 N N . THR B 1 61 ? -17.766 -6.555 -14.43 1 98.81 61 THR B N 1
ATOM 2834 C CA . THR B 1 61 ? -17.969 -7.051 -13.078 1 98.81 61 THR B CA 1
ATOM 2835 C C . THR B 1 61 ? -19.453 -7.27 -12.797 1 98.81 61 THR B C 1
ATOM 2837 O O . THR B 1 61 ? -19.844 -7.605 -11.672 1 98.81 61 THR B O 1
ATOM 2840 N N . ALA B 1 62 ? -20.344 -7.07 -13.812 1 98.31 62 ALA B N 1
ATOM 2841 C CA . ALA B 1 62 ? -21.781 -7.277 -13.602 1 98.31 62 ALA B CA 1
ATOM 2842 C C . ALA B 1 62 ? -22.062 -8.734 -13.25 1 98.31 62 ALA B C 1
ATOM 2844 O O . ALA B 1 62 ? -21.594 -9.648 -13.922 1 98.31 62 ALA B O 1
ATOM 2845 N N . ASP B 1 63 ? -22.766 -8.977 -12.141 1 98.12 63 ASP B N 1
ATOM 2846 C CA . ASP B 1 63 ? -23.281 -10.273 -11.711 1 98.12 63 ASP B CA 1
ATOM 2847 C C . ASP B 1 63 ? -22.141 -11.242 -11.422 1 98.12 63 ASP B C 1
ATOM 2849 O O . ASP B 1 63 ? -22.297 -12.461 -11.555 1 98.12 63 ASP B O 1
ATOM 2853 N N . ILE B 1 64 ? -20.969 -10.781 -11.117 1 98.81 64 ILE B N 1
ATOM 2854 C CA . ILE B 1 64 ? -19.812 -11.617 -10.781 1 98.81 64 ILE B CA 1
ATOM 2855 C C . ILE B 1 64 ? -19.953 -12.109 -9.344 1 98.81 64 ILE B C 1
ATOM 2857 O O . ILE B 1 64 ? -20.156 -11.32 -8.422 1 98.81 64 ILE B O 1
ATOM 2861 N N . ASP B 1 65 ? -19.812 -13.422 -9.195 1 98.88 65 ASP B N 1
ATOM 2862 C CA . ASP B 1 65 ? -19.875 -14.031 -7.871 1 98.88 65 ASP B CA 1
ATOM 2863 C C . ASP B 1 65 ? -18.531 -13.969 -7.16 1 98.88 65 ASP B C 1
ATOM 2865 O O . ASP B 1 65 ? -18.469 -13.781 -5.945 1 98.88 65 ASP B O 1
ATOM 2869 N N . VAL B 1 66 ? -17.469 -14.203 -7.883 1 98.94 66 VAL B N 1
ATOM 2870 C CA . VAL B 1 66 ? -16.125 -14.258 -7.328 1 98.94 66 VAL B CA 1
ATOM 2871 C C . VAL B 1 66 ? -15.141 -13.562 -8.273 1 98.94 66 VAL B C 1
ATOM 2873 O O . VAL B 1 66 ? -15.219 -13.734 -9.492 1 98.94 66 VAL B O 1
ATOM 2876 N N . VAL B 1 67 ? -14.32 -12.711 -7.73 1 99 67 VAL B N 1
ATOM 2877 C CA . VAL B 1 67 ? -13.203 -12.148 -8.477 1 99 67 VAL B CA 1
ATOM 2878 C C . VAL B 1 67 ? -11.906 -12.836 -8.07 1 99 67 VAL B C 1
ATOM 2880 O O . VAL B 1 67 ? -11.586 -12.914 -6.879 1 99 67 VAL B O 1
ATOM 2883 N N . PHE B 1 68 ? -11.211 -13.391 -8.984 1 99 68 PHE B N 1
ATOM 2884 C CA . PHE B 1 68 ? -9.828 -13.82 -8.828 1 99 68 PHE B CA 1
ATOM 2885 C C . PHE B 1 68 ? -8.875 -12.789 -9.43 1 99 68 PHE B C 1
ATOM 2887 O O . PHE B 1 68 ? -8.75 -12.688 -10.648 1 99 68 PHE B O 1
ATOM 2894 N N . HIS B 1 69 ? -8.25 -12.031 -8.578 1 99 69 HIS B N 1
ATOM 2895 C CA . HIS B 1 69 ? -7.387 -10.953 -9.039 1 99 69 HIS B CA 1
ATOM 2896 C C . HIS B 1 69 ? -5.926 -11.391 -9.078 1 99 69 HIS B C 1
ATOM 2898 O O . HIS B 1 69 ? -5.211 -11.273 -8.078 1 99 69 HIS B O 1
ATOM 2904 N N . LEU B 1 70 ? -5.469 -11.727 -10.258 1 98.88 70 LEU B N 1
ATOM 2905 C CA . LEU B 1 70 ? -4.109 -12.234 -10.43 1 98.88 70 LEU B CA 1
ATOM 2906 C C . LEU B 1 70 ? -3.285 -11.297 -11.305 1 98.88 70 LEU B C 1
ATOM 2908 O O . LEU B 1 70 ? -2.074 -11.484 -11.453 1 98.88 70 LEU B O 1
ATOM 2912 N N . ALA B 1 71 ? -3.887 -10.242 -11.844 1 98.56 71 ALA B N 1
ATOM 2913 C CA . ALA B 1 71 ? -3.176 -9.266 -12.664 1 98.56 71 ALA B CA 1
ATOM 2914 C C . ALA B 1 71 ? -2.135 -8.508 -11.844 1 98.56 71 ALA B C 1
ATOM 2916 O O . ALA B 1 71 ? -2.434 -8.016 -10.758 1 98.56 71 ALA B O 1
ATOM 2917 N N . ALA B 1 72 ? -0.932 -8.5 -12.359 1 97.69 72 ALA B N 1
ATOM 2918 C CA . ALA B 1 72 ? 0.141 -7.762 -11.695 1 97.69 72 ALA B CA 1
ATOM 2919 C C . ALA B 1 72 ? 1.399 -7.73 -12.562 1 97.69 72 ALA B C 1
ATOM 2921 O O . ALA B 1 72 ? 1.584 -8.586 -13.43 1 97.69 72 ALA B O 1
ATOM 2922 N N . TYR B 1 73 ? 2.23 -6.59 -12.367 1 95.62 73 TYR B N 1
ATOM 2923 C CA . TYR B 1 73 ? 3.66 -6.797 -12.562 1 95.62 73 TYR B CA 1
ATOM 2924 C C . TYR B 1 73 ? 4.219 -7.777 -11.539 1 95.62 73 TYR B C 1
ATOM 2926 O O . TYR B 1 73 ? 4.242 -7.484 -10.344 1 95.62 73 TYR B O 1
ATOM 2934 N N . SER B 1 74 ? 4.668 -8.969 -11.961 1 90 74 SER B N 1
ATOM 2935 C CA . SER B 1 74 ? 4.805 -10.078 -11.023 1 90 74 SER B CA 1
ATOM 2936 C C . SER B 1 74 ? 6.266 -10.5 -10.883 1 90 74 SER B C 1
ATOM 2938 O O . SER B 1 74 ? 6.555 -11.57 -10.336 1 90 74 SER B O 1
ATOM 2940 N N . SER B 1 75 ? 7.176 -9.758 -11.398 1 88.5 75 SER B N 1
ATOM 2941 C CA . SER B 1 75 ? 8.594 -10.078 -11.273 1 88.5 75 SER B CA 1
ATOM 2942 C C . SER B 1 75 ? 9.359 -8.93 -10.625 1 88.5 75 SER B C 1
ATOM 2944 O O . SER B 1 75 ? 9.141 -7.766 -10.945 1 88.5 75 SER B O 1
ATOM 2946 N N . TYR B 1 76 ? 10.297 -9.336 -9.758 1 89.75 76 TYR B N 1
ATOM 2947 C CA . TYR B 1 76 ? 11.156 -8.367 -9.078 1 89.75 76 TYR B CA 1
ATOM 2948 C C . TYR B 1 76 ? 11.797 -7.414 -10.086 1 89.75 76 TYR B C 1
ATOM 2950 O O . TYR B 1 76 ? 11.688 -6.195 -9.953 1 89.75 76 TYR B O 1
ATOM 2958 N N . THR B 1 77 ? 12.414 -7.965 -11.117 1 90.12 77 THR B N 1
ATOM 2959 C CA . THR B 1 77 ? 13.164 -7.16 -12.07 1 90.12 77 THR B CA 1
ATOM 2960 C C . THR B 1 77 ? 12.234 -6.223 -12.836 1 90.12 77 THR B C 1
ATOM 2962 O O . THR B 1 77 ? 12.547 -5.043 -13.016 1 90.12 77 THR B O 1
ATOM 2965 N N . MET B 1 78 ? 11.102 -6.75 -13.211 1 91.5 78 MET B N 1
ATOM 2966 C CA . MET B 1 78 ? 10.141 -5.945 -13.961 1 91.5 78 MET B CA 1
ATOM 2967 C C . MET B 1 78 ? 9.625 -4.781 -13.125 1 91.5 78 MET B C 1
ATOM 2969 O O . MET B 1 78 ? 9.523 -3.656 -13.617 1 91.5 78 MET B O 1
ATOM 2973 N N . VAL B 1 79 ? 9.312 -5.047 -11.906 1 95.75 79 VAL B N 1
ATOM 2974 C CA . VAL B 1 79 ? 8.766 -4.027 -11.023 1 95.75 79 VAL B CA 1
ATOM 2975 C C . VAL B 1 79 ? 9.836 -2.975 -10.727 1 95.75 79 VAL B C 1
ATOM 2977 O O . VAL B 1 79 ? 9.555 -1.774 -10.766 1 95.75 79 VAL B O 1
ATOM 2980 N N . GLU B 1 80 ? 11.055 -3.406 -10.461 1 95.5 80 GLU B N 1
ATOM 2981 C CA . GLU B 1 80 ? 12.133 -2.48 -10.125 1 95.5 80 GLU B CA 1
ATOM 2982 C C . GLU B 1 80 ? 12.461 -1.559 -11.297 1 95.5 80 GLU B C 1
ATOM 2984 O O . GLU B 1 80 ? 12.836 -0.402 -11.102 1 95.5 80 GLU B O 1
ATOM 2989 N N . GLU B 1 81 ? 12.273 -2.078 -12.492 1 95 81 GLU B N 1
ATOM 2990 C CA . GLU B 1 81 ? 12.586 -1.293 -13.688 1 95 81 GLU B CA 1
ATOM 2991 C C . GLU B 1 81 ? 11.422 -0.378 -14.062 1 95 81 GLU B C 1
ATOM 2993 O O . GLU B 1 81 ? 11.586 0.553 -14.852 1 95 81 GLU B O 1
ATOM 2998 N N . ASN B 1 82 ? 10.289 -0.626 -13.492 1 97.38 82 ASN B N 1
ATOM 2999 C CA . ASN B 1 82 ? 9.07 0.122 -13.797 1 97.38 82 ASN B CA 1
ATOM 3000 C C . ASN B 1 82 ? 8.281 0.445 -12.531 1 97.38 82 ASN B C 1
ATOM 3002 O O . ASN B 1 82 ? 7.082 0.175 -12.453 1 97.38 82 ASN B O 1
ATOM 3006 N N . LYS B 1 83 ? 8.938 1.068 -11.539 1 98.44 83 LYS B N 1
ATOM 3007 C CA . LYS B 1 83 ? 8.375 1.205 -10.203 1 98.44 83 LYS B CA 1
ATOM 3008 C C . LYS B 1 83 ? 7.039 1.935 -10.234 1 98.44 83 LYS B C 1
ATOM 3010 O O . LYS B 1 83 ? 6.066 1.489 -9.625 1 98.44 83 LYS B O 1
ATOM 3015 N N . GLN B 1 84 ? 7.004 3.057 -10.914 1 98.31 84 GLN B N 1
ATOM 3016 C CA . GLN B 1 84 ? 5.777 3.846 -10.945 1 98.31 84 GLN B CA 1
ATOM 3017 C C . GLN B 1 84 ? 4.633 3.055 -11.57 1 98.31 84 GLN B C 1
ATOM 3019 O O . GLN B 1 84 ? 3.578 2.887 -10.961 1 98.31 84 GLN B O 1
ATOM 3024 N N . THR B 1 85 ? 4.848 2.535 -12.812 1 98.06 85 THR B N 1
ATOM 3025 C CA . THR B 1 85 ? 3.816 1.806 -13.547 1 98.06 85 THR B CA 1
ATOM 3026 C C . THR B 1 85 ? 3.404 0.545 -12.789 1 98.06 85 THR B C 1
ATOM 3028 O O . THR B 1 85 ? 2.221 0.207 -12.734 1 98.06 85 THR B O 1
ATOM 3031 N N . ALA B 1 86 ? 4.371 -0.164 -12.273 1 98.44 86 ALA B N 1
ATOM 3032 C CA . ALA B 1 86 ? 4.078 -1.384 -11.523 1 98.44 86 ALA B CA 1
ATOM 3033 C C . ALA B 1 86 ? 3.227 -1.083 -10.297 1 98.44 86 ALA B C 1
ATOM 3035 O O . ALA B 1 86 ? 2.301 -1.832 -9.977 1 98.44 86 ALA B O 1
ATOM 3036 N N . THR B 1 87 ? 3.549 0.038 -9.578 1 98.81 87 THR B N 1
ATOM 3037 C CA . THR B 1 87 ? 2.748 0.45 -8.43 1 98.81 87 THR B CA 1
ATOM 3038 C C . THR B 1 87 ? 1.315 0.758 -8.859 1 98.81 87 THR B C 1
ATOM 3040 O O . THR B 1 87 ? 0.363 0.349 -8.188 1 98.81 87 THR B O 1
ATOM 3043 N N . ARG B 1 88 ? 1.206 1.479 -9.93 1 98.69 88 ARG B N 1
ATOM 3044 C CA . ARG B 1 88 ? -0.113 1.813 -10.453 1 98.69 88 ARG B CA 1
ATOM 3045 C C . ARG B 1 88 ? -0.929 0.554 -10.727 1 98.69 88 ARG B C 1
ATOM 3047 O O . ARG B 1 88 ? -2.047 0.413 -10.227 1 98.69 88 ARG B O 1
ATOM 3054 N N . VAL B 1 89 ? -0.378 -0.407 -11.445 1 98.75 89 VAL B N 1
ATOM 3055 C CA . VAL B 1 89 ? -1.104 -1.605 -11.852 1 98.75 89 VAL B CA 1
ATOM 3056 C C . VAL B 1 89 ? -1.364 -2.49 -10.633 1 98.75 89 VAL B C 1
ATOM 3058 O O . VAL B 1 89 ? -2.475 -2.996 -10.453 1 98.75 89 VAL B O 1
ATOM 3061 N N . ASN B 1 90 ? -0.383 -2.707 -9.812 1 98.88 90 ASN B N 1
ATOM 3062 C CA . ASN B 1 90 ? -0.484 -3.668 -8.719 1 98.88 90 ASN B CA 1
ATOM 3063 C C . ASN B 1 90 ? -1.386 -3.154 -7.602 1 98.88 90 ASN B C 1
ATOM 3065 O O . ASN B 1 90 ? -2.082 -3.936 -6.953 1 98.88 90 ASN B O 1
ATOM 3069 N N . VAL B 1 91 ? -1.349 -1.807 -7.34 1 98.94 91 VAL B N 1
ATOM 3070 C CA . VAL B 1 91 ? -2.068 -1.295 -6.176 1 98.94 91 VAL B CA 1
ATOM 3071 C C . VAL B 1 91 ? -3.365 -0.625 -6.629 1 98.94 91 VAL B C 1
ATOM 3073 O O . VAL B 1 91 ? -4.457 -1.039 -6.23 1 98.94 91 VAL B O 1
ATOM 3076 N N . GLU B 1 92 ? -3.248 0.413 -7.516 1 98.88 92 GLU B N 1
ATOM 3077 C CA . GLU B 1 92 ? -4.453 1.061 -8.023 1 98.88 92 GLU B CA 1
ATOM 3078 C C . GLU B 1 92 ? -5.352 0.065 -8.758 1 98.88 92 GLU B C 1
ATOM 3080 O O . GLU B 1 92 ? -6.574 0.099 -8.609 1 98.88 92 GLU B O 1
ATOM 3085 N N . GLY B 1 93 ? -4.715 -0.804 -9.555 1 98.94 93 GLY B N 1
ATOM 3086 C CA . GLY B 1 93 ? -5.477 -1.812 -10.281 1 98.94 93 GLY B CA 1
ATOM 3087 C C . GLY B 1 93 ? -6.277 -2.723 -9.367 1 98.94 93 GLY B C 1
ATOM 3088 O O . GLY B 1 93 ? -7.41 -3.088 -9.68 1 98.94 93 GLY B O 1
ATOM 3089 N N . PHE B 1 94 ? -5.715 -3.158 -8.203 1 98.94 94 PHE B N 1
ATOM 3090 C CA . PHE B 1 94 ? -6.422 -3.969 -7.223 1 98.94 94 PHE B CA 1
ATOM 3091 C C . PHE B 1 94 ? -7.633 -3.225 -6.676 1 98.94 94 PHE B C 1
ATOM 3093 O O . PHE B 1 94 ? -8.75 -3.752 -6.68 1 98.94 94 PHE B O 1
ATOM 3100 N N . VAL B 1 95 ? -7.418 -1.973 -6.227 1 98.94 95 VAL B N 1
ATOM 3101 C CA . VAL B 1 95 ? -8.484 -1.172 -5.629 1 98.94 95 VAL B CA 1
ATOM 3102 C C . VAL B 1 95 ? -9.602 -0.952 -6.648 1 98.94 95 VAL B C 1
ATOM 3104 O O . VAL B 1 95 ? -10.781 -1.093 -6.324 1 98.94 95 VAL B O 1
ATOM 3107 N N . ASN B 1 96 ? -9.195 -0.612 -7.852 1 98.94 96 ASN B N 1
ATOM 3108 C CA . ASN B 1 96 ? -10.148 -0.359 -8.922 1 98.94 96 ASN B CA 1
ATOM 3109 C C . ASN B 1 96 ? -11.008 -1.586 -9.211 1 98.94 96 ASN B C 1
ATOM 3111 O O . ASN B 1 96 ? -12.234 -1.481 -9.312 1 98.94 96 ASN B O 1
ATOM 3115 N N . THR B 1 97 ? -10.367 -2.744 -9.32 1 98.94 97 THR B N 1
ATOM 3116 C CA . THR B 1 97 ? -11.055 -3.988 -9.641 1 98.94 97 THR B CA 1
ATOM 3117 C C . THR B 1 97 ? -12.023 -4.375 -8.516 1 98.94 97 THR B C 1
ATOM 3119 O O . THR B 1 97 ? -13.188 -4.676 -8.773 1 98.94 97 THR B O 1
ATOM 3122 N N . VAL B 1 98 ? -11.539 -4.391 -7.309 1 98.94 98 VAL B N 1
ATOM 3123 C CA . VAL B 1 98 ? -12.336 -4.82 -6.164 1 98.94 98 VAL B CA 1
ATOM 3124 C C . VAL B 1 98 ? -13.516 -3.863 -5.965 1 98.94 98 VAL B C 1
ATOM 3126 O O . VAL B 1 98 ? -14.633 -4.297 -5.695 1 98.94 98 VAL B O 1
ATOM 3129 N N . GLU B 1 99 ? -13.273 -2.543 -6.105 1 98.88 99 GLU B N 1
ATOM 3130 C CA . GLU B 1 99 ? -14.336 -1.557 -5.914 1 98.88 99 GLU B CA 1
ATOM 3131 C C . GLU B 1 99 ? -15.445 -1.73 -6.945 1 98.88 99 GLU B C 1
ATOM 3133 O O . GLU B 1 99 ? -16.625 -1.698 -6.602 1 98.88 99 GLU B O 1
ATOM 3138 N N . GLN B 1 100 ? -15.062 -1.846 -8.242 1 98.88 100 GLN B N 1
ATOM 3139 C CA . GLN B 1 100 ? -16.078 -2.045 -9.281 1 98.88 100 GLN B CA 1
ATOM 3140 C C . GLN B 1 100 ? -16.891 -3.307 -9.023 1 98.88 100 GLN B C 1
ATOM 3142 O O . GLN B 1 100 ? -18.109 -3.293 -9.133 1 98.88 100 GLN B O 1
ATOM 3147 N N . ALA B 1 101 ? -16.203 -4.422 -8.68 1 98.88 101 ALA B N 1
ATOM 3148 C CA . ALA B 1 101 ? -16.891 -5.676 -8.383 1 98.88 101 ALA B CA 1
ATOM 3149 C C . ALA B 1 101 ? -17.828 -5.52 -7.199 1 98.88 101 ALA B C 1
ATOM 3151 O O . ALA B 1 101 ? -18.969 -5.988 -7.238 1 98.88 101 ALA B O 1
ATOM 3152 N N . ARG B 1 102 ? -17.344 -4.887 -6.121 1 98.81 102 ARG B N 1
ATOM 3153 C CA . ARG B 1 102 ? -18.156 -4.656 -4.926 1 98.81 102 ARG B CA 1
ATOM 3154 C C . ARG B 1 102 ? -19.406 -3.861 -5.258 1 98.81 102 ARG B C 1
ATOM 3156 O O . ARG B 1 102 ? -20.516 -4.211 -4.816 1 98.81 102 ARG B O 1
ATOM 3163 N N . GLU B 1 103 ? -19.234 -2.791 -6.031 1 98.44 103 GLU B N 1
ATOM 3164 C CA . GLU B 1 103 ? -20.344 -1.932 -6.402 1 98.44 103 GLU B CA 1
ATOM 3165 C C . GLU B 1 103 ? -21.406 -2.711 -7.184 1 98.44 103 GLU B C 1
ATOM 3167 O O . GLU B 1 103 ? -22.594 -2.396 -7.109 1 98.44 103 GLU B O 1
ATOM 3172 N N . ASP B 1 104 ? -20.938 -3.744 -7.875 1 98.69 104 ASP B N 1
ATOM 3173 C CA . ASP B 1 104 ? -21.844 -4.559 -8.68 1 98.69 104 ASP B CA 1
ATOM 3174 C C . ASP B 1 104 ? -22.375 -5.754 -7.883 1 98.69 104 ASP B C 1
ATOM 3176 O O . ASP B 1 104 ? -23.062 -6.621 -8.43 1 98.69 104 ASP B O 1
ATOM 3180 N N . GLY B 1 105 ? -21.984 -5.852 -6.617 1 98.5 105 GLY B N 1
ATOM 3181 C CA . GLY B 1 105 ? -22.625 -6.809 -5.73 1 98.5 105 GLY B CA 1
ATOM 3182 C C . GLY B 1 105 ? -21.734 -7.977 -5.359 1 98.5 105 GLY B C 1
ATOM 3183 O O . GLY B 1 105 ? -22.125 -8.836 -4.566 1 98.5 105 GLY B O 1
ATOM 3184 N N . CYS B 1 106 ? -20.531 -8.062 -5.855 1 98.75 106 CYS B N 1
ATOM 3185 C CA . CYS B 1 106 ? -19.594 -9.148 -5.531 1 98.75 106 CYS B CA 1
ATOM 3186 C C . CYS B 1 106 ? -19.094 -9.016 -4.102 1 98.75 106 CYS B C 1
ATOM 3188 O O . CYS B 1 106 ? -18.766 -7.914 -3.656 1 98.75 106 CYS B O 1
ATOM 3190 N N . GLN B 1 107 ? -18.969 -10.156 -3.398 1 98.5 107 GLN B N 1
ATOM 3191 C CA . GLN B 1 107 ? -18.562 -10.109 -1.995 1 98.5 107 GLN B CA 1
ATOM 3192 C C . GLN B 1 107 ? -17.328 -10.969 -1.749 1 98.5 107 GLN B C 1
ATOM 3194 O O . GLN B 1 107 ? -16.781 -10.977 -0.645 1 98.5 107 GLN B O 1
ATOM 3199 N N . THR B 1 108 ? -16.844 -11.75 -2.754 1 98.88 108 THR B N 1
ATOM 3200 C CA . THR B 1 108 ? -15.75 -12.695 -2.584 1 98.88 108 THR B CA 1
ATOM 3201 C C . THR B 1 108 ? -14.617 -12.398 -3.564 1 98.88 108 THR B C 1
ATOM 3203 O O . THR B 1 108 ? -14.828 -12.391 -4.777 1 98.88 108 THR B O 1
ATOM 3206 N N . VAL B 1 109 ? -13.469 -12.102 -3.037 1 98.94 109 VAL B N 1
ATOM 3207 C CA . VAL B 1 109 ? -12.281 -11.828 -3.838 1 98.94 109 VAL B CA 1
ATOM 3208 C C . VAL B 1 109 ? -11.125 -12.703 -3.363 1 98.94 109 VAL B C 1
ATOM 3210 O O . VAL B 1 109 ? -10.898 -12.852 -2.158 1 98.94 109 VAL B O 1
ATOM 3213 N N . VAL B 1 110 ? -10.453 -13.398 -4.223 1 99 110 VAL B N 1
ATOM 3214 C CA . VAL B 1 110 ? -9.18 -14.078 -3.998 1 99 110 VAL B CA 1
ATOM 3215 C C . VAL B 1 110 ? -8.086 -13.414 -4.836 1 99 110 VAL B C 1
ATOM 3217 O O . VAL B 1 110 ? -8.281 -13.156 -6.023 1 99 110 VAL B O 1
ATOM 3220 N N . TYR B 1 111 ? -7 -13.07 -4.227 1 98.94 111 TYR B N 1
ATOM 3221 C CA . TYR B 1 111 ? -5.988 -12.32 -4.969 1 98.94 111 TYR B CA 1
ATOM 3222 C C . TYR B 1 111 ? -4.594 -12.867 -4.688 1 98.94 111 TYR B C 1
ATOM 3224 O O . TYR B 1 111 ? -4.375 -13.547 -3.684 1 98.94 111 TYR B O 1
ATOM 3232 N N . ALA B 1 112 ? -3.709 -12.586 -5.598 1 98.81 112 ALA B N 1
ATOM 3233 C CA . ALA B 1 112 ? -2.33 -13.055 -5.492 1 98.81 112 ALA B CA 1
ATOM 3234 C C . ALA B 1 112 ? -1.499 -12.117 -4.617 1 98.81 112 ALA B C 1
ATOM 3236 O O . ALA B 1 112 ? -1.513 -10.906 -4.812 1 98.81 112 ALA B O 1
ATOM 3237 N N . SER B 1 113 ? -0.886 -12.625 -3.666 1 98.5 113 SER B N 1
ATOM 3238 C CA . SER B 1 113 ? 0.234 -12.016 -2.955 1 98.5 113 SER B CA 1
ATOM 3239 C C . SER B 1 113 ? 1.535 -12.758 -3.23 1 98.5 113 SER B C 1
ATOM 3241 O O . SER B 1 113 ? 1.753 -13.25 -4.34 1 98.5 113 SER B O 1
ATOM 3243 N N . THR B 1 114 ? 2.48 -12.734 -2.291 1 98 114 THR B N 1
ATOM 3244 C CA . THR B 1 114 ? 3.77 -13.336 -2.629 1 98 114 THR B CA 1
ATOM 3245 C C . THR B 1 114 ? 4.477 -13.836 -1.375 1 98 114 THR B C 1
ATOM 3247 O O . THR B 1 114 ? 4.379 -13.219 -0.311 1 98 114 THR B O 1
ATOM 3250 N N . SER B 1 115 ? 5.234 -14.922 -1.536 1 97.69 115 SER B N 1
ATOM 3251 C CA . SER B 1 115 ? 6.066 -15.445 -0.459 1 97.69 115 SER B CA 1
ATOM 3252 C C . SER B 1 115 ? 7.383 -14.68 -0.354 1 97.69 115 SER B C 1
ATOM 3254 O O . SER B 1 115 ? 8.109 -14.812 0.634 1 97.69 115 SER B O 1
ATOM 3256 N N . SER B 1 116 ? 7.723 -13.852 -1.34 1 96.56 116 SER B N 1
ATOM 3257 C CA . SER B 1 116 ? 8.977 -13.117 -1.329 1 96.56 116 SER B CA 1
ATOM 3258 C C . SER B 1 116 ? 9.07 -12.195 -0.117 1 96.56 116 SER B C 1
ATOM 3260 O O . SER B 1 116 ? 10.172 -11.836 0.315 1 96.56 116 SER B O 1
ATOM 3262 N N . ILE B 1 117 ? 7.969 -11.82 0.468 1 97.5 117 ILE B N 1
ATOM 3263 C CA . ILE B 1 117 ? 7.93 -10.852 1.555 1 97.5 117 ILE B CA 1
ATOM 3264 C C . ILE B 1 117 ? 8.539 -11.461 2.814 1 97.5 117 ILE B C 1
ATOM 3266 O O . ILE B 1 117 ? 8.875 -10.742 3.758 1 97.5 117 ILE B O 1
ATOM 3270 N N . TYR B 1 118 ? 8.656 -12.82 2.891 1 97.81 118 TYR B N 1
ATOM 3271 C CA . TYR B 1 118 ? 9.227 -13.492 4.055 1 97.81 118 TYR B CA 1
ATOM 3272 C C . TYR B 1 118 ? 10.75 -13.359 4.066 1 97.81 118 TYR B C 1
ATOM 3274 O O . TYR B 1 118 ? 11.391 -13.594 5.094 1 97.81 118 TYR B O 1
ATOM 3282 N N . GLY B 1 119 ? 11.359 -12.984 2.957 1 96.62 119 GLY B N 1
ATOM 3283 C CA . GLY B 1 119 ? 12.812 -13.047 2.832 1 96.62 119 GLY B CA 1
ATOM 3284 C C . GLY B 1 119 ? 13.344 -14.461 2.762 1 96.62 119 GLY B C 1
ATOM 3285 O O . GLY B 1 119 ? 12.594 -15.398 2.477 1 96.62 119 GLY B O 1
ATOM 3286 N N . SER B 1 120 ? 14.633 -14.539 2.852 1 97.06 120 SER B N 1
ATOM 3287 C CA . SER B 1 120 ? 15.281 -15.852 2.787 1 97.06 120 SER B CA 1
ATOM 3288 C C . SER B 1 120 ? 15.094 -16.625 4.09 1 97.06 120 SER B C 1
ATOM 3290 O O . SER B 1 120 ? 15.516 -16.156 5.156 1 97.06 120 SER B O 1
ATOM 3292 N N . ARG B 1 121 ? 14.43 -17.766 3.883 1 96.38 121 ARG B N 1
ATOM 3293 C CA . ARG B 1 121 ? 14.156 -18.594 5.055 1 96.38 121 ARG B CA 1
ATOM 3294 C C . ARG B 1 121 ? 14.391 -20.062 4.746 1 96.38 121 ARG B C 1
ATOM 3296 O O . ARG B 1 121 ? 13.914 -20.578 3.727 1 96.38 121 ARG B O 1
ATOM 3303 N N . THR B 1 122 ? 15.062 -20.719 5.672 1 97.06 122 THR B N 1
ATOM 3304 C CA . THR B 1 122 ? 15.25 -22.156 5.504 1 97.06 122 THR B CA 1
ATOM 3305 C C . THR B 1 122 ? 14.227 -22.938 6.332 1 97.06 122 THR B C 1
ATOM 3307 O O . THR B 1 122 ? 13.969 -24.109 6.066 1 97.06 122 THR B O 1
ATOM 3310 N N . ASN B 1 123 ? 13.703 -22.344 7.348 1 97.69 123 ASN B N 1
ATOM 3311 C CA . ASN B 1 123 ? 12.602 -22.922 8.102 1 97.69 123 ASN B CA 1
ATOM 3312 C C . ASN B 1 123 ? 11.25 -22.562 7.492 1 97.69 123 ASN B C 1
ATOM 3314 O O . ASN B 1 123 ? 11.117 -21.531 6.828 1 97.69 123 ASN B O 1
ATOM 3318 N N . PRO B 1 124 ? 10.273 -23.469 7.699 1 98.5 124 PRO B N 1
ATOM 3319 C CA . PRO B 1 124 ? 8.945 -23.141 7.172 1 98.5 124 PRO B CA 1
ATOM 3320 C C . PRO B 1 124 ? 8.453 -21.766 7.621 1 98.5 124 PRO B C 1
ATOM 3322 O O . PRO B 1 124 ? 8.648 -21.375 8.781 1 98.5 124 PRO B O 1
ATOM 3325 N N . SER B 1 125 ? 7.875 -21 6.727 1 98.5 125 SER B N 1
ATOM 3326 C CA . SER B 1 125 ? 7.43 -19.641 6.98 1 98.5 125 SER B CA 1
ATOM 3327 C C . SER B 1 125 ? 5.918 -19.578 7.172 1 98.5 125 SER B C 1
ATOM 3329 O O . SER B 1 125 ? 5.164 -19.562 6.195 1 98.5 125 SER B O 1
ATOM 3331 N N . PRO B 1 126 ? 5.457 -19.531 8.43 1 98.56 126 PRO B N 1
ATOM 3332 C CA . PRO B 1 126 ? 4.023 -19.312 8.641 1 98.56 126 PRO B CA 1
ATOM 3333 C C . PRO B 1 126 ? 3.592 -17.875 8.375 1 98.56 126 PRO B C 1
ATOM 3335 O O . PRO B 1 126 ? 4.434 -16.969 8.297 1 98.56 126 PRO B O 1
ATOM 3338 N N . GLU B 1 127 ? 2.299 -17.641 8.234 1 98.62 127 GLU B N 1
ATOM 3339 C CA . GLU B 1 127 ? 1.775 -16.359 7.785 1 98.62 127 GLU B CA 1
ATOM 3340 C C . GLU B 1 127 ? 1.95 -15.289 8.859 1 98.62 127 GLU B C 1
ATOM 3342 O O . GLU B 1 127 ? 1.901 -14.094 8.562 1 98.62 127 GLU B O 1
ATOM 3347 N N . ASP B 1 128 ? 2.189 -15.664 10.086 1 96.81 128 ASP B N 1
ATOM 3348 C CA . ASP B 1 128 ? 2.25 -14.68 11.156 1 96.81 128 ASP B CA 1
ATOM 3349 C C . ASP B 1 128 ? 3.684 -14.203 11.391 1 96.81 128 ASP B C 1
ATOM 3351 O O . ASP B 1 128 ? 3.943 -13.422 12.305 1 96.81 128 ASP B O 1
ATOM 3355 N N . LEU B 1 129 ? 4.621 -14.703 10.594 1 97.06 129 LEU B N 1
ATOM 3356 C CA . LEU B 1 129 ? 5.977 -14.164 10.664 1 97.06 129 LEU B CA 1
ATOM 3357 C C . LEU B 1 129 ? 5.988 -12.672 10.344 1 97.06 129 LEU B C 1
ATOM 3359 O O . LEU B 1 129 ? 5.258 -12.219 9.461 1 97.06 129 LEU B O 1
ATOM 3363 N N . PRO B 1 130 ? 6.812 -11.914 11.133 1 94.44 130 PRO B N 1
ATOM 3364 C CA . PRO B 1 130 ? 6.977 -10.508 10.742 1 94.44 130 PRO B CA 1
ATOM 3365 C C . PRO B 1 130 ? 7.504 -10.352 9.312 1 94.44 130 PRO B C 1
ATOM 3367 O O . PRO B 1 130 ? 8.367 -11.125 8.883 1 94.44 130 PRO B O 1
ATOM 3370 N N . VAL B 1 131 ? 6.945 -9.406 8.648 1 96.25 131 VAL B N 1
ATOM 3371 C CA . VAL B 1 131 ? 7.336 -9.18 7.262 1 96.25 131 VAL B CA 1
ATOM 3372 C C . VAL B 1 131 ? 7.809 -7.738 7.086 1 96.25 131 VAL B C 1
ATOM 3374 O O . VAL B 1 131 ? 7.461 -6.867 7.883 1 96.25 131 VAL B O 1
ATOM 3377 N N . GLU B 1 132 ? 8.625 -7.504 6.098 1 95.5 132 GLU B N 1
ATOM 3378 C CA . GLU B 1 132 ? 9.086 -6.176 5.695 1 95.5 132 GLU B CA 1
ATOM 3379 C C . GLU B 1 132 ? 9.219 -6.07 4.18 1 95.5 132 GLU B C 1
ATOM 3381 O O . GLU B 1 132 ? 9.375 -7.086 3.494 1 95.5 132 GLU B O 1
ATOM 3386 N N . ALA B 1 133 ? 9.062 -4.902 3.643 1 97.88 133 ALA B N 1
ATOM 3387 C CA . ALA B 1 133 ? 9.25 -4.668 2.213 1 97.88 133 ALA B CA 1
ATOM 3388 C C . ALA B 1 133 ? 10.719 -4.379 1.893 1 97.88 133 ALA B C 1
ATOM 3390 O O . ALA B 1 133 ? 11.289 -3.41 2.395 1 97.88 133 ALA B O 1
ATOM 3391 N N . ARG B 1 134 ? 11.344 -5.176 1.082 1 97.62 134 ARG B N 1
ATOM 3392 C CA . ARG B 1 134 ? 12.727 -4.98 0.673 1 97.62 134 ARG B CA 1
ATOM 3393 C C . ARG B 1 134 ? 12.812 -4.602 -0.802 1 97.62 134 ARG B C 1
ATOM 3395 O O . ARG B 1 134 ? 13.844 -4.098 -1.26 1 97.62 134 ARG B O 1
ATOM 3402 N N . THR B 1 135 ? 11.781 -4.922 -1.56 1 98.06 135 THR B N 1
ATOM 3403 C CA . THR B 1 135 ? 11.695 -4.59 -2.979 1 98.06 135 THR B CA 1
ATOM 3404 C C . THR B 1 135 ? 10.383 -3.875 -3.285 1 98.06 135 THR B C 1
ATOM 3406 O O . THR B 1 135 ? 9.43 -3.949 -2.508 1 98.06 135 THR B O 1
ATOM 3409 N N . CYS B 1 136 ? 10.414 -3.172 -4.449 1 98.5 136 CYS B N 1
ATOM 3410 C CA . CYS B 1 136 ? 9.18 -2.521 -4.879 1 98.5 136 CYS B CA 1
ATOM 3411 C C . CYS B 1 136 ? 8.078 -3.543 -5.109 1 98.5 136 CYS B C 1
ATOM 3413 O O . CYS B 1 136 ? 6.902 -3.26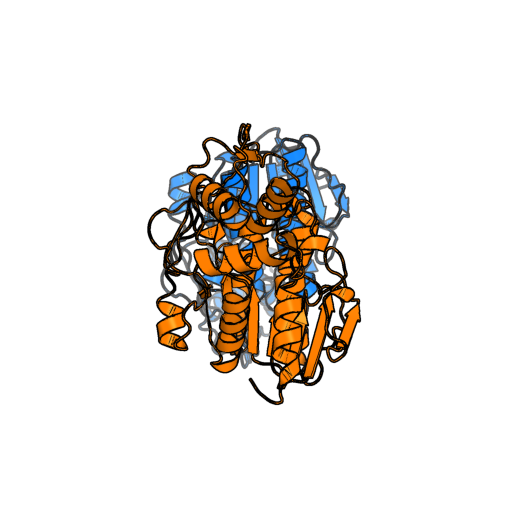6 -4.852 1 98.5 136 CYS B O 1
ATOM 3415 N N . TYR B 1 137 ? 8.453 -4.734 -5.598 1 97.88 137 TYR B N 1
ATOM 3416 C CA . TYR B 1 137 ? 7.516 -5.836 -5.809 1 97.88 137 TYR B CA 1
ATOM 3417 C C . TYR B 1 137 ? 6.844 -6.234 -4.5 1 97.88 137 TYR B C 1
ATOM 3419 O O . TYR B 1 137 ? 5.613 -6.297 -4.422 1 97.88 137 TYR B O 1
ATOM 3427 N N . GLU B 1 138 ? 7.617 -6.48 -3.467 1 98.38 138 GLU B N 1
ATOM 3428 C CA . GLU B 1 138 ? 7.102 -6.867 -2.158 1 98.38 138 GLU B CA 1
ATOM 3429 C C . GLU B 1 138 ? 6.203 -5.781 -1.575 1 98.38 138 GLU B C 1
ATOM 3431 O O . GLU B 1 138 ? 5.145 -6.074 -1.021 1 98.38 138 GLU B O 1
ATOM 3436 N N . ALA B 1 139 ? 6.645 -4.516 -1.721 1 98.81 139 ALA B N 1
ATOM 3437 C CA . ALA B 1 139 ? 5.852 -3.396 -1.22 1 98.81 139 ALA B CA 1
ATOM 3438 C C . ALA B 1 139 ? 4.477 -3.355 -1.885 1 98.81 139 ALA B C 1
ATOM 3440 O O . ALA B 1 139 ? 3.469 -3.096 -1.225 1 98.81 139 ALA B O 1
ATOM 3441 N N . SER B 1 140 ? 4.434 -3.584 -3.193 1 98.81 140 SER B N 1
ATOM 3442 C CA . SER B 1 140 ? 3.174 -3.547 -3.928 1 98.81 140 SER B CA 1
ATOM 3443 C C . SER B 1 140 ? 2.227 -4.641 -3.453 1 98.81 140 SER B C 1
ATOM 3445 O O . SER B 1 140 ? 1.019 -4.418 -3.338 1 98.81 140 SER B O 1
ATOM 3447 N N . LYS B 1 141 ? 2.738 -5.809 -3.189 1 98.81 141 LYS B N 1
ATOM 3448 C CA . LYS B 1 141 ? 1.899 -6.918 -2.744 1 98.81 141 LYS B CA 1
ATOM 3449 C C . LYS B 1 141 ? 1.434 -6.715 -1.305 1 98.81 141 LYS B C 1
ATOM 3451 O O . LYS B 1 141 ? 0.298 -7.047 -0.961 1 98.81 141 LYS B O 1
ATOM 3456 N N . LEU B 1 142 ? 2.326 -6.172 -0.492 1 98.75 142 LEU B N 1
ATOM 3457 C CA . LEU B 1 142 ? 1.918 -5.844 0.87 1 98.75 142 LEU B CA 1
ATOM 3458 C C . LEU B 1 142 ? 0.849 -4.758 0.871 1 98.75 142 LEU B C 1
ATOM 3460 O O . LEU B 1 142 ? -0.059 -4.773 1.706 1 98.75 142 LEU B O 1
ATOM 3464 N N . ALA B 1 143 ? 0.993 -3.797 0.032 1 98.81 143 ALA B N 1
ATOM 3465 C CA . ALA B 1 143 ? -0.037 -2.77 -0.104 1 98.81 143 ALA B CA 1
ATOM 3466 C C . ALA B 1 143 ? -1.38 -3.387 -0.483 1 98.81 143 ALA B C 1
ATOM 3468 O O . ALA B 1 143 ? -2.424 -2.979 0.03 1 98.81 143 ALA B O 1
ATOM 3469 N N . ARG B 1 144 ? -1.373 -4.387 -1.368 1 98.62 144 ARG B N 1
ATOM 3470 C CA . ARG B 1 144 ? -2.594 -5.105 -1.721 1 98.62 144 ARG B CA 1
ATOM 3471 C C . ARG B 1 144 ? -3.221 -5.754 -0.492 1 98.62 144 ARG B C 1
ATOM 3473 O O . ARG B 1 144 ? -4.438 -5.707 -0.311 1 98.62 144 ARG B O 1
ATOM 3480 N N . GLU B 1 145 ? -2.395 -6.398 0.278 1 98.81 145 GLU B N 1
ATOM 3481 C CA . GLU B 1 145 ? -2.896 -7.027 1.496 1 98.81 145 GLU B CA 1
ATOM 3482 C C . GLU B 1 145 ? -3.557 -6 2.414 1 98.81 145 GLU B C 1
ATOM 3484 O O . GLU B 1 145 ? -4.594 -6.277 3.021 1 98.81 145 GLU B O 1
ATOM 3489 N N . THR B 1 146 ? -2.967 -4.824 2.51 1 98.81 146 THR B N 1
ATOM 3490 C CA . THR B 1 146 ? -3.492 -3.746 3.342 1 98.81 146 THR B CA 1
ATOM 3491 C C . THR B 1 146 ? -4.844 -3.268 2.818 1 98.81 146 THR B C 1
ATOM 3493 O O . THR B 1 146 ? -5.785 -3.088 3.59 1 98.81 146 THR B O 1
ATOM 3496 N N . TYR B 1 147 ? -4.957 -3.064 1.536 1 98.94 147 TYR B N 1
ATOM 3497 C CA . TYR B 1 147 ? -6.215 -2.625 0.95 1 98.94 147 TYR B CA 1
ATOM 3498 C C . TYR B 1 147 ? -7.285 -3.703 1.083 1 98.94 147 TYR B C 1
ATOM 3500 O O . TYR B 1 147 ? -8.469 -3.396 1.243 1 98.94 147 TYR B O 1
ATOM 3508 N N . ALA B 1 148 ? -6.844 -4.973 0.975 1 98.94 148 ALA B N 1
ATOM 3509 C CA . ALA B 1 148 ? -7.797 -6.055 1.204 1 98.94 148 ALA B CA 1
ATOM 3510 C C . ALA B 1 148 ? -8.375 -5.988 2.615 1 98.94 148 ALA B C 1
ATOM 3512 O O . ALA B 1 148 ? -9.57 -6.203 2.814 1 98.94 148 ALA B O 1
ATOM 3513 N N . GLU B 1 149 ? -7.523 -5.766 3.594 1 98.69 149 GLU B N 1
ATOM 3514 C CA . GLU B 1 149 ? -7.973 -5.578 4.969 1 98.69 149 GLU B CA 1
ATOM 3515 C C . GLU B 1 149 ? -9.008 -4.461 5.066 1 98.69 149 GLU B C 1
ATOM 3517 O O . GLU B 1 149 ? -10.016 -4.602 5.758 1 98.69 149 GLU B O 1
ATOM 3522 N N . TYR B 1 150 ? -8.797 -3.373 4.375 1 98.69 150 TYR B N 1
ATOM 3523 C CA . TYR B 1 150 ? -9.734 -2.26 4.336 1 98.69 150 TYR B CA 1
ATOM 3524 C C . TYR B 1 150 ? -11.094 -2.713 3.803 1 98.69 150 TYR B C 1
ATOM 3526 O O . TYR B 1 150 ? -12.125 -2.447 4.418 1 98.69 150 TYR B O 1
ATOM 3534 N N . PHE B 1 151 ? -11.102 -3.389 2.631 1 98.88 151 PHE B N 1
ATOM 3535 C CA . PHE B 1 151 ? -12.367 -3.795 2.027 1 98.88 151 PHE B CA 1
ATOM 3536 C C . PHE B 1 151 ? -13.125 -4.754 2.939 1 98.88 151 PHE B C 1
ATOM 3538 O O . PHE B 1 151 ? -14.352 -4.742 2.979 1 98.88 151 PHE B O 1
ATOM 3545 N N . ASN B 1 152 ? -12.367 -5.594 3.625 1 98.88 152 ASN B N 1
ATOM 3546 C CA . ASN B 1 152 ? -13.008 -6.477 4.594 1 98.88 152 ASN B CA 1
ATOM 3547 C C . ASN B 1 152 ? -13.594 -5.691 5.766 1 98.88 152 ASN B C 1
ATOM 3549 O O . ASN B 1 152 ? -14.773 -5.836 6.086 1 98.88 152 ASN B O 1
ATOM 3553 N N . ASN B 1 153 ? -12.773 -4.84 6.402 1 97.88 153 ASN B N 1
ATOM 3554 C CA . ASN B 1 153 ? -13.164 -4.113 7.605 1 97.88 153 ASN B CA 1
ATOM 3555 C C . ASN B 1 153 ? -14.297 -3.131 7.324 1 97.88 153 ASN B C 1
ATOM 3557 O O . ASN B 1 153 ? -15.148 -2.904 8.18 1 97.88 153 ASN B O 1
ATOM 3561 N N . HIS B 1 154 ? -14.297 -2.551 6.137 1 97.69 154 HIS B N 1
ATOM 3562 C CA . HIS B 1 154 ? -15.211 -1.463 5.828 1 97.69 154 HIS B CA 1
ATOM 3563 C C . HIS B 1 154 ? -16.5 -1.99 5.215 1 97.69 154 HIS B C 1
ATOM 3565 O O . HIS B 1 154 ? -17.578 -1.436 5.449 1 97.69 154 HIS B O 1
ATOM 3571 N N . TYR B 1 155 ? -16.406 -3.084 4.41 1 97.75 155 TYR B N 1
ATOM 3572 C CA . TYR B 1 155 ? -17.562 -3.5 3.615 1 97.75 155 TYR B CA 1
ATOM 3573 C C . TYR B 1 155 ? -17.938 -4.945 3.914 1 97.75 155 TYR B C 1
ATOM 3575 O O . TYR B 1 155 ? -18.844 -5.5 3.291 1 97.75 155 TYR B O 1
ATOM 3583 N N . ASP B 1 156 ? -17.219 -5.641 4.789 1 97.75 156 ASP B N 1
ATOM 3584 C CA . ASP B 1 156 ? -17.484 -7.008 5.227 1 97.75 156 ASP B CA 1
ATOM 3585 C C . ASP B 1 156 ? -17.312 -7.996 4.074 1 97.75 156 ASP B C 1
ATOM 3587 O O . ASP B 1 156 ? -18.016 -9 4.004 1 97.75 156 ASP B O 1
ATOM 3591 N N . MET B 1 157 ? -16.484 -7.656 3.062 1 98.69 157 MET B N 1
ATOM 3592 C CA . MET B 1 157 ? -16.141 -8.586 1.989 1 98.69 157 MET B CA 1
ATOM 3593 C C . MET B 1 157 ? -15.195 -9.672 2.496 1 98.69 157 MET B C 1
ATOM 3595 O O . MET B 1 157 ? -14.523 -9.492 3.516 1 98.69 157 MET B O 1
ATOM 3599 N N . THR B 1 158 ? -15.211 -10.844 1.848 1 98.75 158 THR B N 1
ATOM 3600 C CA . THR B 1 158 ? -14.172 -11.844 2.057 1 98.75 158 THR B CA 1
ATOM 3601 C C . THR B 1 158 ? -13.07 -11.703 1.01 1 98.75 158 THR B C 1
ATOM 3603 O O . THR B 1 158 ? -13.336 -11.773 -0.192 1 98.75 158 THR B O 1
ATOM 3606 N N . LEU B 1 159 ? -11.914 -11.445 1.438 1 98.94 159 LEU B N 1
ATOM 3607 C CA . LEU B 1 159 ? -10.75 -11.289 0.577 1 98.94 159 LEU B CA 1
ATOM 3608 C C . LEU B 1 159 ? -9.594 -12.156 1.059 1 98.94 159 LEU B C 1
ATOM 3610 O O . LEU B 1 159 ? -9.023 -11.914 2.127 1 98.94 159 LEU B O 1
ATOM 3614 N N . ALA B 1 160 ? -9.227 -13.18 0.298 1 98.94 160 ALA B N 1
ATOM 3615 C CA . ALA B 1 160 ? -8.109 -14.062 0.637 1 98.94 160 ALA B CA 1
ATOM 3616 C C . ALA B 1 160 ? -6.8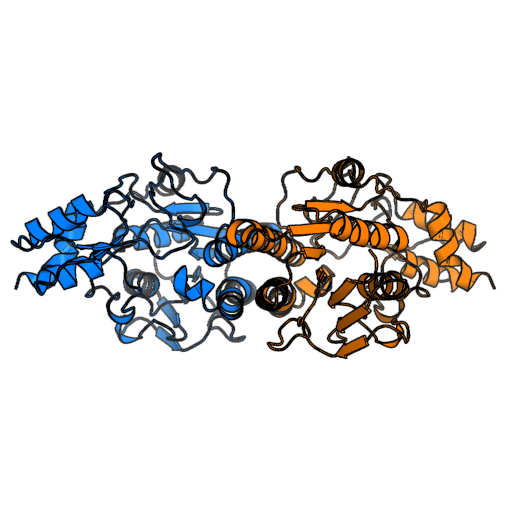83 -13.742 -0.213 1 98.94 160 ALA B C 1
ATOM 3618 O O . ALA B 1 160 ? -6.938 -13.828 -1.442 1 98.94 160 ALA B O 1
ATOM 3619 N N . GLY B 1 161 ? -5.871 -13.258 0.436 1 98.94 161 GLY B N 1
ATOM 3620 C CA . GLY B 1 161 ? -4.578 -13.117 -0.215 1 98.94 161 GLY B CA 1
ATOM 3621 C C . GLY B 1 161 ? -3.73 -14.375 -0.137 1 98.94 161 GLY B C 1
ATOM 3622 O O . GLY B 1 161 ? -3.477 -14.891 0.953 1 98.94 161 GLY B O 1
AT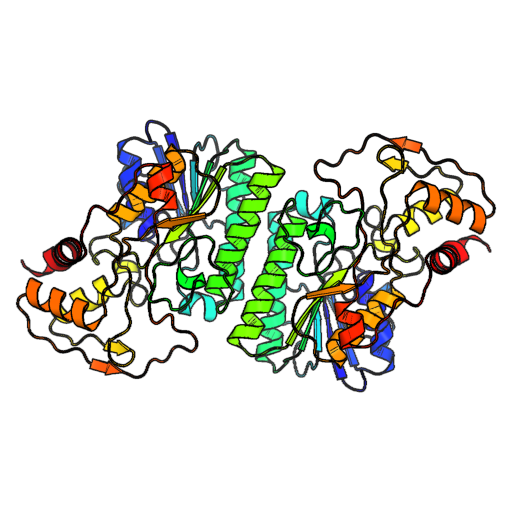OM 3623 N N . LEU B 1 162 ? -3.311 -14.82 -1.257 1 98.94 162 LEU B N 1
ATOM 3624 C CA . LEU B 1 162 ? -2.555 -16.062 -1.313 1 98.94 162 LEU B CA 1
ATOM 3625 C C . LEU B 1 162 ? -1.084 -15.797 -1.614 1 98.94 162 LEU B C 1
ATOM 3627 O O . LEU B 1 162 ? -0.751 -15.25 -2.668 1 98.94 162 LEU B O 1
ATOM 3631 N N . ARG B 1 163 ? -0.233 -16.125 -0.728 1 98.88 163 ARG B N 1
ATOM 3632 C CA . ARG B 1 163 ? 1.211 -16.047 -0.926 1 98.88 163 ARG B CA 1
ATOM 3633 C C . ARG B 1 163 ? 1.747 -17.312 -1.586 1 98.88 163 ARG B C 1
ATOM 3635 O O . ARG B 1 163 ? 1.877 -18.344 -0.935 1 98.88 163 ARG B O 1
ATOM 3642 N N . PHE B 1 164 ? 2.043 -17.172 -2.85 1 98.69 164 PHE B N 1
ATOM 3643 C CA . PHE B 1 164 ? 2.48 -18.281 -3.672 1 98.69 164 PHE B CA 1
ATOM 3644 C C . PHE B 1 164 ? 3.963 -18.562 -3.457 1 98.69 164 PHE B C 1
ATOM 3646 O O . PHE B 1 164 ? 4.777 -17.641 -3.408 1 98.69 164 PHE B O 1
ATOM 3653 N N . PHE B 1 165 ? 4.285 -19.859 -3.332 1 98.31 165 PHE B N 1
ATOM 3654 C CA . PHE B 1 165 ? 5.68 -20.281 -3.258 1 98.31 165 PHE B CA 1
ATOM 3655 C C . PHE B 1 165 ? 6.125 -20.906 -4.574 1 98.31 165 PHE B C 1
ATOM 3657 O O . PHE B 1 165 ? 5.688 -22 -4.93 1 98.31 165 PHE B O 1
ATOM 3664 N N . SER B 1 166 ? 6.977 -20.312 -5.309 1 96.75 166 SER B N 1
ATOM 3665 C CA . SER B 1 166 ? 7.699 -20.719 -6.512 1 96.75 166 SER B CA 1
ATOM 3666 C C . SER B 1 166 ? 6.84 -21.594 -7.41 1 96.75 166 SER B C 1
ATOM 3668 O O . SER B 1 166 ? 7.172 -22.75 -7.648 1 96.75 166 SER B O 1
ATOM 3670 N N . VAL B 1 167 ? 5.832 -21 -7.984 1 97.75 167 VAL B N 1
ATOM 3671 C CA . VAL B 1 167 ? 4.895 -21.719 -8.852 1 97.75 167 VAL B CA 1
ATOM 3672 C C . VAL B 1 167 ? 5.586 -22.094 -10.156 1 97.75 167 VAL B C 1
ATOM 3674 O O . VAL B 1 167 ? 6.324 -21.281 -10.734 1 97.75 167 VAL B O 1
ATOM 3677 N N . TYR B 1 168 ? 5.371 -23.328 -10.578 1 96.25 168 TYR B N 1
ATOM 3678 C CA . TYR B 1 168 ? 6.031 -23.734 -11.82 1 96.25 168 TYR B CA 1
ATOM 3679 C C . TYR B 1 168 ? 5.125 -24.625 -12.656 1 96.25 168 TYR B C 1
ATOM 3681 O O . TYR B 1 168 ? 4.195 -25.25 -12.133 1 96.25 168 TYR B O 1
ATOM 3689 N N . GLN B 1 169 ? 5.395 -24.5 -13.859 1 92.75 169 GLN B N 1
ATOM 3690 C CA . GLN B 1 169 ? 4.918 -25.406 -14.898 1 92.75 169 GLN B CA 1
ATOM 3691 C C . GLN B 1 169 ? 5.891 -25.453 -16.078 1 92.75 169 GLN B C 1
ATOM 3693 O O . GLN B 1 169 ? 6.934 -24.797 -16.047 1 92.75 169 GLN B O 1
ATOM 3698 N N . GLY B 1 170 ? 5.637 -26.297 -17.047 1 85.06 170 GLY B N 1
ATOM 3699 C CA . GLY B 1 170 ? 6.469 -26.359 -18.25 1 85.06 170 GLY B CA 1
ATOM 3700 C C . GLY B 1 170 ? 6.035 -25.391 -19.328 1 85.06 170 GLY B C 1
ATOM 3701 O O . GLY B 1 170 ? 4.957 -24.797 -19.234 1 85.06 170 GLY B O 1
ATOM 3702 N N . TYR B 1 171 ? 6.898 -25.062 -20.281 1 77.81 171 TYR B N 1
ATOM 3703 C CA . TYR B 1 171 ? 6.586 -24.172 -21.391 1 77.81 171 TYR B CA 1
ATOM 3704 C C . TYR B 1 171 ? 5.348 -24.656 -22.141 1 77.81 171 TYR B C 1
ATOM 3706 O O . TYR B 1 171 ? 4.621 -23.844 -22.734 1 77.81 171 TYR B O 1
ATOM 3714 N N . GLY B 1 172 ? 5.086 -25.828 -21.984 1 74.56 172 GLY B N 1
ATOM 3715 C CA . GLY B 1 172 ? 3.867 -26.359 -22.578 1 74.56 172 GLY B CA 1
ATOM 3716 C C . GLY B 1 172 ? 2.623 -26.031 -21.781 1 74.56 172 GLY B C 1
ATOM 3717 O O . GLY B 1 172 ? 1.503 -26.188 -22.266 1 74.56 172 GLY B O 1
ATOM 3718 N N . GLY B 1 173 ? 2.766 -25.391 -20.688 1 75.06 173 GLY B N 1
ATOM 3719 C CA . GLY B 1 173 ? 1.671 -25.094 -19.781 1 75.06 173 GLY B CA 1
ATOM 3720 C C . GLY B 1 173 ? 1.479 -23.609 -19.531 1 75.06 173 GLY B C 1
ATOM 3721 O O . GLY B 1 173 ? 1.196 -23.203 -18.406 1 75.06 173 GLY B O 1
ATOM 3722 N N . ALA B 1 174 ? 1.733 -22.719 -20.5 1 79.25 174 ALA B N 1
ATOM 3723 C CA . ALA B 1 174 ? 1.383 -21.297 -20.531 1 79.25 174 ALA B CA 1
ATOM 3724 C C . ALA B 1 174 ? 2.537 -20.438 -20.031 1 79.25 174 ALA B C 1
ATOM 3726 O O . ALA B 1 174 ? 2.32 -19.328 -19.531 1 79.25 174 ALA B O 1
ATOM 3727 N N . GLU B 1 175 ? 3.695 -20.969 -20 1 81.12 175 GLU B N 1
ATOM 3728 C CA . GLU B 1 175 ? 4.824 -20.188 -19.5 1 81.12 175 GLU B CA 1
ATOM 3729 C C . GLU B 1 175 ? 5.68 -19.672 -20.656 1 81.12 175 GLU B C 1
ATOM 3731 O O . GLU B 1 175 ? 6.52 -18.797 -20.469 1 81.12 175 GLU B O 1
ATOM 3736 N N . GLU B 1 176 ? 5.477 -20.188 -21.781 1 79.81 176 GLU B N 1
ATOM 3737 C CA . GLU B 1 176 ? 6.34 -19.875 -22.922 1 79.81 176 GLU B CA 1
ATOM 3738 C C . GLU B 1 176 ? 6.316 -18.391 -23.25 1 79.81 176 GLU B C 1
ATOM 3740 O O . GLU B 1 176 ? 7.352 -17.797 -23.547 1 79.81 176 GLU B O 1
ATOM 3745 N N . HIS B 1 177 ? 5.23 -17.766 -23.109 1 77.75 177 HIS B N 1
ATOM 3746 C CA . HIS B 1 177 ? 5.027 -16.375 -23.5 1 77.75 177 HIS B CA 1
ATOM 3747 C C . HIS B 1 177 ? 5.789 -15.43 -22.578 1 77.75 177 HIS B C 1
ATOM 3749 O O . HIS B 1 177 ? 5.973 -14.25 -22.906 1 77.75 177 HIS B O 1
ATOM 3755 N N . LYS B 1 178 ? 6.301 -15.914 -21.484 1 82.44 178 LYS B N 1
ATOM 3756 C CA . LYS B 1 178 ? 6.961 -15.055 -20.5 1 82.44 178 LYS B CA 1
ATOM 3757 C C . LYS B 1 178 ? 8.445 -14.891 -20.828 1 82.44 178 LYS B C 1
ATOM 3759 O O . LYS B 1 178 ? 9.102 -13.992 -20.297 1 82.44 178 LYS B O 1
ATOM 3764 N N . GLY B 1 179 ? 8.93 -15.688 -21.656 1 75.44 179 GLY B N 1
ATOM 3765 C CA . GLY B 1 179 ? 10.344 -15.602 -22 1 75.44 179 GLY B CA 1
ATOM 3766 C C . GLY B 1 179 ? 11.258 -15.68 -20.797 1 75.44 179 GLY B C 1
ATOM 3767 O O . GLY B 1 179 ? 11.203 -16.641 -20.031 1 75.44 179 GLY B O 1
ATOM 3768 N N . GLU B 1 180 ? 12.094 -14.648 -20.578 1 74.75 180 GLU B N 1
ATOM 3769 C CA . GLU B 1 180 ? 13.094 -14.617 -19.531 1 74.75 180 GLU B CA 1
ATOM 3770 C C . GLU B 1 180 ? 12.445 -14.5 -18.156 1 74.75 180 GLU B C 1
ATOM 3772 O O . GLU B 1 180 ? 13.102 -14.719 -17.125 1 74.75 180 GLU B O 1
ATOM 3777 N N . TYR B 1 181 ? 11.117 -14.359 -18.125 1 75.38 181 TYR B N 1
ATOM 3778 C CA . TYR B 1 181 ? 10.422 -14.18 -16.844 1 75.38 181 TYR B CA 1
ATOM 3779 C C . TYR B 1 181 ? 9.703 -15.453 -16.422 1 75.38 181 TYR B C 1
ATOM 3781 O O . TYR B 1 181 ? 9.062 -15.492 -15.375 1 75.38 181 TYR B O 1
ATOM 3789 N N . ALA B 1 182 ? 9.836 -16.484 -17.219 1 81.25 182 ALA B N 1
ATOM 3790 C CA . ALA B 1 182 ? 9.266 -17.781 -16.844 1 81.25 182 ALA B CA 1
ATOM 3791 C C . ALA B 1 182 ? 9.961 -18.359 -15.609 1 81.25 182 ALA B C 1
ATOM 3793 O O . ALA B 1 182 ? 11.039 -17.891 -15.227 1 81.25 182 ALA B O 1
ATOM 3794 N N . ASN B 1 183 ? 9.32 -19.312 -14.961 1 89.25 183 ASN B N 1
ATOM 3795 C CA . ASN B 1 183 ? 9.906 -19.953 -13.789 1 89.25 183 ASN B CA 1
ATOM 3796 C C . ASN B 1 183 ? 11.18 -20.719 -14.148 1 89.25 183 ASN B C 1
ATOM 3798 O O . ASN B 1 183 ? 11.352 -21.141 -15.289 1 89.25 183 ASN B O 1
ATOM 3802 N N . THR B 1 184 ? 11.984 -20.953 -13.234 1 91.44 184 THR B N 1
ATOM 3803 C CA . THR B 1 184 ? 13.32 -21.516 -13.445 1 91.44 184 THR B CA 1
ATOM 3804 C C . THR B 1 184 ? 13.234 -22.969 -13.891 1 91.44 184 THR B C 1
ATOM 3806 O O . THR B 1 184 ? 14.07 -23.438 -14.664 1 91.44 184 THR B O 1
ATOM 3809 N N . VAL B 1 185 ? 12.258 -23.688 -13.391 1 95.06 185 VAL B N 1
ATOM 3810 C CA . VAL B 1 185 ? 12.117 -25.094 -13.742 1 95.06 185 VAL B CA 1
ATOM 3811 C C . VAL B 1 185 ? 11.883 -25.219 -15.25 1 95.06 185 VAL B C 1
ATOM 3813 O O . VAL B 1 185 ? 12.5 -26.062 -15.906 1 95.06 185 VAL B O 1
ATOM 3816 N N . ALA B 1 186 ? 10.969 -24.391 -15.742 1 92.38 186 ALA B N 1
ATOM 3817 C CA . ALA B 1 186 ? 10.672 -24.391 -17.172 1 92.38 186 ALA B CA 1
ATOM 3818 C C . ALA B 1 186 ? 11.898 -23.984 -17.984 1 92.38 186 ALA B C 1
ATOM 3820 O O . ALA B 1 186 ? 12.211 -24.609 -19 1 92.38 186 ALA B O 1
ATOM 3821 N N . GLN B 1 187 ? 12.578 -22.938 -17.531 1 93.19 187 GLN B N 1
ATOM 3822 C CA . GLN B 1 187 ? 13.758 -22.438 -18.234 1 93.19 187 GLN B CA 1
ATOM 3823 C C . GLN B 1 187 ? 14.859 -23.484 -18.297 1 93.19 187 GLN B C 1
ATOM 3825 O O . GLN B 1 187 ? 15.461 -23.719 -19.344 1 93.19 187 GLN B O 1
ATOM 3830 N N . PHE B 1 188 ? 15.141 -24.125 -17.234 1 95.75 188 PHE B N 1
ATOM 3831 C CA . PHE B 1 188 ? 16.234 -25.078 -17.141 1 95.75 188 PHE B CA 1
ATOM 3832 C C . PHE B 1 188 ? 15.898 -26.359 -17.906 1 95.75 188 PHE B C 1
ATOM 3834 O O . PHE B 1 188 ? 16.766 -26.922 -18.578 1 95.75 188 PHE B O 1
ATOM 3841 N N . ALA B 1 189 ? 14.664 -26.828 -17.781 1 95.88 189 ALA B N 1
ATOM 3842 C CA . ALA B 1 189 ? 14.258 -28 -18.547 1 95.88 189 ALA B CA 1
ATOM 3843 C C . ALA B 1 189 ? 14.445 -27.766 -20.047 1 95.88 189 ALA B C 1
ATOM 3845 O O . ALA B 1 189 ? 14.945 -28.641 -20.75 1 95.88 189 ALA B O 1
ATOM 3846 N N . GLU B 1 190 ? 14.039 -26.594 -20.531 1 94.56 190 GLU B N 1
ATOM 3847 C CA . GLU B 1 190 ? 14.188 -26.25 -21.938 1 94.56 190 GLU B CA 1
ATOM 3848 C C . GLU B 1 190 ? 15.656 -26.219 -22.344 1 94.56 190 GLU B C 1
ATOM 3850 O O . GLU B 1 190 ? 16.031 -26.734 -23.406 1 94.56 190 GLU B O 1
ATOM 3855 N N . LYS B 1 191 ? 16.469 -25.578 -21.578 1 95.56 191 LYS B N 1
ATOM 3856 C CA . LYS B 1 191 ? 17.891 -25.453 -21.875 1 95.56 191 LYS B CA 1
ATOM 3857 C C . LYS B 1 191 ? 18.562 -26.828 -21.906 1 95.56 191 LYS B C 1
ATOM 3859 O O . LYS B 1 191 ? 19.25 -27.172 -22.875 1 95.56 191 LYS B O 1
ATOM 3864 N N . ILE B 1 192 ? 18.344 -27.594 -20.922 1 97.31 192 ILE B N 1
ATOM 3865 C CA . ILE B 1 192 ? 18.984 -28.906 -20.812 1 97.31 192 ILE B CA 1
ATOM 3866 C C . ILE B 1 192 ? 18.5 -29.812 -21.938 1 97.31 192 ILE B C 1
ATOM 3868 O O . ILE B 1 192 ? 19.297 -30.531 -22.547 1 97.31 192 ILE B O 1
ATOM 3872 N N . ALA B 1 193 ? 17.234 -29.781 -22.219 1 96.19 193 ALA B N 1
ATOM 3873 C CA . ALA B 1 193 ? 16.672 -30.578 -23.312 1 96.19 193 ALA B CA 1
ATOM 3874 C C . ALA B 1 193 ? 17.344 -30.234 -24.641 1 96.19 193 ALA B C 1
ATOM 3876 O O . ALA B 1 193 ? 17.453 -31.094 -25.516 1 96.19 193 ALA B O 1
ATOM 3877 N N . ASN B 1 194 ? 17.781 -29 -24.797 1 96.25 194 ASN B N 1
ATOM 3878 C CA . ASN B 1 194 ? 18.406 -28.547 -26.031 1 96.25 194 ASN B CA 1
ATOM 3879 C C . ASN B 1 194 ? 19.922 -28.641 -25.953 1 96.25 194 ASN B C 1
ATOM 3881 O O . ASN B 1 194 ? 20.625 -28.078 -26.797 1 96.25 194 ASN B O 1
ATOM 3885 N N . GLY B 1 195 ? 20.375 -29.172 -24.922 1 96.94 195 GLY B N 1
ATOM 3886 C CA . GLY B 1 195 ? 21.797 -29.375 -24.781 1 96.94 195 GLY B CA 1
ATOM 3887 C C . GLY B 1 195 ? 22.531 -28.141 -24.297 1 96.94 195 GLY B C 1
ATOM 3888 O O . GLY B 1 195 ? 23.75 -28.047 -24.438 1 96.94 195 GLY B O 1
ATOM 3889 N N . GLU B 1 196 ? 21.828 -27.25 -23.781 1 97.56 196 GLU B N 1
ATOM 3890 C CA . GLU B 1 196 ? 22.422 -26.016 -23.266 1 97.56 196 GLU B CA 1
ATOM 3891 C C . GLU B 1 196 ? 22.609 -26.094 -21.75 1 97.56 196 GLU B C 1
ATOM 3893 O O . GLU B 1 196 ? 21.828 -26.734 -21.062 1 97.56 196 GLU B O 1
ATOM 3898 N N . ARG B 1 197 ? 23.641 -25.438 -21.25 1 97.69 197 ARG B N 1
ATOM 3899 C CA . ARG B 1 197 ? 23.922 -25.375 -19.812 1 97.69 197 ARG B CA 1
ATOM 3900 C C . ARG B 1 197 ? 23.094 -24.297 -19.141 1 97.69 197 ARG B C 1
ATOM 3902 O O . ARG B 1 197 ? 23.203 -23.109 -19.484 1 97.69 197 ARG B O 1
ATOM 3909 N N . PRO B 1 198 ? 22.25 -24.641 -18.188 1 97 198 PRO B N 1
ATOM 3910 C CA . PRO B 1 198 ? 21.562 -23.578 -17.453 1 97 198 PRO B CA 1
ATOM 3911 C C . PRO B 1 198 ? 22.5 -22.766 -16.547 1 97 198 PRO B C 1
ATOM 3913 O O . PRO B 1 198 ? 23.484 -23.297 -16.047 1 97 198 PRO B O 1
ATOM 3916 N N . ALA B 1 199 ? 22.234 -21.484 -16.359 1 96.12 199 ALA B N 1
ATOM 3917 C CA . ALA B 1 199 ? 23.047 -20.609 -15.508 1 96.12 199 ALA B CA 1
ATOM 3918 C C . ALA B 1 199 ? 22.453 -20.531 -14.102 1 96.12 199 ALA B C 1
ATOM 3920 O O . ALA B 1 199 ? 21.281 -20.172 -13.938 1 96.12 199 ALA B O 1
ATOM 3921 N N . LEU B 1 200 ? 23.172 -20.875 -13.141 1 97.12 200 LEU B N 1
ATOM 3922 C CA . LEU B 1 200 ? 22.75 -20.781 -11.75 1 97.12 200 LEU B CA 1
ATOM 3923 C C . LEU B 1 200 ? 23.438 -19.594 -11.062 1 97.12 200 LEU B C 1
ATOM 3925 O O . LEU B 1 200 ? 24.641 -19.391 -11.242 1 97.12 200 LEU B O 1
ATOM 3929 N N . PHE B 1 201 ? 22.719 -18.844 -10.375 1 95 201 PHE B N 1
ATOM 3930 C CA . PHE B 1 201 ? 23.297 -17.781 -9.578 1 95 201 PHE B CA 1
ATOM 3931 C C . PHE B 1 201 ? 24.062 -18.344 -8.391 1 95 201 PHE B C 1
ATOM 3933 O O . PHE B 1 201 ? 23.531 -19.125 -7.609 1 95 201 PHE B O 1
ATOM 3940 N N . GLY B 1 202 ? 25.297 -17.906 -8.266 1 96.06 202 GLY B N 1
ATOM 3941 C CA . GLY B 1 202 ? 26.094 -18.375 -7.133 1 96.06 202 GLY B CA 1
ATOM 3942 C C . GLY B 1 202 ? 26.547 -19.812 -7.273 1 96.06 202 GLY B C 1
ATOM 3943 O O . GLY B 1 202 ? 27.141 -20.172 -8.289 1 96.06 202 GLY B O 1
ATOM 3944 N N . ASP B 1 203 ? 26.219 -20.625 -6.199 1 97.12 203 ASP B N 1
ATOM 3945 C CA . ASP B 1 203 ? 26.734 -21.984 -6.188 1 97.12 203 ASP B CA 1
ATOM 3946 C C . ASP B 1 203 ? 25.609 -23 -6.32 1 97.12 203 ASP B C 1
ATOM 3948 O O . ASP B 1 203 ? 25.828 -24.203 -6.145 1 97.12 203 ASP B O 1
ATOM 3952 N N . GLY B 1 204 ? 24.453 -22.484 -6.527 1 97.12 204 GLY B N 1
ATOM 3953 C CA . GLY B 1 204 ? 23.328 -23.375 -6.801 1 97.12 204 GLY B CA 1
ATOM 3954 C C . GLY B 1 204 ? 22.703 -23.969 -5.547 1 97.12 204 GLY B C 1
ATOM 3955 O O . GLY B 1 204 ? 21.797 -24.797 -5.629 1 97.12 204 GLY B O 1
ATOM 3956 N N . THR B 1 205 ? 23.109 -23.453 -4.383 1 97.81 205 THR B N 1
ATOM 3957 C CA . THR B 1 205 ? 22.641 -24.031 -3.135 1 97.81 205 THR B CA 1
ATOM 3958 C C . THR B 1 205 ? 21.344 -23.359 -2.668 1 97.81 205 THR B C 1
ATOM 3960 O O . THR B 1 205 ? 20.719 -23.812 -1.701 1 97.81 205 THR B O 1
ATOM 3963 N N . GLN B 1 206 ? 20.906 -22.234 -3.367 1 97.75 206 GLN B N 1
ATOM 3964 C CA . GLN B 1 206 ? 19.641 -21.594 -3.037 1 97.75 206 GLN B CA 1
ATOM 3965 C C . GLN B 1 206 ? 18.484 -22.578 -3.211 1 97.75 206 GLN B C 1
ATOM 3967 O O . GLN B 1 206 ? 18.5 -23.422 -4.109 1 97.75 206 GLN B O 1
ATOM 3972 N N . THR B 1 207 ? 17.547 -22.484 -2.301 1 98.31 207 THR B N 1
ATOM 3973 C CA . THR B 1 207 ? 16.438 -23.438 -2.314 1 98.31 207 THR B CA 1
ATOM 3974 C C . THR B 1 207 ? 15.125 -22.734 -2.629 1 98.31 207 THR B C 1
ATOM 3976 O O . THR B 1 207 ? 14.992 -21.531 -2.414 1 98.31 207 THR B O 1
ATOM 3979 N N . ARG B 1 208 ? 14.203 -23.453 -3.191 1 98.19 208 ARG B N 1
ATOM 3980 C CA . ARG B 1 208 ? 12.836 -23.016 -3.43 1 98.19 208 ARG B CA 1
ATOM 3981 C C . ARG B 1 208 ? 11.836 -24.094 -3.021 1 98.19 208 ARG B C 1
ATOM 3983 O O . ARG B 1 208 ? 12.078 -25.281 -3.227 1 98.19 208 ARG B O 1
ATOM 3990 N N . ASP B 1 209 ? 10.805 -23.672 -2.391 1 98.56 209 ASP B N 1
ATOM 3991 C CA . ASP B 1 209 ? 9.602 -24.5 -2.287 1 98.56 209 ASP B CA 1
ATOM 3992 C C . ASP B 1 209 ? 8.789 -24.438 -3.58 1 98.56 209 ASP B C 1
ATOM 3994 O O . ASP B 1 209 ? 7.902 -23.594 -3.732 1 98.56 209 ASP B O 1
ATOM 3998 N N . PHE B 1 210 ? 9.094 -25.375 -4.531 1 98.06 210 PHE B N 1
ATOM 3999 C CA . PHE B 1 210 ? 8.453 -25.422 -5.836 1 98.06 210 PHE B CA 1
ATOM 4000 C C . PHE B 1 210 ? 7.051 -26 -5.73 1 98.06 210 PHE B C 1
ATOM 4002 O O . PHE B 1 210 ? 6.879 -27.156 -5.312 1 98.06 210 PHE B O 1
ATOM 4009 N N . THR B 1 211 ? 6.066 -25.25 -6.152 1 98.5 211 THR B N 1
ATOM 4010 C CA . THR B 1 211 ? 4.68 -25.703 -6.117 1 98.5 211 THR B CA 1
ATOM 4011 C C . THR B 1 211 ? 4.094 -25.766 -7.527 1 98.5 211 THR B C 1
ATOM 4013 O O . THR B 1 211 ? 4.047 -24.75 -8.227 1 98.5 211 THR B O 1
ATOM 4016 N N . HIS B 1 212 ? 3.699 -26.953 -7.938 1 98.31 212 HIS B N 1
ATOM 4017 C CA . HIS B 1 212 ? 3.141 -27.094 -9.281 1 98.31 212 HIS B CA 1
ATOM 4018 C C . HIS B 1 212 ? 1.878 -26.266 -9.445 1 98.31 212 HIS B C 1
ATOM 4020 O O . HIS B 1 212 ? 1.069 -26.156 -8.516 1 98.31 212 HIS B O 1
ATOM 4026 N N . VAL B 1 213 ? 1.604 -25.734 -10.609 1 98.19 213 VAL B N 1
ATOM 4027 C CA . VAL B 1 213 ? 0.521 -24.797 -10.883 1 98.19 213 VAL B CA 1
ATOM 4028 C C . VAL B 1 213 ? -0.824 -25.453 -10.602 1 98.19 213 VAL B C 1
ATOM 4030 O O . VAL B 1 213 ? -1.764 -24.797 -10.141 1 98.19 213 VAL B O 1
ATOM 4033 N N . ASP B 1 214 ? -0.958 -26.75 -10.828 1 98.12 214 ASP B N 1
ATOM 4034 C CA . ASP B 1 214 ? -2.213 -27.453 -10.578 1 98.12 214 ASP B CA 1
ATOM 4035 C C . ASP B 1 214 ? -2.605 -27.375 -9.102 1 98.12 214 ASP B C 1
ATOM 4037 O O . ASP B 1 214 ? -3.787 -27.25 -8.773 1 98.12 214 ASP B O 1
ATOM 4041 N N . ASP B 1 215 ? -1.608 -27.516 -8.258 1 98.75 215 ASP B N 1
ATOM 4042 C CA . ASP B 1 215 ? -1.871 -27.406 -6.828 1 98.75 215 ASP B CA 1
ATOM 4043 C C . ASP B 1 215 ? -2.236 -25.969 -6.453 1 98.75 215 ASP B C 1
ATOM 4045 O O . ASP B 1 215 ? -3.072 -25.75 -5.574 1 98.75 215 ASP B O 1
ATOM 4049 N N . ILE B 1 216 ? -1.597 -25 -7.09 1 98.81 216 ILE B N 1
ATOM 4050 C CA . ILE B 1 216 ? -1.902 -23.578 -6.879 1 98.81 216 ILE B CA 1
ATOM 4051 C C . ILE B 1 216 ? -3.35 -23.297 -7.273 1 98.81 216 ILE B C 1
ATOM 4053 O O . ILE B 1 216 ? -4.098 -22.672 -6.52 1 98.81 216 ILE B O 1
ATOM 4057 N N . VAL B 1 217 ? -3.752 -23.781 -8.438 1 98.75 217 VAL B N 1
ATOM 4058 C CA . VAL B 1 217 ? -5.094 -23.562 -8.977 1 98.75 217 VAL B CA 1
ATOM 4059 C C . VAL B 1 217 ? -6.133 -24.125 -8.008 1 98.75 217 VAL B C 1
ATOM 4061 O O . VAL B 1 217 ? -7.117 -23.453 -7.688 1 98.75 217 VAL B O 1
ATOM 4064 N N . ARG B 1 218 ? -5.902 -25.312 -7.488 1 98.75 218 ARG B N 1
ATOM 4065 C CA . ARG B 1 218 ? -6.836 -25.906 -6.543 1 98.75 218 ARG B CA 1
ATOM 4066 C C . ARG B 1 218 ? -6.93 -25.078 -5.266 1 98.75 218 ARG B C 1
ATOM 4068 O O . ARG B 1 218 ? -8.008 -24.922 -4.695 1 98.75 218 ARG B O 1
ATOM 4075 N N . GLY B 1 219 ? -5.77 -24.609 -4.816 1 98.88 219 GLY B N 1
ATOM 4076 C CA . GLY B 1 219 ? -5.758 -23.766 -3.629 1 98.88 219 GLY B CA 1
ATOM 4077 C C . GLY B 1 219 ? -6.52 -22.469 -3.809 1 98.88 219 GLY B C 1
ATOM 4078 O O . GLY B 1 219 ? -7.238 -22.031 -2.906 1 98.88 219 GLY B O 1
ATOM 4079 N N . ILE B 1 220 ? -6.375 -21.844 -4.969 1 98.94 220 ILE B N 1
ATOM 4080 C CA . ILE B 1 220 ? -7.094 -20.609 -5.281 1 98.94 220 ILE B CA 1
ATOM 4081 C C . ILE B 1 220 ? -8.594 -20.875 -5.27 1 98.94 220 ILE B C 1
ATOM 4083 O O . ILE B 1 220 ? -9.359 -20.109 -4.672 1 98.94 220 ILE B O 1
ATOM 4087 N N . GLU B 1 221 ? -9.008 -21.922 -5.949 1 98.88 221 GLU B N 1
ATOM 4088 C CA . GLU B 1 221 ? -10.422 -22.281 -6 1 98.88 221 GLU B CA 1
ATOM 4089 C C . GLU B 1 221 ? -10.984 -22.516 -4.602 1 98.88 221 GLU B C 1
ATOM 4091 O O . GLU B 1 221 ? -12.078 -22.047 -4.273 1 98.88 221 GLU B O 1
ATOM 4096 N N . ASP B 1 222 ? -10.211 -23.281 -3.77 1 98.81 222 ASP B N 1
ATOM 4097 C CA . ASP B 1 222 ? -10.648 -23.594 -2.41 1 98.81 222 ASP B CA 1
ATOM 4098 C C . ASP B 1 222 ? -10.852 -22.312 -1.603 1 98.81 222 ASP B C 1
ATOM 4100 O O . ASP B 1 222 ? -11.797 -22.203 -0.821 1 98.81 222 ASP B O 1
ATOM 4104 N N . ALA B 1 223 ? -9.938 -21.375 -1.757 1 98.88 223 ALA B N 1
ATOM 4105 C CA . ALA B 1 223 ? -10.039 -20.125 -1.009 1 98.88 223 ALA B CA 1
ATOM 4106 C C . ALA B 1 223 ? -11.359 -19.422 -1.287 1 98.88 223 ALA B C 1
ATOM 4108 O O . ALA B 1 223 ? -11.969 -18.859 -0.379 1 98.88 223 ALA B O 1
ATOM 4109 N N . ALA B 1 224 ? -11.797 -19.422 -2.541 1 98.88 224 ALA B N 1
ATOM 4110 C CA . ALA B 1 224 ? -13.078 -18.828 -2.91 1 98.88 224 ALA B CA 1
ATOM 4111 C C . ALA B 1 224 ? -14.242 -19.656 -2.377 1 98.88 224 ALA B C 1
ATOM 4113 O O . ALA B 1 224 ? -15.195 -19.109 -1.819 1 98.88 224 ALA B O 1
ATOM 4114 N N . GLU B 1 225 ? -14.125 -20.969 -2.574 1 98.56 225 GLU B N 1
ATOM 4115 C CA . GLU B 1 225 ? -15.203 -21.875 -2.197 1 98.56 225 GLU B CA 1
ATOM 4116 C C . GLU B 1 225 ? -15.508 -21.781 -0.705 1 98.56 225 GLU B C 1
ATOM 4118 O O . GLU B 1 225 ? -16.672 -21.797 -0.304 1 98.56 225 GLU B O 1
ATOM 4123 N N . TYR B 1 226 ? -14.477 -21.688 0.07 1 98.69 226 TYR B N 1
ATOM 4124 C CA . TYR B 1 226 ? -14.641 -21.656 1.52 1 98.69 226 TYR B CA 1
ATOM 4125 C C . TYR B 1 226 ? -14.75 -20.234 2.033 1 98.69 226 TYR B C 1
ATOM 4127 O O . TYR B 1 226 ? -14.758 -20 3.244 1 98.69 226 TYR B O 1
ATOM 4135 N N . GLU B 1 227 ? -14.781 -19.234 1.123 1 98.56 227 GLU B N 1
ATOM 4136 C CA . GLU B 1 227 ? -14.914 -17.828 1.471 1 98.56 227 GLU B CA 1
ATOM 4137 C C . GLU B 1 227 ? -13.906 -17.422 2.537 1 98.56 227 GLU B C 1
ATOM 4139 O O . GLU B 1 227 ? -14.273 -16.844 3.564 1 98.56 227 GLU B O 1
ATOM 4144 N N . LEU B 1 228 ? -12.641 -17.781 2.268 1 98.88 228 LEU B N 1
ATOM 4145 C CA . LEU B 1 228 ? -11.578 -17.484 3.225 1 98.88 228 LEU B CA 1
ATOM 4146 C C . LEU B 1 228 ? -11.352 -15.977 3.33 1 98.88 228 LEU B C 1
ATOM 4148 O O . LEU B 1 228 ? -11.602 -15.242 2.373 1 98.88 228 LEU B O 1
ATOM 4152 N N . GLN B 1 229 ? -10.922 -15.508 4.5 1 98.88 229 GLN B N 1
ATOM 4153 C CA . GLN B 1 229 ? -10.531 -14.133 4.777 1 98.88 229 GLN B CA 1
ATOM 4154 C C . GLN B 1 229 ? -9.117 -14.062 5.34 1 98.88 229 GLN B C 1
ATOM 4156 O O . GLN B 1 229 ? -8.766 -14.82 6.242 1 98.88 229 GLN B O 1
ATOM 4161 N N . GLY B 1 230 ? -8.359 -13.188 4.832 1 98.56 230 GLY B N 1
ATOM 4162 C CA . GLY B 1 230 ? -7.012 -13.008 5.348 1 98.56 230 GLY B CA 1
ATOM 4163 C C . GLY B 1 230 ? -5.945 -13.609 4.453 1 98.56 230 GLY B C 1
ATOM 4164 O O . GLY B 1 230 ? -6.133 -13.719 3.238 1 98.56 230 GLY B O 1
ATOM 4165 N N . ILE B 1 231 ? -4.762 -13.891 4.984 1 98.81 231 ILE B N 1
ATOM 4166 C CA . ILE B 1 231 ? -3.582 -14.305 4.23 1 98.81 231 ILE B CA 1
ATOM 4167 C C . ILE B 1 231 ? -3.365 -15.805 4.387 1 98.81 231 ILE B C 1
ATOM 4169 O O . ILE B 1 231 ? -3.479 -16.344 5.488 1 98.81 231 ILE B O 1
ATOM 4173 N N . TYR B 1 232 ? -3.031 -16.469 3.289 1 98.94 232 TYR B N 1
ATOM 4174 C CA . TYR B 1 232 ? -2.742 -17.891 3.301 1 98.94 232 TYR B CA 1
ATOM 4175 C C . TYR B 1 232 ? -1.545 -18.219 2.414 1 98.94 232 TYR B C 1
ATOM 4177 O O . TYR B 1 232 ? -1.381 -17.625 1.343 1 98.94 232 TYR B O 1
ATOM 4185 N N . ASN B 1 233 ? -0.76 -19.141 2.848 1 98.88 233 ASN B N 1
ATOM 4186 C CA . ASN B 1 233 ? 0.347 -19.656 2.051 1 98.88 233 ASN B CA 1
ATOM 4187 C C . ASN B 1 233 ? -0.097 -20.812 1.154 1 98.88 233 ASN B C 1
ATOM 4189 O O . ASN B 1 233 ? -0.882 -21.672 1.574 1 98.88 233 ASN B O 1
ATOM 4193 N N . LEU B 1 234 ? 0.349 -20.812 -0.041 1 98.88 234 LEU B N 1
ATOM 4194 C CA . LEU B 1 234 ? 0.266 -21.984 -0.901 1 98.88 234 LEU B CA 1
ATOM 4195 C C . LEU B 1 234 ? 1.657 -22.484 -1.264 1 98.88 234 LEU B C 1
ATOM 4197 O O . LEU B 1 234 ? 2.305 -21.953 -2.164 1 98.88 234 LEU B O 1
ATOM 4201 N N . GLY B 1 235 ? 2.072 -23.453 -0.661 1 98.81 235 GLY B N 1
ATOM 4202 C CA . GLY B 1 235 ? 3.359 -24.109 -0.852 1 98.81 235 GLY B CA 1
ATOM 4203 C C . GLY B 1 235 ? 3.391 -25.531 -0.345 1 98.81 235 GLY B C 1
ATOM 4204 O O . GLY B 1 235 ? 2.426 -26 0.262 1 98.81 235 GLY B O 1
ATOM 4205 N N . THR B 1 236 ? 4.469 -26.266 -0.548 1 98.5 236 THR B N 1
ATOM 4206 C CA . THR B 1 236 ? 4.52 -27.703 -0.281 1 98.5 236 THR B CA 1
ATOM 4207 C C . THR B 1 236 ? 5.125 -27.969 1.095 1 98.5 236 THR B C 1
ATOM 4209 O O . THR B 1 236 ? 4.883 -29.031 1.687 1 98.5 236 THR B O 1
ATOM 4212 N N . GLY B 1 237 ? 5.926 -27.031 1.531 1 98.31 237 GLY B N 1
ATOM 4213 C CA . GLY B 1 237 ? 6.668 -27.266 2.758 1 98.31 237 GLY B CA 1
ATOM 4214 C C . GLY B 1 237 ? 7.926 -28.078 2.543 1 98.31 237 GLY B C 1
ATOM 4215 O O . GLY B 1 237 ? 8.57 -28.5 3.506 1 98.31 237 GLY B O 1
ATOM 4216 N N . GLU B 1 238 ? 8.234 -28.312 1.299 1 97.75 238 GLU B N 1
ATOM 4217 C CA . GLU B 1 238 ? 9.469 -28.969 0.884 1 97.75 238 GLU B CA 1
ATOM 4218 C C . GLU B 1 238 ? 10.281 -28.078 -0.045 1 97.75 238 GLU B C 1
ATOM 4220 O O . GLU B 1 238 ? 9.734 -27.469 -0.965 1 97.75 238 GLU B O 1
ATOM 4225 N N . SER B 1 239 ? 11.57 -28 0.245 1 97.88 239 SER B N 1
ATOM 4226 C CA . SER B 1 239 ? 12.43 -27.141 -0.575 1 97.88 239 SER B CA 1
ATOM 4227 C C . SER B 1 239 ? 13.531 -27.953 -1.246 1 97.88 239 SER B C 1
ATOM 4229 O O . SER B 1 239 ? 14.023 -28.922 -0.682 1 97.88 239 SER B O 1
ATOM 4231 N N . TYR B 1 240 ? 13.883 -27.516 -2.402 1 98.19 240 TYR B N 1
ATOM 4232 C CA . TYR B 1 240 ? 14.945 -28.125 -3.191 1 98.19 240 TYR B CA 1
ATOM 4233 C C . TYR B 1 240 ? 15.938 -27.078 -3.678 1 98.19 240 TYR B C 1
ATOM 4235 O O . TYR B 1 240 ? 15.539 -25.969 -4.07 1 98.19 240 TYR B O 1
ATOM 4243 N N . ASP B 1 241 ? 17.156 -27.438 -3.611 1 98.19 241 ASP B N 1
ATOM 4244 C CA . ASP B 1 241 ? 18.141 -26.5 -4.164 1 98.19 241 ASP B CA 1
ATOM 4245 C C . ASP B 1 241 ? 18.219 -26.641 -5.684 1 98.19 241 ASP B C 1
ATOM 4247 O O . ASP B 1 241 ? 17.703 -27.594 -6.262 1 98.19 241 ASP B O 1
ATOM 4251 N N . PHE B 1 242 ? 18.812 -25.688 -6.289 1 98.19 242 PHE B N 1
ATOM 4252 C CA . PHE B 1 242 ? 18.828 -25.609 -7.742 1 98.19 242 PHE B CA 1
ATOM 4253 C C . PHE B 1 242 ? 19.703 -26.719 -8.336 1 98.19 242 PHE B C 1
ATOM 4255 O O . PHE B 1 242 ? 19.422 -27.219 -9.422 1 98.19 242 PHE B O 1
ATOM 4262 N N . ASN B 1 243 ? 20.766 -27.125 -7.637 1 98.38 243 ASN B N 1
ATOM 4263 C CA . ASN B 1 243 ? 21.578 -28.25 -8.094 1 98.38 243 ASN B CA 1
ATOM 4264 C C . ASN B 1 243 ? 20.766 -29.531 -8.172 1 98.38 243 ASN B C 1
ATOM 4266 O O . ASN B 1 243 ? 20.859 -30.266 -9.156 1 98.38 243 ASN B O 1
ATOM 4270 N N . THR B 1 244 ? 20.016 -29.75 -7.113 1 98.44 244 THR B N 1
ATOM 4271 C CA . THR B 1 244 ? 19.141 -30.906 -7.098 1 98.44 244 THR B CA 1
ATOM 4272 C C . THR B 1 244 ? 18.125 -30.844 -8.242 1 98.44 244 THR B C 1
ATOM 4274 O O . THR B 1 244 ? 17.859 -31.859 -8.891 1 98.44 244 THR B O 1
ATOM 4277 N N . MET B 1 245 ? 17.547 -29.703 -8.484 1 98.12 245 MET B N 1
ATOM 4278 C CA . MET B 1 245 ? 16.609 -29.5 -9.594 1 98.12 245 MET B CA 1
ATOM 4279 C C . MET B 1 245 ? 17.266 -29.875 -10.922 1 98.12 245 MET B C 1
ATOM 4281 O O . MET B 1 245 ? 16.672 -30.594 -11.719 1 98.12 245 MET B O 1
ATOM 4285 N N . VAL B 1 246 ? 18.484 -29.406 -11.148 1 98.25 246 VAL B N 1
ATOM 4286 C CA . VAL B 1 246 ? 19.203 -29.688 -12.383 1 98.25 246 VAL B CA 1
ATOM 4287 C C . VAL B 1 246 ? 19.453 -31.188 -12.516 1 98.25 246 VAL B C 1
ATOM 4289 O O . VAL B 1 246 ? 19.266 -31.766 -13.594 1 98.25 246 VAL B O 1
ATOM 4292 N N . GLU B 1 247 ? 19.812 -31.766 -11.422 1 98.44 247 GLU B N 1
ATOM 4293 C CA . GLU B 1 247 ? 20.016 -33.219 -11.414 1 98.44 247 GLU B CA 1
ATOM 4294 C C . GLU B 1 247 ? 18.734 -33.969 -11.781 1 98.44 247 GLU B C 1
ATOM 4296 O O . GLU B 1 247 ? 18.781 -34.906 -12.57 1 98.44 247 GLU B O 1
ATOM 4301 N N . MET B 1 248 ? 17.656 -33.594 -11.219 1 98.31 248 MET B N 1
ATOM 4302 C CA . MET B 1 248 ? 16.375 -34.25 -11.484 1 98.31 248 MET B CA 1
ATOM 4303 C C . MET B 1 248 ? 15.984 -34.094 -12.945 1 98.31 248 MET B C 1
ATOM 4305 O O . MET B 1 248 ? 15.477 -35.062 -13.555 1 98.31 248 MET B O 1
ATOM 4309 N N . ILE B 1 249 ? 16.188 -32.938 -13.523 1 98.25 249 ILE B N 1
ATOM 4310 C CA . ILE B 1 249 ? 15.867 -32.688 -14.922 1 98.25 249 ILE B CA 1
ATOM 4311 C C . ILE B 1 249 ? 16.75 -33.562 -15.812 1 98.25 249 ILE B C 1
ATOM 4313 O O . ILE B 1 249 ? 16.266 -34.188 -16.75 1 98.25 249 ILE B O 1
ATOM 4317 N N . ASN B 1 250 ? 18.062 -33.594 -15.477 1 98.5 250 ASN B N 1
ATOM 4318 C CA . ASN B 1 250 ? 18.984 -34.469 -16.219 1 98.5 250 ASN B CA 1
ATOM 4319 C C . ASN B 1 250 ? 18.547 -35.906 -16.188 1 98.5 250 ASN B C 1
ATOM 4321 O O . ASN B 1 250 ? 18.531 -36.594 -17.219 1 98.5 250 ASN B O 1
ATOM 4325 N N . ASP B 1 251 ? 18.219 -36.312 -15.031 1 98.19 251 ASP B N 1
ATOM 4326 C CA . ASP B 1 251 ? 17.797 -37.719 -14.867 1 98.19 251 ASP B CA 1
ATOM 4327 C C . ASP B 1 251 ? 16.562 -38 -15.719 1 98.19 251 ASP B C 1
ATOM 4329 O O . ASP B 1 251 ? 16.484 -39.062 -16.359 1 98.19 251 ASP B O 1
ATOM 4333 N N . GLU B 1 252 ? 15.586 -37.156 -15.68 1 97.44 252 GLU B N 1
ATOM 4334 C CA . GLU B 1 252 ? 14.336 -37.344 -16.422 1 97.44 252 GLU B CA 1
ATOM 4335 C C . GLU B 1 252 ? 14.586 -37.375 -17.922 1 97.44 252 GLU B C 1
ATOM 4337 O O . GLU B 1 252 ? 13.93 -38.094 -18.672 1 97.44 252 GLU B O 1
ATOM 4342 N N . LEU B 1 253 ? 15.5 -36.5 -18.406 1 97.44 253 LEU B N 1
ATOM 4343 C CA . LEU B 1 253 ? 15.719 -36.312 -19.828 1 97.44 253 LEU B CA 1
ATOM 4344 C C . LEU B 1 253 ? 16.781 -37.281 -20.359 1 97.44 253 LEU B C 1
ATOM 4346 O O . LEU B 1 253 ? 17 -37.375 -21.562 1 97.44 253 LEU B O 1
ATOM 4350 N N . GLY B 1 254 ? 17.422 -37.969 -19.438 1 97.5 254 GLY B N 1
ATOM 4351 C CA . GLY B 1 254 ? 18.516 -38.844 -19.828 1 97.5 254 GLY B CA 1
ATOM 4352 C C . GLY B 1 254 ? 19.734 -38.094 -20.328 1 97.5 254 GLY B C 1
ATOM 4353 O O . GLY B 1 254 ? 20.391 -38.531 -21.281 1 97.5 254 GLY B O 1
ATOM 4354 N N . THR B 1 255 ? 19.938 -36.938 -19.75 1 97.62 255 THR B N 1
ATOM 4355 C CA . THR B 1 255 ? 21.062 -36.094 -20.125 1 97.62 255 THR B CA 1
ATOM 4356 C C . THR B 1 255 ? 22.062 -35.969 -18.969 1 97.62 255 THR B C 1
ATOM 4358 O O . THR B 1 255 ? 21.828 -36.5 -17.875 1 97.62 255 THR B O 1
ATOM 4361 N N . ASP B 1 256 ? 23.219 -35.344 -19.219 1 97.75 256 ASP B N 1
ATOM 4362 C CA . ASP B 1 256 ? 24.25 -35.031 -18.234 1 97.75 256 ASP B CA 1
ATOM 4363 C C . ASP B 1 256 ? 24.844 -33.656 -18.469 1 97.75 256 ASP B C 1
ATOM 4365 O O . ASP B 1 256 ? 26.047 -33.5 -18.703 1 97.75 256 ASP B O 1
ATOM 4369 N N . ILE B 1 257 ? 24.031 -32.688 -18.469 1 98 257 ILE B N 1
ATOM 4370 C CA . ILE B 1 257 ? 24.422 -31.312 -18.734 1 98 257 ILE B CA 1
ATOM 4371 C C . ILE B 1 257 ? 24.719 -30.594 -17.406 1 98 257 ILE B C 1
ATOM 4373 O O . ILE B 1 257 ? 23.859 -30.484 -16.547 1 98 257 ILE B O 1
ATOM 4377 N N . ASP B 1 258 ? 25.953 -30.109 -17.203 1 97.06 258 ASP B N 1
ATOM 4378 C CA . ASP B 1 258 ? 26.328 -29.359 -16.016 1 97.06 258 ASP B CA 1
ATOM 4379 C C . ASP B 1 258 ? 25.859 -27.906 -16.109 1 97.06 258 ASP B C 1
ATOM 4381 O O . ASP B 1 258 ? 25.953 -27.297 -17.156 1 97.06 258 ASP B O 1
ATOM 4385 N N . PRO B 1 259 ? 25.375 -27.438 -14.977 1 97.88 259 PRO B N 1
ATOM 4386 C CA . PRO B 1 259 ? 25.062 -26 -15 1 97.88 259 PRO B CA 1
ATOM 4387 C C . PRO B 1 259 ? 26.312 -25.125 -15 1 97.88 259 PRO B C 1
ATOM 4389 O O . PRO B 1 259 ? 27.422 -25.609 -14.75 1 97.88 259 PRO B O 1
ATOM 4392 N N . LYS B 1 260 ? 26.188 -23.891 -15.461 1 97.62 260 LYS B N 1
ATOM 4393 C CA . LYS B 1 260 ? 27.188 -22.844 -15.258 1 97.62 260 LYS B CA 1
ATOM 4394 C C . LYS B 1 260 ? 26.844 -21.984 -14.047 1 97.62 260 LYS B C 1
ATOM 4396 O O . LYS B 1 260 ? 25.703 -21.594 -13.859 1 97.62 260 LYS B O 1
ATOM 4401 N N . TYR B 1 261 ? 27.844 -21.766 -13.188 1 97.75 261 TYR B N 1
ATOM 4402 C CA . TYR B 1 261 ? 27.656 -20.906 -12.016 1 97.75 261 TYR B CA 1
ATOM 4403 C C . TYR B 1 261 ? 28.109 -19.484 -12.297 1 97.75 261 TYR B C 1
ATOM 4405 O O . TYR B 1 261 ? 29.25 -19.266 -12.711 1 97.75 261 TYR B O 1
ATOM 4413 N N . ILE B 1 262 ? 27.188 -18.578 -12.141 1 97.25 262 ILE B N 1
ATOM 4414 C CA . ILE B 1 262 ? 27.5 -17.188 -12.438 1 97.25 262 ILE B CA 1
ATOM 4415 C C . ILE B 1 262 ? 27.266 -16.328 -11.195 1 97.25 262 ILE B C 1
ATOM 4417 O O . ILE B 1 262 ? 26.547 -16.734 -10.281 1 97.25 262 ILE B O 1
ATOM 4421 N N . GLU B 1 263 ? 27.938 -15.172 -11.195 1 96.56 263 GLU B N 1
ATOM 4422 C CA . GLU B 1 263 ? 27.703 -14.211 -10.117 1 96.56 263 GLU B CA 1
ATOM 4423 C C . GLU B 1 263 ? 26.25 -13.742 -10.102 1 96.56 263 GLU B C 1
ATOM 4425 O O . GLU B 1 263 ? 25.672 -13.477 -11.156 1 96.56 263 GLU B O 1
ATOM 4430 N N . ASN B 1 264 ? 25.609 -13.742 -8.961 1 94.12 264 ASN B N 1
ATOM 4431 C CA . ASN B 1 264 ? 24.25 -13.211 -8.812 1 94.12 264 ASN B CA 1
ATOM 4432 C C . ASN B 1 264 ? 24.203 -11.703 -9.039 1 94.12 264 ASN B C 1
ATOM 4434 O O . ASN B 1 264 ? 24.781 -10.945 -8.258 1 94.12 264 ASN B O 1
ATOM 4438 N N . PRO B 1 265 ? 23.531 -11.273 -10.047 1 91.19 265 PRO B N 1
ATOM 4439 C CA . PRO B 1 265 ? 23.531 -9.836 -10.359 1 91.19 265 PRO B CA 1
ATOM 4440 C C . PRO B 1 265 ? 22.469 -9.07 -9.57 1 91.19 265 PRO B C 1
ATOM 4442 O O . PRO B 1 265 ? 22.391 -7.848 -9.68 1 91.19 265 PRO B O 1
ATOM 4445 N N . LEU B 1 266 ? 21.656 -9.711 -8.812 1 89.75 266 LEU B N 1
ATOM 4446 C CA . LEU B 1 266 ? 20.516 -9.078 -8.156 1 89.75 266 LEU B CA 1
ATOM 4447 C C . LEU B 1 266 ? 20.922 -8.484 -6.812 1 89.75 266 LEU B C 1
ATOM 4449 O O . LEU B 1 266 ? 21.594 -9.141 -6.023 1 89.75 266 LEU B O 1
ATOM 4453 N N . GLU B 1 267 ? 20.453 -7.223 -6.582 1 84.94 267 GLU B N 1
ATOM 4454 C CA . GLU B 1 267 ? 20.734 -6.539 -5.324 1 84.94 267 GLU B CA 1
ATOM 4455 C C . GLU B 1 267 ? 20.031 -7.215 -4.152 1 84.94 267 GLU B C 1
ATOM 4457 O O . GLU B 1 267 ? 20.594 -7.324 -3.062 1 84.94 267 GLU B O 1
ATOM 4462 N N . VAL B 1 268 ? 18.844 -7.559 -4.348 1 89.56 268 VAL B N 1
ATOM 4463 C CA . VAL B 1 268 ? 18.031 -8.289 -3.369 1 89.56 268 VAL B CA 1
ATOM 4464 C C . VAL B 1 268 ? 17.656 -9.656 -3.932 1 89.56 268 VAL B C 1
ATOM 4466 O O . VAL B 1 268 ? 17.078 -9.742 -5.02 1 89.56 268 VAL B O 1
ATOM 4469 N N . TYR B 1 269 ? 18.078 -10.672 -3.244 1 91.38 269 TYR B N 1
ATOM 4470 C CA . TYR B 1 269 ? 17.875 -12.039 -3.701 1 91.38 269 TYR B CA 1
ATOM 4471 C C . TYR B 1 269 ? 17.375 -12.922 -2.564 1 91.38 269 TYR B C 1
ATOM 4473 O O . TYR B 1 269 ? 18.016 -13.023 -1.52 1 91.38 269 TYR B O 1
ATOM 4481 N N . VAL B 1 270 ? 16.172 -13.453 -2.756 1 94.38 270 VAL B N 1
ATOM 4482 C CA . VAL B 1 270 ? 15.664 -14.445 -1.809 1 94.38 270 VAL B CA 1
ATOM 4483 C C . VAL B 1 270 ? 16.375 -15.781 -2.039 1 94.38 270 VAL B C 1
ATOM 4485 O O . VAL B 1 270 ? 16.078 -16.484 -3.01 1 94.38 270 VAL B O 1
ATOM 4488 N N . HIS B 1 271 ? 17.234 -16.078 -1.097 1 96.81 271 HIS B N 1
ATOM 4489 C CA . HIS B 1 271 ? 18.078 -17.25 -1.283 1 96.81 271 HIS B CA 1
ATOM 4490 C C . HIS B 1 271 ? 17.312 -18.547 -1.021 1 96.81 271 HIS B C 1
ATOM 4492 O O . HIS B 1 271 ? 17.438 -19.516 -1.771 1 96.81 271 HIS B O 1
ATOM 4498 N N . ASP B 1 272 ? 16.5 -18.625 0.017 1 98.25 272 ASP B N 1
ATOM 4499 C CA . ASP B 1 272 ? 15.805 -19.844 0.41 1 98.25 272 ASP B CA 1
ATOM 4500 C C . ASP B 1 272 ? 14.336 -19.562 0.722 1 98.25 272 ASP B C 1
ATOM 4502 O O . ASP B 1 272 ? 14.016 -18.531 1.334 1 98.25 272 ASP B O 1
ATOM 4506 N N . THR B 1 273 ? 13.445 -20.438 0.289 1 98.19 273 THR B N 1
ATOM 4507 C CA . THR B 1 273 ? 12.031 -20.344 0.632 1 98.19 273 THR B CA 1
ATOM 4508 C C . THR B 1 273 ? 11.484 -21.703 1.056 1 98.19 273 THR B C 1
ATOM 4510 O O . THR B 1 273 ? 11.875 -22.734 0.509 1 98.19 273 THR B O 1
ATOM 4513 N N . MET B 1 274 ? 10.617 -21.688 2.021 1 98.75 274 MET B N 1
ATOM 4514 C CA . MET B 1 274 ? 9.891 -22.875 2.465 1 98.75 274 MET B CA 1
ATOM 4515 C C . MET B 1 274 ? 8.555 -22.484 3.105 1 98.75 274 MET B C 1
ATOM 4517 O O . MET B 1 274 ? 8.523 -21.672 4.031 1 98.75 274 MET B O 1
ATOM 4521 N N . ALA B 1 275 ? 7.512 -23.094 2.643 1 98.75 275 ALA B N 1
ATOM 4522 C CA . ALA B 1 275 ? 6.172 -22.703 3.062 1 98.75 275 ALA B CA 1
ATOM 4523 C C . ALA B 1 275 ? 5.746 -23.453 4.32 1 98.75 275 ALA B C 1
ATOM 4525 O O . ALA B 1 275 ? 6.105 -24.625 4.508 1 98.75 275 ALA B O 1
ATOM 4526 N N . ASP B 1 276 ? 5.105 -22.797 5.211 1 98.81 276 ASP B N 1
ATOM 4527 C CA . ASP B 1 276 ? 4.18 -23.406 6.152 1 98.81 276 ASP B CA 1
ATOM 4528 C C . ASP B 1 276 ? 2.732 -23.219 5.703 1 98.81 276 ASP B C 1
ATOM 4530 O O . ASP B 1 276 ? 2.188 -22.125 5.793 1 98.81 276 ASP B O 1
ATOM 4534 N N . SER B 1 277 ? 2.104 -24.312 5.188 1 98.69 277 SER B N 1
ATOM 4535 C CA . SER B 1 277 ? 0.753 -24.203 4.645 1 98.69 277 SER B CA 1
ATOM 4536 C C . SER B 1 277 ? -0.278 -24.766 5.613 1 98.69 277 SER B C 1
ATOM 4538 O O . SER B 1 277 ? -1.348 -25.219 5.199 1 98.69 277 SER B O 1
ATOM 4540 N N . THR B 1 278 ? 0.042 -24.797 6.871 1 98.75 278 THR B N 1
ATOM 4541 C CA . THR B 1 278 ? -0.852 -25.344 7.895 1 98.75 278 THR B CA 1
ATOM 4542 C C . THR B 1 278 ? -2.178 -24.578 7.902 1 98.75 278 THR B C 1
ATOM 4544 O O . THR B 1 278 ? -3.244 -25.188 8.008 1 98.75 278 THR B O 1
ATOM 4547 N N . LYS B 1 279 ? -2.158 -23.312 7.82 1 98.75 279 LYS B N 1
ATOM 4548 C CA . LYS B 1 279 ? -3.34 -22.453 7.941 1 98.75 279 LYS B CA 1
ATOM 4549 C C . LYS B 1 279 ? -4.395 -22.828 6.906 1 98.75 279 LYS B C 1
ATOM 4551 O O . LYS B 1 279 ? -5.57 -22.984 7.238 1 98.75 279 LYS B O 1
ATOM 4556 N N . ILE B 1 280 ? -4.016 -22.969 5.605 1 98.88 280 ILE B N 1
ATOM 4557 C CA . ILE B 1 280 ? -5 -23.266 4.57 1 98.88 280 ILE B CA 1
ATOM 4558 C C . ILE B 1 280 ? -5.449 -24.719 4.691 1 98.88 280 ILE B C 1
ATOM 4560 O O . ILE B 1 280 ? -6.609 -25.047 4.426 1 98.88 280 ILE B O 1
ATOM 4564 N N . ARG B 1 281 ? -4.52 -25.578 5.027 1 98.69 281 ARG B N 1
ATOM 4565 C CA . ARG B 1 281 ? -4.883 -26.969 5.223 1 98.69 281 ARG B CA 1
ATOM 4566 C C . ARG B 1 281 ? -5.977 -27.109 6.277 1 98.69 281 ARG B C 1
ATOM 4568 O O . ARG B 1 281 ? -6.941 -27.859 6.086 1 98.69 281 ARG B O 1
ATOM 4575 N N . GLU B 1 282 ? -5.828 -26.422 7.359 1 98.69 282 GLU B N 1
ATOM 4576 C CA . GLU B 1 282 ? -6.809 -26.484 8.438 1 98.69 282 GLU B CA 1
ATOM 4577 C C . GLU B 1 282 ? -8.133 -25.859 8.016 1 98.69 282 GLU B C 1
ATOM 4579 O O . GLU B 1 282 ? -9.203 -26.312 8.438 1 98.69 282 GLU B O 1
ATOM 4584 N N . ALA B 1 283 ? -8.102 -24.891 7.102 1 98.69 283 ALA B N 1
ATOM 4585 C CA . ALA B 1 283 ? -9.297 -24.156 6.711 1 98.69 283 ALA B CA 1
ATOM 4586 C C . ALA B 1 283 ? -10.07 -24.891 5.621 1 98.69 283 ALA B C 1
ATOM 4588 O O . ALA B 1 283 ? -11.289 -24.781 5.531 1 98.69 283 ALA B O 1
ATOM 4589 N N . THR B 1 284 ? -9.438 -25.672 4.676 1 98.62 284 THR B N 1
ATOM 4590 C CA . THR B 1 284 ? -10.102 -26.172 3.479 1 98.62 284 THR B CA 1
ATOM 4591 C C . THR B 1 284 ? -9.781 -27.641 3.256 1 98.62 284 THR B C 1
ATOM 4593 O O . THR B 1 284 ? -10.375 -28.297 2.395 1 98.62 284 THR B O 1
ATOM 4596 N N . GLU B 1 285 ? -8.68 -28.172 3.877 1 97.94 285 GLU B N 1
ATOM 4597 C CA . GLU B 1 285 ? -8.102 -29.484 3.662 1 97.94 285 GLU B CA 1
ATOM 4598 C C . GLU B 1 285 ? -7.199 -29.5 2.434 1 97.94 285 GLU B C 1
ATOM 4600 O O . GLU B 1 285 ? -6.844 -30.578 1.931 1 97.94 285 GLU B O 1
ATOM 4605 N N . TRP B 1 286 ? -6.91 -28.391 1.854 1 98.56 286 TRP B N 1
ATOM 4606 C CA . TRP B 1 286 ? -5.98 -28.297 0.733 1 98.56 286 TRP B CA 1
ATOM 4607 C C . TRP B 1 286 ? -4.613 -28.859 1.107 1 98.56 286 TRP B C 1
ATOM 4609 O O . TRP B 1 286 ? -4.086 -28.547 2.18 1 98.56 286 TRP B O 1
ATOM 4619 N N . THR B 1 287 ? -4.059 -29.672 0.306 1 98.25 287 THR B N 1
ATOM 4620 C CA . THR B 1 287 ? -2.684 -30.156 0.365 1 98.25 287 THR B CA 1
ATOM 4621 C C . THR B 1 287 ? -2.098 -30.297 -1.038 1 98.25 287 THR B C 1
ATOM 4623 O O . THR B 1 287 ? -2.814 -30.609 -1.989 1 98.25 287 THR B O 1
ATOM 4626 N N . PRO B 1 288 ? -0.842 -29.938 -1.137 1 98.25 288 PRO B N 1
ATOM 4627 C CA . PRO B 1 288 ? -0.247 -30.203 -2.447 1 98.25 288 PRO B CA 1
ATOM 4628 C C . PRO B 1 288 ? -0.273 -31.688 -2.82 1 98.25 288 PRO B C 1
ATOM 4630 O O . PRO B 1 288 ? -0.019 -32.531 -1.97 1 98.25 288 PRO B O 1
ATOM 4633 N N . LYS B 1 289 ? -0.59 -31.953 -4.074 1 98.25 289 LYS B N 1
ATOM 4634 C CA . LYS B 1 289 ? -0.748 -33.344 -4.492 1 98.25 289 LYS B CA 1
ATOM 4635 C C . LYS B 1 289 ? 0.353 -33.75 -5.465 1 98.25 289 LYS B C 1
ATOM 4637 O O . LYS B 1 289 ? 0.586 -34.938 -5.684 1 98.25 289 LYS B O 1
ATOM 4642 N N . ILE B 1 290 ? 1.013 -32.812 -6.062 1 98.12 290 ILE B N 1
ATOM 4643 C CA . ILE B 1 290 ? 2.047 -33.125 -7.051 1 98.12 290 ILE B CA 1
ATOM 4644 C C . ILE B 1 290 ? 3.426 -32.969 -6.418 1 98.12 290 ILE B C 1
ATOM 4646 O O . ILE B 1 290 ? 3.824 -31.844 -6.051 1 98.12 290 ILE B O 1
ATOM 4650 N N . THR B 1 291 ? 4.152 -34.094 -6.273 1 97.88 291 THR B N 1
ATOM 4651 C CA . THR B 1 291 ? 5.516 -34 -5.754 1 97.88 291 THR B CA 1
ATOM 4652 C C . THR B 1 291 ? 6.426 -33.281 -6.746 1 97.88 291 THR B C 1
ATOM 4654 O O . THR B 1 291 ? 6.094 -33.156 -7.926 1 97.88 291 THR B O 1
ATOM 4657 N N . PHE B 1 292 ? 7.57 -32.812 -6.234 1 98 292 PHE B N 1
ATOM 4658 C CA . PHE B 1 292 ? 8.492 -32.125 -7.137 1 98 292 PHE B CA 1
ATOM 4659 C C . PHE B 1 292 ? 9 -33.094 -8.211 1 98 292 PHE B C 1
ATOM 4661 O O . PHE B 1 292 ? 9.148 -32.688 -9.375 1 98 292 PHE B O 1
ATOM 4668 N N . GLU B 1 293 ? 9.219 -34.281 -7.84 1 97.44 293 GLU B N 1
ATOM 4669 C CA . GLU B 1 293 ? 9.656 -35.312 -8.797 1 97.44 293 GLU B CA 1
ATOM 4670 C C . GLU B 1 293 ? 8.641 -35.5 -9.914 1 97.44 293 GLU B C 1
ATOM 4672 O O . GLU B 1 293 ? 8.992 -35.469 -11.094 1 97.44 293 GLU B O 1
ATOM 4677 N N . GLU B 1 294 ? 7.398 -35.688 -9.523 1 97.62 294 GLU B N 1
ATOM 4678 C CA . GLU B 1 294 ? 6.332 -35.844 -10.516 1 97.62 294 GLU B CA 1
ATOM 4679 C C . GLU B 1 294 ? 6.219 -34.594 -11.383 1 97.62 294 GLU B C 1
ATOM 4681 O O . GLU B 1 294 ? 6.016 -34.688 -12.594 1 97.62 294 GLU B O 1
ATOM 4686 N N . GLY B 1 295 ? 6.324 -33.406 -10.758 1 97.44 295 GLY B N 1
ATOM 4687 C CA . GLY B 1 295 ? 6.25 -32.156 -11.484 1 97.44 295 GLY B CA 1
ATOM 4688 C C . GLY B 1 295 ? 7.352 -32 -12.516 1 97.44 295 GLY B C 1
ATOM 4689 O O . GLY B 1 295 ? 7.098 -31.562 -13.641 1 97.44 295 GLY B O 1
ATOM 4690 N N . VAL B 1 296 ? 8.562 -32.344 -12.117 1 97.31 296 VAL B N 1
ATOM 4691 C CA . VAL B 1 296 ? 9.695 -32.281 -13.039 1 97.31 296 VAL B CA 1
ATOM 4692 C C . VAL B 1 296 ? 9.461 -33.219 -14.219 1 97.31 296 VAL B C 1
ATOM 4694 O O . VAL B 1 296 ? 9.727 -32.875 -15.375 1 97.31 296 VAL B O 1
ATOM 4697 N N . SER B 1 297 ? 8.93 -34.375 -13.898 1 97.06 297 SER B N 1
ATOM 4698 C CA . SER B 1 297 ? 8.609 -35.344 -14.953 1 97.06 297 SER B CA 1
ATOM 4699 C C . SER B 1 297 ? 7.613 -34.75 -15.945 1 97.06 297 SER B C 1
ATOM 4701 O O . SER B 1 297 ? 7.793 -34.875 -17.156 1 97.06 297 SER B O 1
ATOM 4703 N N . ARG B 1 298 ? 6.613 -34.125 -15.453 1 95.69 298 ARG B N 1
ATOM 4704 C CA . ARG B 1 298 ? 5.59 -33.5 -16.297 1 95.69 298 ARG B CA 1
ATOM 4705 C C . ARG B 1 298 ? 6.176 -32.375 -17.141 1 95.69 298 ARG B C 1
ATOM 4707 O O . ARG B 1 298 ? 5.824 -32.25 -18.312 1 95.69 298 ARG B O 1
ATOM 4714 N N . VAL B 1 299 ? 7.039 -31.594 -16.562 1 95.88 299 VAL B N 1
ATOM 4715 C CA . VAL B 1 299 ? 7.66 -30.469 -17.266 1 95.88 299 VAL B CA 1
ATOM 4716 C C . VAL B 1 299 ? 8.531 -30.984 -18.406 1 95.88 299 VAL B C 1
ATOM 4718 O O . VAL B 1 299 ? 8.602 -30.359 -19.469 1 95.88 299 VAL B O 1
ATOM 4721 N N . CYS B 1 300 ? 9.156 -32.156 -18.25 1 96.31 300 CYS B N 1
ATOM 4722 C CA . CYS B 1 300 ? 10.133 -32.688 -19.203 1 96.31 300 CYS B CA 1
ATOM 4723 C C . CYS B 1 300 ? 9.453 -33.531 -20.297 1 96.31 300 CYS B C 1
ATOM 4725 O O . CYS B 1 300 ? 10.047 -33.781 -21.344 1 96.31 300 CYS B O 1
ATOM 4727 N N . GLU B 1 301 ? 8.219 -33.938 -20.062 1 95.06 301 GLU B N 1
ATOM 4728 C CA . GLU B 1 301 ? 7.504 -34.844 -20.922 1 95.06 301 GLU B CA 1
ATOM 4729 C C . GLU B 1 301 ? 7.52 -34.375 -22.375 1 95.06 301 GLU B C 1
ATOM 4731 O O . GLU B 1 301 ? 7.797 -35.188 -23.281 1 95.06 301 GLU B O 1
ATOM 4736 N N . PRO B 1 302 ? 7.305 -33.125 -22.672 1 92.44 302 PRO B N 1
ATOM 4737 C CA . PRO B 1 302 ? 7.266 -32.656 -24.062 1 92.44 302 PRO B CA 1
ATOM 4738 C C . PRO B 1 302 ? 8.617 -32.812 -24.766 1 92.44 302 PRO B C 1
ATOM 4740 O O . PRO B 1 302 ? 8.68 -32.781 -26 1 92.44 302 PRO B O 1
ATOM 4743 N N . TYR B 1 303 ? 9.648 -33 -24.031 1 92.94 303 TYR B N 1
ATOM 4744 C CA . TYR B 1 303 ? 10.984 -33.062 -24.594 1 92.94 303 TYR B CA 1
ATOM 4745 C C . TYR B 1 303 ? 11.445 -34.5 -24.797 1 92.94 303 TYR B C 1
ATOM 4747 O O . TYR B 1 303 ? 12.508 -34.719 -25.375 1 92.94 303 TYR B O 1
ATOM 4755 N N . MET B 1 304 ? 10.836 -35.5 -24.234 1 90.44 304 MET B N 1
ATOM 4756 C CA . MET B 1 304 ? 11.227 -36.906 -24.297 1 90.44 304 MET B CA 1
ATOM 4757 C C . MET B 1 304 ? 10.781 -37.531 -25.609 1 90.44 304 MET B C 1
ATOM 4759 O O . MET B 1 304 ? 11.312 -38.562 -26 1 90.44 304 MET B O 1
ATOM 4763 N N . ASN B 1 305 ? 9.781 -37.062 -26.406 1 72.06 305 ASN B N 1
ATOM 4764 C CA . ASN B 1 305 ? 9.406 -37.656 -27.688 1 72.06 305 ASN B CA 1
ATOM 4765 C C . ASN B 1 305 ? 10.039 -36.906 -28.859 1 72.06 305 ASN B C 1
ATOM 4767 O O . ASN B 1 305 ? 10.156 -35.688 -28.828 1 72.06 305 ASN B O 1
#

Secondary structure (DSSP, 8-state):
--S-EEEEETTTSHHHHHHHHHHTTTSEEEEEE--SS--GGGS-TTSEEEE--TT-S--S-TT-SEEEE--S---HHHHHHTHHHHHIIIIIHHHHHHHHHHHTT--EEEEEEEGGGG-S-SS-B-TTS-----SHHHHHHHHHHHHHHHHHHHH--EEEEEEE-SEE--GGGTTGGGGGGS-HHHHHHHHHHTTPPPEEETTS--EE--EEHHHHHHHHHHHHHTT--EEEEE--S--EEHHHHHHHHHHHHT--PPPEEE----SS------B--HHHHHHH-----S-HHHHHHHHHHHHH-/--S-EEEEETTTSHHHHHHHHHHTTTSEEEEEE--SS--GGGS-TTSEEEE--TT-S--S-TT-SEEEE--S---HHHHHHTHHHHHIIIIIHHHHHHHHHHHTT--EEEEEEEGGGG-S-SS-B-TTS-----SHHHHHHHHHHHHHHHHHHHH--EEEEEEE-SEE--GGGTTGGGGGGS-HHHHHHHHHHTTPPPEEETTS--EE--EEHHHHHHHHHHHHHTT--EEEEE--S--EEHHHHHHHHHHHHT--PPPEEE----SS------B--HHHHHHH-----S-HHHHHHHHHHHHH-

Solvent-accessible surface area (backbone atoms only — not comparable to full-atom values): 31149 Å² total; per-residue (Å²): 120,68,75,39,35,34,35,27,31,23,13,26,28,42,69,25,8,57,35,45,47,60,46,38,76,43,25,49,31,38,26,28,24,64,51,86,60,29,42,71,86,51,45,48,89,78,43,45,75,43,86,39,55,56,76,52,91,77,65,91,28,75,72,27,53,36,38,37,45,52,51,53,64,84,39,62,68,60,14,64,75,34,50,44,61,28,35,35,46,32,36,28,13,47,51,36,45,53,50,52,22,41,75,45,66,27,50,38,37,35,32,65,39,52,44,71,35,66,44,60,28,85,56,63,47,48,83,82,56,85,69,60,28,56,37,66,41,39,22,30,37,51,32,39,53,38,44,41,43,12,45,27,67,60,68,70,35,29,38,24,35,34,20,48,27,57,61,35,56,20,52,89,58,47,32,54,72,43,57,94,70,36,43,63,68,29,54,39,45,55,30,45,74,70,73,36,60,37,76,32,57,48,84,25,70,46,28,37,9,57,22,42,48,71,44,51,38,52,47,55,51,47,40,54,66,68,57,36,68,46,75,37,43,48,31,63,52,47,61,48,29,48,52,57,51,51,49,53,46,23,62,71,67,73,52,86,71,62,68,41,68,37,81,64,85,60,91,77,72,72,44,25,36,24,29,32,31,59,69,39,25,74,72,72,65,56,67,70,77,66,49,64,67,60,45,51,46,61,45,43,49,79,70,74,111,120,68,75,38,36,33,34,27,30,25,12,25,28,44,70,26,9,57,36,44,47,60,47,38,76,44,25,51,30,38,26,30,25,65,51,85,62,27,42,71,85,52,43,47,89,81,42,43,76,43,88,39,56,56,76,50,94,76,64,89,30,74,73,28,52,35,37,37,46,52,50,55,64,84,41,62,69,59,14,64,75,32,50,45,62,28,35,36,46,31,37,28,13,47,52,36,44,53,49,53,23,41,76,44,65,26,49,38,36,34,32,64,42,52,44,70,35,66,44,60,27,87,57,64,46,48,83,83,56,83,66,60,29,54,38,66,40,37,22,31,37,50,33,38,54,37,44,41,42,11,46,26,67,60,68,70,34,29,36,26,35,34,22,47,25,56,61,35,57,18,54,89,60,48,35,53,73,42,58,95,69,36,42,64,69,28,52,37,44,53,30,45,73,71,72,37,60,39,77,32,58,48,86,24,71,46,27,38,9,58,22,43,48,69,46,50,39,52,47,54,51,47,41,54,66,66,57,35,67,46,76,36,44,48,31,63,53,48,62,45,30,48,52,58,51,52,51,52,47,22,61,72,68,73,52,86,70,63,67,41,70,37,84,63,86,60,92,77,71,72,44,23,36,24,29,33,32,60,70,39,25,76,72,73,64,56,68,70,75,66,48,64,68,60,45,51,47,60,44,43,50,79,68,73,110

InterPro domains:
  IPR001509 NAD-dependent epimerase/dehydratase [PF01370] (6-235)
  IPR036291 NAD(P)-binding domain superfamily [SSF51735] (3-304)
  IPR050177 Bifunctional lipid A modification and metabolic enzymes [PTHR43245] (5-303)

pLDDT: mean 96.56, std 4.66, range [71.88, 99.0]

Sequence (610 aa):
MHENRVLVTGGAGFIGSNLANHLAETNEVIAVDDLHLGTPSNLDETVEFVNASVLEDDLPTADIDVVFHLAAYSSYTMVEENKQTATRVNVEGFVNTVEQAREDGCQTVVYASTSSIYGSRTNPSPEDLPVEARTCYEASKLARETYAEYFNNHYDMTLAGLRFFSVYQGYGGAEEHKGEYANTVAQFAEKIANGERPALFGDGTQTRDFTHVDDIVRGIEDAAEYELQGIYNLGTGESYDFNTMVEMINDELGTDIDPKYIENPLEVYVHDTMADSTKIREATEWTPKITFEEGVSRVCEPYMNMHENRVLVTGGAGFIGSNLANHLAETNEVIAVDDLHLGTPSNLDETVEFVNASVLEDDLPTADIDVVFHLAAYSSYTMVEENKQTATRVNVEGFVNTVEQAREDGCQTVVYASTSSIYGSRTNPSPEDLPVEARTCYEASKLARETYAEYFNNHYDMTLAGLRFFSVYQGYGGAEEHKGEYANTVAQFAEKIANGERPALFGDGTQTRDFTHVDDIVRGIEDAAEYELQGIYNLGTGESYDFNTMVEMINDELGTDIDPKYIENPLEVYVHDTMADSTKIREATEWTPKITFEEGVSRVCEPYMN

Organism: Haloquadratum walsbyi (strain DSM 16790 / HBSQ001) (NCBI:txid362976)

Nearest PDB structures (foldseek):
  6dnt-assembly1_A-2  TM=9.417E-01  e=2.840E-31  Methanobrevibacter ruminantium M1
  6kvc-assembly1_A-2  TM=9.012E-01  e=2.284E-25  Streptomyces viridosporus ATCC 14672
  2b69-assembly1_A  TM=8.929E-01  e=4.994E-25  Homo sapiens
  6kv9-assembly1_A-2  TM=8.856E-01  e=4.702E-25  Streptomyces viridosporus ATCC 14672
  4gll-assembly1_B  TM=8.485E-01  e=7.366E-23  Homo sapiens

Radius of gyration: 26.71 Å; Cα contacts (8 Å, |Δi|>4): 1413; chains: 2; bounding box: 54×82×54 Å

Foldseek 3Di:
DAAFEEEFEVLQAQLNQVLQQVCLVGYAYEYEYCPPLGDCVSHDPRYHYDNDALLDQCPPQARGAEYEYEDAPQDQVSCQVVVVVRLCRLQVSLVSNVVSNVVNPYQYYEYEAAQCQQFADPAADEPPDDGDDPGSNNVSRVNSLVVLVVCCVPVVGQYEYEHEWQEAAACVRRQVSNVVRHGPLNVLLVQVLVVHAAEDAAPQQFKTQYAYSVLVSVLRVQCRVLSHHHYFYDGAQDIDTRQVSNVLSCVLQVHDHHHHYDHDPDPGDRRYHGHDGVVSCVRRVRHGDADPSNRSNNNNVVSND/DAAFEEEFEVLQAQLNQVLQQVCLVGYAYEYEYCPPLGDCVSHDPRYHYDNDALLDQCPPQARGAEYEYEDAPQDQVSCQVVVVVRLCRLQVSLVSNVVSNVVNPYQYYEYEAAQCQQFADPAADDPPDDGDDPGSNNVSRVNSLVVLVVCCVPVVGQYEYEHEWQEAAACVRRQVSNVVNHGPLNVLLVQVLVVHAAEDAAPQFFKTQYAYSVLVSVLRVQCRVLSHHHYFYDGAQDIDTRQVSNVLSCVLQVHDHHHHYDHDPDPGDRRYHGHDGVVSCVRRVRHGDADPSNRSNNNNVVSND